Protein AF-A0A9W9YKX5-F1 (afdb_monomer_lite)

pLDDT: mean 85.82, std 9.36, range [50.09, 98.12]

InterPro domains:
  IPR000998 MAM domain [PF00629] (2-104)
  IPR000998 MAM domain [PF00629] (111-262)
  IPR000998 MAM domain [PS50060] (1-110)
  IPR000998 MAM domain [PS50060] (109-263)
  IPR000998 MAM domain [SM00137] (106-263)
  IPR000998 MAM domain [cd06263] (2-108)
  IPR000998 MAM domain [cd06263] (111-261)
  IPR003961 Fibronectin type III [PF00041] (387-460)
  IPR003961 Fibronectin type III [cd00063] (387-456)
  IPR013320 Concanavalin A-like lectin/glucanase domain superfamily [SSF49899] (2-106)
  IPR013320 Concanavalin A-like lectin/glucanase domain superfamily [SSF49899] (107-261)
  IPR013783 Immunoglobulin-like fold [G3DSA:2.60.40.10] (381-465)
  IPR036116 Fibronectin type III superfamily [SSF49265] (387-465)
  IPR051560 MAM domain-containing protein [PTHR23282] (109-265)

Structure (mmCIF, N/CA/C/O backbone):
data_AF-A0A9W9YKX5-F1
#
_entry.id   AF-A0A9W9YKX5-F1
#
loop_
_atom_site.group_PDB
_atom_site.id
_atom_site.type_symbol
_atom_site.label_atom_id
_atom_site.label_alt_id
_atom_site.label_comp_id
_atom_site.label_asym_id
_atom_site.label_entity_id
_atom_site.label_seq_id
_atom_site.pdbx_PDB_ins_code
_atom_site.Cartn_x
_atom_site.Cartn_y
_atom_site.Cartn_z
_atom_site.occupancy
_atom_site.B_iso_or_equiv
_atom_site.auth_seq_id
_atom_site.auth_comp_id
_atom_site.auth_asym_id
_atom_site.auth_atom_id
_atom_site.pdbx_PDB_model_num
ATOM 1 N N . LYS A 1 1 ? 11.394 -19.436 -3.183 1.00 72.56 1 LYS A N 1
ATOM 2 C CA . LYS A 1 1 ? 12.032 -20.769 -3.387 1.00 72.56 1 LYS A CA 1
ATOM 3 C C . LYS A 1 1 ? 11.836 -20.990 -4.866 1.00 72.56 1 LYS A C 1
ATOM 5 O O . LYS A 1 1 ? 10.696 -21.204 -5.236 1.00 72.56 1 LYS A O 1
ATOM 10 N N . TYR A 1 2 ? 12.879 -20.900 -5.675 1.00 88.50 2 TYR A N 1
ATOM 11 C CA . TYR A 1 2 ? 12.720 -20.823 -7.124 1.00 88.50 2 TYR A CA 1
ATOM 12 C C . TYR A 1 2 ? 12.815 -22.194 -7.799 1.00 88.50 2 TYR A C 1
ATOM 14 O O . TYR A 1 2 ? 13.335 -23.155 -7.227 1.00 88.50 2 TYR A O 1
ATOM 22 N N . MET A 1 3 ? 12.328 -22.259 -9.034 1.00 91.81 3 MET A N 1
ATOM 23 C CA . MET A 1 3 ? 12.590 -23.353 -9.966 1.00 91.81 3 MET A CA 1
ATOM 24 C C . MET A 1 3 ? 13.614 -22.885 -10.991 1.00 91.81 3 MET A C 1
ATOM 26 O O . MET A 1 3 ? 13.621 -21.715 -11.364 1.00 91.81 3 MET A O 1
ATOM 30 N N . TYR A 1 4 ? 14.475 -23.781 -11.455 1.00 94.00 4 TYR A N 1
ATOM 31 C CA . TYR A 1 4 ? 15.450 -23.457 -12.486 1.00 94.00 4 TYR A CA 1
ATOM 32 C C . TYR A 1 4 ? 15.703 -24.652 -13.398 1.00 94.00 4 TYR A C 1
ATOM 34 O O . TYR A 1 4 ? 15.462 -25.800 -13.016 1.00 94.00 4 TYR A O 1
ATOM 42 N N . ILE A 1 5 ? 16.167 -24.365 -14.609 1.00 91.62 5 ILE A N 1
ATOM 43 C CA . ILE A 1 5 ? 16.725 -25.363 -15.515 1.00 91.62 5 ILE A CA 1
ATOM 44 C C . ILE A 1 5 ? 18.247 -25.336 -15.384 1.00 91.62 5 ILE A C 1
ATOM 46 O O . ILE A 1 5 ? 18.871 -24.290 -15.549 1.00 91.62 5 ILE A O 1
ATOM 50 N N . GLU A 1 6 ? 18.812 -26.490 -15.044 1.00 89.00 6 GLU A N 1
ATOM 51 C CA . GLU A 1 6 ? 20.252 -26.711 -14.910 1.00 89.00 6 GLU A CA 1
ATOM 52 C C . GLU A 1 6 ? 20.858 -27.008 -16.286 1.00 89.00 6 GLU A C 1
ATOM 54 O O . GLU A 1 6 ? 20.420 -27.945 -16.963 1.00 89.00 6 GLU A O 1
ATOM 59 N N . ALA A 1 7 ? 21.861 -26.228 -16.688 1.00 89.12 7 ALA A N 1
ATOM 60 C CA . ALA A 1 7 ? 22.539 -26.375 -17.975 1.00 89.12 7 ALA A CA 1
ATOM 61 C C . ALA A 1 7 ? 23.751 -27.328 -17.933 1.00 89.12 7 ALA A C 1
ATOM 63 O O . ALA A 1 7 ? 24.319 -27.648 -18.979 1.00 89.12 7 ALA A O 1
ATOM 64 N N . SER A 1 8 ? 24.174 -27.788 -16.751 1.00 89.12 8 SER A N 1
ATOM 65 C CA . SER A 1 8 ? 25.303 -28.714 -16.613 1.00 89.12 8 SER A CA 1
ATOM 66 C C . SER A 1 8 ? 25.053 -30.098 -17.235 1.00 89.12 8 SER A C 1
ATOM 68 O O . SER A 1 8 ? 23.925 -30.532 -17.478 1.00 89.12 8 SER A O 1
ATOM 70 N N . SER A 1 9 ? 26.151 -30.828 -17.464 1.00 86.50 9 SER A N 1
ATOM 71 C CA . SER A 1 9 ? 26.150 -32.214 -17.959 1.00 86.50 9 SER A CA 1
ATOM 72 C C . SER A 1 9 ? 25.141 -33.100 -17.202 1.00 86.50 9 SER A C 1
ATOM 74 O O . SER A 1 9 ? 25.073 -33.013 -15.972 1.00 86.50 9 SER A O 1
ATOM 76 N N . PRO A 1 10 ? 24.364 -33.966 -17.889 1.00 90.06 10 PRO A N 1
ATOM 77 C CA . PRO A 1 10 ? 24.537 -34.436 -19.272 1.00 90.06 10 PRO A CA 1
ATOM 78 C C . PRO A 1 10 ? 23.769 -33.633 -20.335 1.00 90.06 10 PRO A C 1
ATOM 80 O O . PRO A 1 10 ? 23.534 -34.150 -21.426 1.00 90.06 10 PRO A O 1
ATOM 83 N N . ARG A 1 11 ? 23.323 -32.411 -20.025 1.00 91.19 11 ARG A N 1
ATOM 84 C CA . ARG A 1 11 ? 22.488 -31.622 -20.934 1.00 91.19 11 ARG A CA 1
ATOM 85 C C . ARG A 1 11 ? 23.267 -31.066 -22.130 1.00 91.19 11 ARG A C 1
ATOM 87 O O . ARG A 1 11 ? 24.457 -30.773 -22.013 1.00 91.19 11 ARG A O 1
ATOM 94 N N . VAL A 1 12 ? 22.595 -30.932 -23.275 1.00 91.00 12 VAL A N 1
ATOM 95 C CA . VAL A 1 12 ? 23.179 -30.450 -24.542 1.00 91.00 12 VAL A CA 1
ATOM 96 C C . VAL A 1 12 ? 22.418 -29.256 -25.119 1.00 91.00 12 VAL A C 1
ATOM 98 O O . VAL A 1 12 ? 21.243 -29.051 -24.827 1.00 91.00 12 VAL A O 1
ATOM 101 N N . PHE A 1 13 ? 23.084 -28.465 -25.966 1.00 91.12 13 PHE A N 1
ATOM 102 C CA . PHE A 1 13 ? 22.490 -27.280 -26.591 1.00 91.12 13 PHE A CA 1
ATOM 103 C C . PHE A 1 13 ? 21.106 -27.562 -27.192 1.00 91.12 13 PHE A C 1
ATOM 105 O O . PHE A 1 13 ? 20.955 -28.457 -28.025 1.00 91.12 13 PHE A O 1
ATOM 112 N N . GLY A 1 14 ? 20.120 -26.754 -26.800 1.00 89.44 14 GLY A N 1
ATOM 113 C CA . GLY A 1 14 ? 18.742 -26.875 -27.273 1.00 89.44 14 GLY A CA 1
ATOM 114 C C . GLY A 1 14 ? 17.856 -27.807 -26.445 1.00 89.44 14 GLY A C 1
ATOM 115 O O . GLY A 1 14 ? 16.644 -27.799 -26.668 1.00 89.44 14 GLY A O 1
ATOM 116 N N . ASP A 1 15 ? 18.404 -28.546 -25.471 1.00 94.12 15 ASP A N 1
ATOM 117 C CA . ASP A 1 15 ? 17.582 -29.225 -24.466 1.00 94.12 15 ASP A CA 1
ATOM 118 C C . ASP A 1 15 ? 16.660 -28.207 -23.788 1.00 94.12 15 ASP A C 1
ATOM 120 O O . ASP A 1 15 ? 17.034 -27.057 -23.528 1.00 94.12 15 ASP A O 1
ATOM 124 N N . ASN A 1 16 ? 15.437 -28.634 -23.488 1.00 94.88 16 ASN A N 1
ATOM 125 C CA . ASN A 1 16 ? 14.460 -27.772 -22.854 1.00 94.88 16 ASN A CA 1
ATOM 126 C C . ASN A 1 16 ? 13.707 -28.468 -21.723 1.00 94.88 16 ASN A C 1
ATOM 128 O O . ASN A 1 16 ? 13.648 -29.696 -21.636 1.00 94.88 16 ASN A O 1
ATOM 132 N N . ALA A 1 17 ? 13.148 -27.654 -20.834 1.00 94.75 17 ALA A N 1
ATOM 133 C CA . ALA A 1 17 ? 12.248 -28.096 -19.785 1.00 94.75 17 ALA A CA 1
ATOM 134 C C . ALA A 1 17 ? 10.962 -27.279 -19.846 1.00 94.75 17 ALA A C 1
ATOM 136 O O . ALA A 1 17 ? 11.000 -26.057 -20.005 1.00 94.75 17 ALA A O 1
ATOM 137 N N . LYS A 1 18 ? 9.829 -27.970 -19.692 1.00 96.12 18 LYS A N 1
ATOM 138 C CA . LYS A 1 18 ? 8.496 -27.370 -19.697 1.00 96.12 18 LYS A CA 1
ATOM 139 C C . LYS A 1 18 ? 7.839 -27.507 -18.337 1.00 96.12 18 LYS A C 1
ATOM 141 O O . LYS A 1 18 ? 7.726 -28.611 -17.811 1.00 96.12 18 LYS A O 1
ATOM 146 N N . LEU A 1 19 ? 7.368 -26.389 -17.804 1.00 95.62 19 LEU A N 1
ATOM 147 C CA . LEU A 1 19 ? 6.486 -26.341 -16.648 1.00 95.62 19 LEU A CA 1
ATOM 148 C C . LEU A 1 19 ? 5.100 -25.918 -17.125 1.00 95.62 19 LEU A C 1
ATOM 150 O O . LEU A 1 19 ? 4.920 -24.801 -17.609 1.00 95.62 19 LEU A O 1
ATOM 154 N N . GLU A 1 20 ? 4.127 -26.815 -16.995 1.00 95.38 20 GLU A N 1
ATOM 155 C CA . GLU A 1 20 ? 2.769 -26.603 -17.494 1.00 95.38 20 GLU A CA 1
ATOM 156 C C . GLU A 1 20 ? 1.774 -26.387 -16.351 1.00 95.38 20 GLU A C 1
ATOM 158 O O . GLU A 1 20 ? 1.721 -27.157 -15.392 1.00 95.38 20 GLU A O 1
ATOM 163 N N . TYR A 1 21 ? 0.936 -25.364 -16.491 1.00 94.88 21 TYR A N 1
ATOM 164 C CA . TYR A 1 21 ? -0.214 -25.101 -15.639 1.00 94.88 21 TYR A CA 1
ATOM 165 C C . TYR A 1 21 ? -1.506 -25.306 -16.432 1.00 94.88 21 TYR A C 1
ATOM 167 O O . TYR A 1 21 ? -1.731 -24.656 -17.455 1.00 94.88 21 TYR A O 1
ATOM 175 N N . SER A 1 22 ? -2.363 -26.210 -15.955 1.00 95.38 22 SER A N 1
ATOM 176 C CA . SER A 1 22 ? -3.695 -26.437 -16.526 1.00 95.38 22 SER A CA 1
ATOM 177 C C . SER A 1 22 ? -4.695 -25.452 -15.924 1.00 95.38 22 SER A C 1
ATOM 179 O O . SER A 1 22 ? -4.875 -25.415 -14.707 1.00 95.38 22 SER A O 1
ATOM 181 N N . VAL A 1 23 ? -5.343 -24.657 -16.773 1.00 93.31 23 VAL A N 1
ATOM 182 C CA . VAL A 1 23 ? -6.266 -23.594 -16.355 1.00 93.31 23 VAL A CA 1
ATOM 183 C C . VAL A 1 23 ? -7.656 -24.178 -16.097 1.00 93.31 23 VAL A C 1
ATOM 185 O O . VAL A 1 23 ? -8.131 -25.027 -16.853 1.00 93.31 23 VAL A O 1
ATOM 188 N N . SER A 1 24 ? -8.331 -23.715 -15.037 1.00 91.00 24 SER A N 1
ATOM 189 C CA . SER A 1 24 ? -9.721 -24.096 -14.761 1.00 91.00 24 SER A CA 1
ATOM 190 C C . SER A 1 24 ? -10.629 -23.716 -15.931 1.00 91.00 24 SER A C 1
ATOM 192 O O . SER A 1 24 ? -10.561 -22.599 -16.445 1.00 91.00 24 SER A O 1
ATOM 194 N N . SER A 1 25 ? -11.541 -24.610 -16.314 1.00 89.75 25 SER A N 1
ATOM 195 C CA . SER A 1 25 ? -12.514 -24.370 -17.390 1.00 89.75 25 SER A CA 1
ATOM 196 C C . SER A 1 25 ? -13.361 -23.111 -17.168 1.00 89.75 25 SER A C 1
ATOM 198 O O . SER A 1 25 ? -13.734 -22.454 -18.134 1.00 89.75 25 SER A O 1
ATOM 200 N N . SER A 1 26 ? -13.603 -22.727 -15.910 1.00 87.69 26 SER A N 1
ATOM 201 C CA . SER A 1 26 ? -14.312 -21.497 -15.534 1.00 87.69 26 SER A CA 1
ATOM 202 C C . SER A 1 26 ? -13.554 -20.202 -15.843 1.00 87.69 26 SER A C 1
ATOM 204 O O . SER A 1 26 ? -14.161 -19.131 -15.811 1.00 87.69 26 SER A O 1
ATOM 206 N N . ASP A 1 27 ? -12.242 -20.275 -16.072 1.00 85.00 27 ASP A N 1
ATOM 207 C CA . ASP A 1 27 ? -11.360 -19.120 -16.278 1.00 85.00 27 ASP A CA 1
ATOM 208 C C . ASP A 1 27 ? -10.854 -18.991 -17.718 1.00 85.00 27 ASP A C 1
ATOM 210 O O . ASP A 1 27 ? -10.382 -17.921 -18.110 1.00 85.00 27 ASP A O 1
ATOM 214 N N . VAL A 1 28 ? -11.010 -20.041 -18.531 1.00 91.88 28 VAL A N 1
ATOM 215 C CA . VAL A 1 28 ? -10.712 -20.001 -19.967 1.00 91.88 28 VAL A CA 1
ATOM 216 C C . VAL A 1 28 ? -11.567 -18.927 -20.646 1.00 91.88 28 VAL A C 1
ATOM 218 O O . VAL A 1 28 ? -12.772 -18.828 -20.425 1.00 91.88 28 VAL A O 1
ATOM 221 N N . GLY A 1 29 ? -10.932 -18.102 -21.478 1.00 82.94 29 GLY A N 1
ATOM 222 C CA . GLY A 1 29 ? -11.561 -16.978 -22.171 1.00 82.94 29 GLY A CA 1
ATOM 223 C C . GLY A 1 29 ? -11.601 -15.673 -21.370 1.00 82.94 29 GLY A C 1
ATOM 224 O O . GLY A 1 29 ? -11.972 -14.642 -21.929 1.00 82.94 29 GLY A O 1
ATOM 225 N N . LYS A 1 30 ? -11.189 -15.661 -20.093 1.00 81.25 30 LYS A N 1
ATOM 226 C CA . LYS A 1 30 ? -11.079 -14.416 -19.317 1.00 81.25 30 LYS A CA 1
ATOM 227 C C . LYS A 1 30 ? -9.785 -13.674 -19.646 1.00 81.25 30 LYS A C 1
ATOM 229 O O . LYS A 1 30 ? -8.703 -14.268 -19.666 1.00 81.25 30 LYS A O 1
ATOM 234 N N . LEU A 1 31 ? -9.880 -12.354 -19.810 1.00 81.12 31 LEU A N 1
ATOM 235 C CA . LEU A 1 31 ? -8.712 -11.473 -19.775 1.00 81.12 31 LEU A CA 1
ATOM 236 C C . LEU A 1 31 ? -8.070 -11.569 -18.389 1.00 81.12 31 LEU A C 1
ATOM 238 O O . LEU A 1 31 ? -8.759 -11.403 -17.386 1.00 81.12 31 LEU A O 1
ATOM 242 N N . SER A 1 32 ? -6.787 -11.899 -18.333 1.00 83.19 32 SER A N 1
ATOM 243 C CA . SER A 1 32 ? -6.116 -12.320 -17.104 1.00 83.19 32 SER A CA 1
ATOM 244 C C . SER A 1 32 ? -4.677 -11.827 -17.059 1.00 83.19 32 SER A C 1
ATOM 246 O O . SER A 1 32 ? -4.076 -11.539 -18.098 1.00 83.19 32 SER A O 1
ATOM 248 N N . CYS A 1 33 ? -4.122 -11.763 -15.854 1.00 83.19 33 CYS A N 1
ATOM 249 C CA . CYS A 1 33 ? -2.769 -11.296 -15.605 1.00 83.19 33 CYS A CA 1
ATOM 250 C C . CYS A 1 33 ? -1.899 -12.452 -15.126 1.00 83.19 33 CYS A C 1
ATOM 252 O O . CYS A 1 33 ? -2.157 -13.008 -14.058 1.00 83.19 33 CYS A O 1
ATOM 254 N N . LEU A 1 34 ? -0.878 -12.798 -15.907 1.00 88.38 34 LEU A N 1
ATOM 255 C CA . LEU A 1 34 ? 0.216 -13.658 -15.476 1.00 88.38 34 LEU A CA 1
ATOM 256 C C . LEU A 1 34 ? 1.342 -12.777 -14.934 1.00 88.38 34 LEU A C 1
ATOM 258 O O . LEU A 1 34 ? 1.862 -11.933 -15.660 1.00 88.38 34 LEU A O 1
ATOM 262 N N . THR A 1 35 ? 1.764 -13.016 -13.698 1.00 85.50 35 THR A N 1
ATOM 263 C CA . THR A 1 35 ? 2.975 -12.409 -13.135 1.00 85.50 35 THR A CA 1
ATOM 264 C C . THR A 1 35 ? 3.956 -13.487 -12.720 1.00 85.50 35 THR A C 1
ATOM 266 O O . THR A 1 35 ? 3.533 -14.483 -12.144 1.00 85.50 35 THR A O 1
ATOM 269 N N . PHE A 1 36 ? 5.248 -13.285 -12.934 1.00 90.56 36 PHE A N 1
ATOM 270 C CA . PHE A 1 36 ? 6.296 -14.145 -12.377 1.00 90.56 36 PHE A CA 1
ATOM 271 C C . PHE A 1 36 ? 7.615 -13.383 -12.299 1.00 90.56 36 PHE A C 1
ATOM 273 O O . PHE A 1 36 ? 7.790 -12.377 -12.983 1.00 90.56 36 PHE A O 1
ATOM 280 N N . TYR A 1 37 ? 8.548 -13.866 -11.489 1.00 88.56 37 TYR A N 1
ATOM 281 C CA . TYR A 1 37 ? 9.931 -13.411 -11.515 1.00 88.56 37 TYR A CA 1
ATOM 282 C C . TYR A 1 37 ? 10.784 -14.360 -12.349 1.00 88.56 37 TYR A C 1
ATOM 284 O O . TYR A 1 37 ? 10.567 -15.570 -12.321 1.00 88.56 37 TYR A O 1
ATOM 292 N N . TYR A 1 38 ? 11.764 -13.824 -13.070 1.00 93.62 38 TYR A N 1
ATOM 293 C CA . TYR A 1 38 ? 12.756 -14.591 -13.810 1.00 93.62 38 TYR A CA 1
ATOM 294 C C . TYR A 1 38 ? 14.172 -14.071 -13.558 1.00 93.62 38 TYR A C 1
ATOM 296 O O . TYR A 1 38 ? 14.390 -12.887 -13.302 1.00 93.62 38 TYR A O 1
ATOM 304 N N . HIS A 1 39 ? 15.146 -14.970 -13.639 1.00 92.94 39 HIS A N 1
ATOM 305 C CA . HIS A 1 39 ? 16.566 -14.655 -13.556 1.00 92.94 39 HIS A CA 1
ATOM 306 C C . HIS A 1 39 ? 17.311 -15.394 -14.665 1.00 92.94 39 HIS A C 1
ATOM 308 O O . HIS A 1 39 ? 17.202 -16.614 -14.806 1.00 92.94 39 HIS A O 1
ATOM 314 N N . MET A 1 40 ? 18.057 -14.633 -15.461 1.00 94.19 40 MET A N 1
ATOM 315 C CA . MET A 1 40 ? 18.724 -15.090 -16.678 1.00 94.19 40 MET A CA 1
ATOM 316 C C . MET A 1 40 ? 20.106 -14.434 -16.763 1.00 94.19 40 MET A C 1
ATOM 318 O O . MET A 1 40 ? 20.276 -13.414 -17.427 1.00 94.19 40 MET A O 1
ATOM 322 N N . TYR A 1 41 ? 21.098 -15.000 -16.071 1.00 92.69 41 TYR A N 1
ATOM 323 C CA . TYR A 1 41 ? 22.448 -14.436 -15.985 1.00 92.69 41 TYR A CA 1
ATOM 324 C C . TYR A 1 41 ? 23.518 -15.479 -16.287 1.00 92.69 41 TYR A C 1
ATOM 326 O O . TYR A 1 41 ? 23.620 -16.496 -15.608 1.00 92.69 41 TYR A O 1
ATOM 334 N N . GLY A 1 42 ? 24.360 -15.185 -17.273 1.00 90.88 42 GLY A N 1
ATOM 335 C CA . GLY A 1 42 ? 25.419 -16.085 -17.704 1.00 90.88 42 GLY A CA 1
ATOM 336 C C . GLY A 1 42 ? 25.816 -15.842 -19.156 1.00 90.88 42 GLY A C 1
ATOM 337 O O . GLY A 1 42 ? 25.141 -15.107 -19.877 1.00 90.88 42 GLY A O 1
ATOM 338 N N . ASN A 1 43 ? 26.936 -16.419 -19.581 1.00 92.62 43 ASN A N 1
ATOM 339 C CA . ASN A 1 43 ? 27.450 -16.231 -20.943 1.00 92.62 43 ASN A CA 1
ATOM 340 C C . ASN A 1 43 ? 26.749 -17.132 -21.962 1.00 92.62 43 ASN A C 1
ATOM 342 O O . ASN A 1 43 ? 26.742 -16.815 -23.146 1.00 92.62 43 ASN A O 1
ATOM 346 N N . ASP A 1 44 ? 26.154 -18.226 -21.493 1.00 93.31 44 ASP A N 1
ATOM 347 C CA . ASP A 1 44 ? 25.533 -19.254 -22.323 1.00 93.31 44 ASP A CA 1
ATOM 348 C C . ASP A 1 44 ? 24.017 -19.318 -22.071 1.00 93.31 44 ASP A C 1
ATOM 350 O O . ASP A 1 44 ? 23.394 -20.363 -22.238 1.00 93.31 44 ASP A O 1
ATOM 354 N N . ILE A 1 45 ? 23.409 -18.210 -21.632 1.00 93.00 45 ILE A N 1
ATOM 355 C CA . ILE A 1 45 ? 21.953 -18.113 -21.483 1.00 93.00 45 ILE A CA 1
ATOM 356 C C . ILE A 1 45 ? 21.321 -18.173 -22.869 1.00 93.00 45 ILE A C 1
ATOM 358 O O . ILE A 1 45 ? 21.660 -17.378 -23.746 1.00 93.00 45 ILE A O 1
ATOM 362 N N . ASN A 1 46 ? 20.373 -19.086 -23.047 1.00 93.94 46 ASN A N 1
ATOM 363 C CA . ASN A 1 46 ? 19.589 -19.171 -24.268 1.00 93.94 46 ASN A CA 1
ATOM 364 C C . ASN A 1 46 ? 18.222 -18.522 -24.052 1.00 93.94 46 ASN A C 1
ATOM 366 O O . ASN A 1 46 ? 18.182 -17.300 -23.946 1.00 93.94 46 ASN A O 1
ATOM 370 N N . THR A 1 47 ? 17.121 -19.269 -23.966 1.00 96.88 47 THR A N 1
ATOM 371 C CA . THR A 1 47 ? 15.785 -18.670 -24.121 1.00 96.88 47 THR A CA 1
ATOM 372 C C . THR A 1 47 ? 14.810 -19.103 -23.029 1.00 96.88 47 THR A C 1
ATOM 374 O O . THR A 1 47 ? 14.732 -20.284 -22.701 1.00 96.88 47 THR A O 1
ATOM 377 N N . LEU A 1 48 ? 14.024 -18.152 -22.516 1.00 97.56 48 LEU A N 1
ATOM 378 C CA . LEU A 1 48 ? 12.825 -18.395 -21.714 1.00 97.56 48 LEU A CA 1
ATOM 379 C C . LEU A 1 48 ? 11.587 -17.967 -22.506 1.00 97.56 48 LEU A C 1
ATOM 381 O O . LEU A 1 48 ? 11.440 -16.790 -22.841 1.00 97.56 48 LEU A O 1
ATOM 385 N N . ILE A 1 49 ? 10.682 -18.910 -22.761 1.00 97.50 49 ILE A N 1
ATOM 386 C CA . ILE A 1 49 ? 9.424 -18.679 -23.475 1.00 97.50 49 ILE A CA 1
ATOM 387 C C . ILE A 1 49 ? 8.251 -18.998 -22.551 1.00 97.50 49 ILE A C 1
ATOM 389 O O . ILE A 1 49 ? 8.278 -19.993 -21.831 1.00 97.50 49 ILE A O 1
ATOM 393 N N . VAL A 1 50 ? 7.194 -18.187 -22.591 1.00 97.75 50 VAL A N 1
ATOM 394 C CA . VAL A 1 50 ? 5.898 -18.551 -22.005 1.00 97.75 50 VAL A CA 1
ATOM 395 C C . VAL A 1 50 ? 4.848 -18.628 -23.097 1.00 97.75 50 VAL A C 1
ATOM 397 O O . VAL A 1 50 ? 4.715 -17.715 -23.916 1.00 97.75 50 VAL A O 1
ATOM 400 N N . PHE A 1 51 ? 4.083 -19.714 -23.082 1.00 97.44 51 PHE A N 1
ATOM 401 C CA . PHE A 1 51 ? 2.966 -19.966 -23.979 1.00 97.44 51 PHE A CA 1
ATOM 402 C C . PHE A 1 51 ? 1.639 -19.879 -23.233 1.00 97.44 51 PHE A C 1
ATOM 404 O O . PHE A 1 51 ? 1.517 -20.367 -22.113 1.00 97.44 51 PHE A O 1
ATOM 411 N N . ASN A 1 52 ? 0.634 -19.313 -23.892 1.00 95.50 52 ASN A N 1
ATOM 412 C CA . ASN A 1 52 ? -0.772 -19.376 -23.522 1.00 95.50 52 ASN A CA 1
ATOM 413 C C . ASN A 1 52 ? -1.497 -20.198 -24.597 1.00 95.50 52 ASN A C 1
ATOM 415 O O . ASN A 1 52 ? -1.717 -19.726 -25.715 1.00 95.50 52 ASN A O 1
ATOM 419 N N . GLY A 1 53 ? -1.761 -21.464 -24.284 1.00 94.12 53 GLY A N 1
ATOM 420 C CA . GLY A 1 53 ? -2.065 -22.523 -25.242 1.00 94.12 53 GLY A CA 1
ATOM 421 C C . GLY A 1 53 ? -0.948 -22.673 -26.270 1.00 94.12 53 GLY A C 1
ATOM 422 O O . GLY A 1 53 ? 0.136 -23.130 -25.919 1.00 94.12 53 GLY A O 1
ATOM 423 N N . ASN A 1 54 ? -1.204 -22.283 -27.522 1.00 92.56 54 ASN A N 1
ATOM 424 C CA . ASN A 1 54 ? -0.209 -22.342 -28.606 1.00 92.56 54 ASN A CA 1
ATOM 425 C C . ASN A 1 54 ? 0.426 -20.979 -28.931 1.00 92.56 54 ASN A C 1
ATOM 427 O O . ASN A 1 54 ? 1.298 -20.899 -29.793 1.00 92.56 54 ASN A O 1
ATOM 431 N N . SER A 1 55 ? -0.017 -19.900 -28.283 1.00 90.31 55 SER A N 1
ATOM 432 C CA . SER A 1 55 ? 0.472 -18.547 -28.552 1.00 90.31 55 SER A CA 1
ATOM 433 C C . SER A 1 55 ? 1.611 -18.185 -27.606 1.00 90.31 55 SER A C 1
ATOM 435 O O . SER A 1 55 ? 1.460 -18.299 -26.391 1.00 90.31 55 SER A O 1
ATOM 437 N N . THR A 1 56 ? 2.732 -17.701 -28.137 1.00 93.75 56 THR A N 1
ATOM 438 C CA . THR A 1 56 ? 3.811 -17.125 -27.323 1.00 93.75 56 THR A CA 1
ATOM 439 C C . THR A 1 56 ? 3.364 -15.790 -26.733 1.00 93.75 56 THR A C 1
ATOM 441 O O . THR A 1 56 ? 2.924 -14.905 -27.462 1.00 93.75 56 THR A O 1
ATOM 444 N N . VAL A 1 57 ? 3.482 -15.651 -25.414 1.00 89.44 57 VAL A N 1
ATOM 445 C CA . VAL A 1 57 ? 3.076 -14.453 -24.657 1.00 89.44 57 VAL A CA 1
ATOM 446 C C . VAL A 1 57 ? 4.231 -13.804 -23.891 1.00 89.44 57 VAL A C 1
ATOM 448 O O . VAL A 1 57 ? 4.104 -12.671 -23.443 1.00 89.44 57 VAL A O 1
ATOM 451 N N . PHE A 1 58 ? 5.366 -14.491 -23.771 1.00 93.06 58 PHE A N 1
ATOM 452 C CA . PHE A 1 58 ? 6.622 -13.946 -23.260 1.00 93.06 58 PHE A CA 1
ATOM 453 C C . PHE A 1 58 ? 7.787 -14.650 -23.953 1.00 93.06 58 PHE A C 1
ATOM 455 O O . PHE A 1 58 ? 7.724 -15.860 -24.175 1.00 93.06 58 PHE A O 1
ATOM 462 N N . ASN A 1 59 ? 8.837 -13.905 -24.290 1.00 93.88 59 ASN A N 1
ATOM 463 C CA . ASN A 1 59 ? 10.059 -14.445 -24.873 1.00 93.88 59 ASN A CA 1
ATOM 464 C C . ASN A 1 59 ? 11.244 -13.540 -24.514 1.00 93.88 59 ASN A C 1
ATOM 466 O O . ASN A 1 59 ? 11.269 -12.376 -24.918 1.00 93.88 59 ASN A O 1
ATOM 470 N N . LYS A 1 60 ? 12.218 -14.066 -23.770 1.00 93.19 60 LYS A N 1
ATOM 471 C CA . LYS A 1 60 ? 13.495 -13.391 -23.511 1.00 93.19 60 LYS A CA 1
ATOM 472 C C . LYS A 1 60 ? 14.644 -14.331 -23.852 1.00 93.19 60 LYS A C 1
ATOM 474 O O . LYS A 1 60 ? 14.588 -15.525 -23.565 1.00 93.19 60 LYS A O 1
ATOM 479 N N . THR A 1 61 ? 15.686 -13.769 -24.456 1.00 93.88 61 THR A N 1
ATOM 480 C CA . THR A 1 61 ? 16.858 -14.498 -24.955 1.00 93.88 61 THR A CA 1
ATOM 481 C C . THR A 1 61 ? 18.143 -13.866 -24.442 1.00 93.88 61 THR A C 1
ATOM 483 O O . THR A 1 61 ? 18.260 -12.640 -24.440 1.00 93.88 61 THR A O 1
ATOM 486 N N . GLY A 1 62 ? 19.143 -14.676 -24.110 1.00 92.88 62 GLY A N 1
ATOM 487 C CA . GLY A 1 62 ? 20.456 -14.199 -23.692 1.00 92.88 62 GLY A CA 1
ATOM 488 C C . GLY A 1 62 ? 20.479 -13.632 -22.274 1.00 92.88 62 GLY A C 1
ATOM 489 O O . GLY A 1 62 ? 19.489 -13.652 -21.542 1.00 92.88 62 GLY A O 1
ATOM 490 N N . ASN A 1 63 ? 21.642 -13.121 -21.881 1.00 90.81 63 ASN A N 1
ATOM 491 C CA . ASN A 1 63 ? 21.871 -12.559 -20.554 1.00 90.81 63 ASN A CA 1
ATOM 492 C C . ASN A 1 63 ? 21.017 -11.299 -20.321 1.00 90.81 63 ASN A C 1
ATOM 494 O O . ASN A 1 63 ? 21.127 -10.331 -21.068 1.00 90.81 63 ASN A O 1
ATOM 498 N N . GLN A 1 64 ? 20.200 -11.315 -19.270 1.00 89.38 64 GLN A N 1
ATOM 499 C CA . GLN A 1 64 ? 19.323 -10.214 -18.860 1.00 89.38 64 GLN A CA 1
ATOM 500 C C . GLN A 1 64 ? 19.925 -9.381 -17.718 1.00 89.38 64 GLN A C 1
ATOM 502 O O . GLN A 1 64 ? 19.431 -8.306 -17.407 1.00 89.38 64 GLN A O 1
ATOM 507 N N . GLY A 1 65 ? 21.017 -9.844 -17.106 1.00 83.50 65 GLY A N 1
ATOM 508 C CA . GLY A 1 65 ? 21.647 -9.229 -15.941 1.00 83.50 65 GLY A CA 1
ATOM 509 C C . GLY A 1 65 ? 21.474 -10.061 -14.671 1.00 83.50 65 GLY A C 1
ATOM 510 O O . GLY A 1 65 ? 20.710 -11.017 -14.623 1.00 83.50 65 GLY A O 1
ATOM 511 N N . LYS A 1 66 ? 22.227 -9.696 -13.627 1.00 83.50 66 LYS A N 1
ATOM 512 C CA . LYS A 1 66 ? 22.320 -10.453 -12.363 1.00 83.50 66 LYS A CA 1
ATOM 513 C C . LYS A 1 66 ? 21.093 -10.289 -11.445 1.00 83.50 66 LYS A C 1
ATOM 515 O O . LYS A 1 66 ? 21.006 -10.937 -10.406 1.00 83.50 66 LYS A O 1
ATOM 520 N N . ALA A 1 67 ? 20.192 -9.366 -11.766 1.00 77.06 67 ALA A N 1
ATOM 521 C CA . ALA A 1 67 ? 19.002 -9.111 -10.965 1.00 77.06 67 ALA A CA 1
ATOM 522 C C . ALA A 1 67 ? 17.890 -10.127 -11.273 1.00 77.06 67 ALA A C 1
ATOM 524 O O . ALA A 1 67 ? 17.897 -10.795 -12.305 1.00 77.06 67 ALA A O 1
ATOM 525 N N . TRP A 1 68 ? 16.925 -10.229 -10.360 1.00 84.31 68 TRP A N 1
ATOM 526 C CA . TRP A 1 68 ? 15.638 -10.849 -10.657 1.00 84.31 68 TRP A CA 1
ATOM 527 C C . TRP A 1 68 ? 14.732 -9.812 -11.307 1.00 84.31 68 TRP A C 1
ATOM 529 O O . TRP A 1 68 ? 14.586 -8.705 -10.790 1.00 84.31 68 TRP A O 1
ATOM 539 N N . PHE A 1 69 ? 14.102 -10.196 -12.405 1.00 78.31 69 PHE A N 1
ATOM 540 C CA . PHE A 1 69 ? 13.205 -9.353 -13.182 1.00 78.31 69 PHE A CA 1
ATOM 541 C C . PHE A 1 69 ? 11.779 -9.848 -13.022 1.00 78.31 69 PHE A C 1
ATOM 543 O O . PHE A 1 69 ? 11.552 -11.053 -12.934 1.00 78.31 69 PHE A O 1
ATOM 550 N N . LYS A 1 70 ? 10.812 -8.936 -12.978 1.00 80.88 70 LYS A N 1
ATOM 551 C CA . LYS A 1 70 ? 9.396 -9.290 -12.896 1.00 80.88 70 LYS A CA 1
ATOM 552 C C . LYS A 1 70 ? 8.772 -9.172 -14.278 1.00 80.88 70 LYS A C 1
ATOM 554 O O . LYS A 1 70 ? 8.887 -8.134 -14.904 1.00 80.88 70 LYS A O 1
ATOM 559 N N . ALA A 1 71 ? 8.077 -10.208 -14.723 1.00 78.81 71 ALA A N 1
ATOM 560 C CA . ALA A 1 71 ? 7.262 -10.172 -15.926 1.00 78.81 71 ALA A CA 1
ATOM 561 C C . ALA A 1 71 ? 5.783 -10.015 -15.551 1.00 78.81 71 ALA A C 1
ATOM 563 O O . ALA A 1 71 ? 5.295 -10.721 -14.665 1.00 78.81 71 ALA A O 1
ATOM 564 N N . ASN A 1 72 ? 5.070 -9.122 -16.244 1.00 79.50 72 ASN A N 1
ATOM 565 C CA . ASN A 1 72 ? 3.625 -8.930 -16.115 1.00 79.50 72 ASN A CA 1
ATOM 566 C C . ASN A 1 72 ? 2.975 -9.045 -17.501 1.00 79.50 72 ASN A C 1
ATOM 568 O O . ASN A 1 72 ? 3.133 -8.168 -18.345 1.00 79.50 72 ASN A O 1
ATOM 572 N N . ILE A 1 73 ? 2.237 -10.124 -17.754 1.00 80.81 73 ILE A N 1
ATOM 573 C CA . ILE A 1 73 ? 1.652 -10.409 -19.065 1.00 80.81 73 ILE A CA 1
ATOM 574 C C . ILE A 1 73 ? 0.130 -10.461 -18.985 1.00 80.81 73 ILE A C 1
ATOM 576 O O . ILE A 1 73 ? -0.454 -11.354 -18.366 1.00 80.81 73 ILE A O 1
ATOM 580 N N . THR A 1 74 ? -0.520 -9.524 -19.677 1.00 81.00 74 THR A N 1
ATOM 581 C CA . THR A 1 74 ? -1.967 -9.567 -19.910 1.00 81.00 74 THR A CA 1
ATOM 582 C C . THR A 1 74 ? -2.271 -10.502 -21.072 1.00 81.00 74 THR A C 1
ATOM 584 O O . THR A 1 74 ? -1.790 -10.289 -22.183 1.00 81.00 74 THR A O 1
ATOM 587 N N . MET A 1 75 ? -3.110 -11.509 -20.846 1.00 83.25 75 MET A N 1
ATOM 588 C CA . MET A 1 75 ? -3.518 -12.464 -21.877 1.00 83.25 75 MET A CA 1
ATOM 589 C C . MET A 1 75 ? -4.970 -12.903 -21.690 1.00 83.25 75 MET A C 1
ATOM 591 O O . MET A 1 75 ? -5.481 -12.943 -20.575 1.00 83.25 75 MET A O 1
ATOM 595 N N . THR A 1 76 ? -5.642 -13.278 -22.776 1.00 87.06 76 THR A N 1
ATOM 596 C CA . THR A 1 76 ? -6.917 -14.006 -22.673 1.00 87.06 76 THR A CA 1
ATOM 597 C C . THR A 1 76 ? -6.599 -15.471 -22.402 1.00 87.06 76 THR A C 1
ATOM 599 O O . THR A 1 76 ? -6.038 -16.123 -23.281 1.00 87.06 76 THR A O 1
ATOM 602 N N . LEU A 1 77 ? -6.891 -15.977 -21.199 1.00 90.25 77 LEU A N 1
ATOM 603 C CA . LEU A 1 77 ? -6.463 -17.316 -20.775 1.00 90.25 77 LEU A CA 1
ATOM 604 C C . LEU A 1 77 ? -6.981 -18.402 -21.716 1.00 90.25 77 LEU A C 1
ATOM 606 O O . LEU A 1 77 ? -8.182 -18.505 -21.967 1.00 90.25 77 LEU A O 1
ATOM 610 N N . GLN A 1 78 ? -6.070 -19.240 -22.194 1.00 94.81 78 GLN A N 1
ATOM 611 C CA . GLN A 1 78 ? -6.392 -20.502 -22.847 1.00 94.81 78 GLN A CA 1
ATOM 612 C C . GLN A 1 78 ? -6.362 -21.636 -21.814 1.00 94.81 78 GLN A C 1
ATOM 614 O O . GLN A 1 78 ? -6.161 -21.412 -20.623 1.00 94.81 78 GLN A O 1
ATOM 619 N N . SER A 1 79 ? -6.580 -22.873 -22.252 1.00 94.88 79 SER A N 1
ATOM 620 C CA . SER A 1 79 ? -6.656 -24.041 -21.363 1.00 94.88 79 SER A CA 1
ATOM 621 C C . SER A 1 79 ? -5.344 -24.379 -20.645 1.00 94.88 79 SER A C 1
ATOM 623 O O . SER A 1 79 ? -5.353 -25.161 -19.694 1.00 94.88 79 SER A O 1
ATOM 625 N N . ARG A 1 80 ? -4.211 -23.826 -21.093 1.00 96.50 80 ARG A N 1
ATOM 626 C CA . ARG A 1 80 ? -2.887 -24.135 -20.552 1.00 96.50 80 ARG A CA 1
ATOM 627 C C . ARG A 1 80 ? -1.948 -22.940 -20.635 1.00 96.50 80 ARG A C 1
ATOM 629 O O . ARG A 1 80 ? -1.946 -22.241 -21.643 1.00 96.50 80 ARG A O 1
ATOM 636 N N . VAL A 1 81 ? -1.110 -22.767 -19.618 1.00 97.25 81 VAL A N 1
ATOM 637 C CA . VAL A 1 81 ? 0.050 -21.868 -19.652 1.00 97.25 81 VAL A CA 1
ATOM 638 C C . VAL A 1 81 ? 1.317 -22.697 -19.463 1.00 97.25 81 VAL A C 1
ATOM 640 O O . VAL A 1 81 ? 1.384 -23.490 -18.527 1.00 97.25 81 VAL A O 1
ATOM 643 N N . THR A 1 82 ? 2.306 -22.538 -20.341 1.00 98.06 82 THR A N 1
ATOM 644 C CA . THR A 1 82 ? 3.544 -23.334 -20.320 1.00 98.06 82 THR A CA 1
ATOM 645 C C . THR A 1 82 ? 4.760 -22.422 -20.279 1.00 98.06 82 THR A C 1
ATOM 647 O O . THR A 1 82 ? 4.931 -21.601 -21.174 1.00 98.06 82 THR A O 1
ATOM 650 N N . PHE A 1 83 ? 5.621 -22.593 -19.280 1.00 98.12 83 PHE A N 1
ATOM 651 C CA . PHE A 1 83 ? 6.967 -22.021 -19.255 1.00 98.12 83 PHE A CA 1
ATOM 652 C C . PHE A 1 83 ? 7.930 -23.011 -19.899 1.00 98.12 83 PHE A C 1
ATOM 654 O O . PHE A 1 83 ? 7.961 -24.170 -19.499 1.00 98.12 83 PHE A O 1
ATOM 661 N N . GLU A 1 84 ? 8.716 -22.565 -20.869 1.00 97.81 84 GLU A N 1
ATOM 662 C CA . GLU A 1 84 ? 9.740 -23.352 -21.548 1.00 97.81 84 GLU A CA 1
ATOM 663 C C . GLU A 1 84 ? 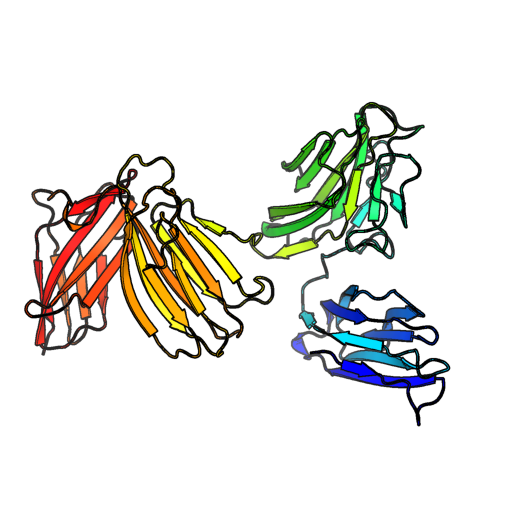11.094 -22.659 -21.396 1.00 97.81 84 GLU A C 1
ATOM 665 O O . GLU A 1 84 ? 11.314 -21.577 -21.940 1.00 97.81 84 GLU A O 1
ATOM 670 N N . GLY A 1 85 ? 11.994 -23.280 -20.636 1.00 96.75 85 GLY A N 1
ATOM 671 C CA . GLY A 1 85 ? 13.398 -22.883 -20.573 1.00 96.75 85 GLY A CA 1
ATOM 672 C C . GLY A 1 85 ? 14.206 -23.728 -21.548 1.00 96.75 85 GLY A C 1
ATOM 673 O O . GLY A 1 85 ? 14.118 -24.952 -21.499 1.00 96.75 85 GLY A O 1
ATOM 674 N N . ILE A 1 86 ? 14.978 -23.087 -22.419 1.00 96.12 86 ILE A N 1
ATOM 675 C CA . ILE A 1 86 ? 15.876 -23.730 -23.382 1.00 96.12 86 ILE A CA 1
ATOM 676 C C . ILE A 1 86 ? 17.301 -23.443 -22.933 1.00 96.12 86 ILE A C 1
ATOM 678 O O . ILE A 1 86 ? 17.645 -22.279 -22.715 1.00 96.12 86 ILE A O 1
ATOM 682 N N . ILE A 1 87 ? 18.133 -24.475 -22.806 1.00 93.06 87 ILE A N 1
ATOM 683 C CA . ILE A 1 87 ? 19.527 -24.292 -22.403 1.00 93.06 87 ILE A CA 1
ATOM 684 C C . ILE A 1 87 ? 20.397 -23.851 -23.580 1.00 93.06 87 ILE A C 1
ATOM 686 O O . ILE A 1 87 ? 20.123 -24.149 -24.750 1.00 93.06 87 ILE A O 1
ATOM 690 N N . GLY A 1 88 ? 21.451 -23.099 -23.274 1.00 91.56 88 GLY A N 1
ATOM 691 C CA . GLY A 1 88 ? 22.424 -22.672 -24.270 1.00 91.56 88 GLY A CA 1
ATOM 692 C C . GLY A 1 88 ? 23.553 -23.662 -24.471 1.00 91.56 88 GLY A C 1
ATOM 693 O O . GLY A 1 88 ? 23.404 -24.868 -24.307 1.00 91.56 88 GLY A O 1
ATOM 694 N N . THR A 1 89 ? 24.680 -23.141 -24.935 1.00 89.25 89 THR A N 1
ATOM 695 C CA . THR A 1 89 ? 25.804 -23.941 -25.429 1.00 89.25 89 THR A CA 1
ATOM 696 C C . THR A 1 89 ? 26.646 -24.576 -24.328 1.00 89.25 89 THR A C 1
ATOM 698 O O . THR A 1 89 ? 27.441 -25.466 -24.624 1.00 89.25 89 THR A O 1
ATOM 701 N N . ASN A 1 90 ? 26.513 -24.122 -23.078 1.00 87.06 90 ASN A N 1
ATOM 702 C CA . ASN A 1 90 ? 27.354 -24.558 -21.967 1.00 87.06 90 ASN A CA 1
ATOM 703 C C . ASN A 1 90 ? 26.664 -24.391 -20.600 1.00 87.06 90 ASN A C 1
ATOM 705 O O . ASN A 1 90 ? 25.602 -23.782 -20.500 1.00 87.06 90 ASN A O 1
ATOM 709 N N . TYR A 1 91 ? 27.324 -24.854 -19.533 1.00 86.69 91 TYR A N 1
ATOM 710 C CA . TYR A 1 91 ? 26.812 -24.849 -18.152 1.00 86.69 91 TYR A CA 1
ATOM 711 C C . TYR A 1 91 ? 26.668 -23.453 -17.512 1.00 86.69 91 TYR A C 1
ATOM 713 O O . TYR A 1 91 ? 26.218 -23.331 -16.381 1.00 86.69 91 TYR A O 1
ATOM 721 N N . ARG A 1 92 ? 27.078 -22.372 -18.188 1.00 89.00 92 ARG A N 1
ATOM 722 C CA . ARG A 1 92 ? 27.031 -20.997 -17.649 1.00 89.00 92 ARG A CA 1
ATOM 723 C C . ARG A 1 92 ? 25.752 -20.277 -18.079 1.00 89.00 92 ARG A C 1
ATOM 725 O O . ARG A 1 92 ? 25.822 -19.126 -18.516 1.00 89.00 92 ARG A O 1
ATOM 732 N N . GLY A 1 93 ? 24.620 -20.977 -18.038 1.00 86.06 93 GLY A N 1
ATOM 733 C CA . GLY A 1 93 ? 23.401 -20.596 -18.751 1.00 86.06 93 GLY A CA 1
ATOM 734 C C . GLY A 1 93 ? 22.092 -20.959 -18.051 1.00 86.06 93 GLY A C 1
ATOM 735 O O . GLY A 1 93 ? 21.089 -21.140 -18.739 1.00 86.06 93 GLY A O 1
ATOM 736 N N . ASP A 1 94 ? 22.082 -21.071 -16.722 1.00 91.31 94 ASP A N 1
ATOM 737 C CA . ASP A 1 94 ? 20.873 -21.447 -15.984 1.00 91.31 94 ASP A CA 1
ATOM 738 C C . ASP A 1 94 ? 19.793 -20.359 -16.053 1.00 91.31 94 ASP A C 1
ATOM 740 O O . ASP A 1 94 ? 20.059 -19.159 -15.913 1.00 91.31 94 ASP A O 1
ATOM 744 N N . ILE A 1 95 ? 18.547 -20.796 -16.221 1.00 95.69 95 ILE A N 1
ATOM 745 C CA . ILE A 1 95 ? 17.365 -19.929 -16.237 1.00 95.69 95 ILE A CA 1
ATOM 746 C C . ILE A 1 95 ? 16.498 -20.306 -15.046 1.00 95.69 95 ILE A C 1
ATOM 748 O O . ILE A 1 95 ? 16.147 -21.475 -14.880 1.00 95.69 95 ILE A O 1
ATOM 752 N N . ALA A 1 96 ? 16.125 -19.320 -14.235 1.00 96.12 96 ALA A N 1
ATOM 753 C CA . ALA A 1 96 ? 15.281 -19.529 -13.067 1.00 96.12 96 ALA A CA 1
ATOM 754 C C . ALA A 1 96 ? 13.997 -18.701 -13.133 1.00 96.12 96 ALA A C 1
ATOM 756 O O . ALA A 1 96 ? 13.987 -17.600 -13.684 1.00 96.12 96 ALA A O 1
ATOM 757 N N . ILE A 1 97 ? 12.930 -19.234 -12.538 1.00 96.69 97 ILE A N 1
ATOM 758 C CA . ILE A 1 97 ? 11.644 -18.565 -12.335 1.00 96.69 97 ILE A CA 1
ATOM 759 C C . ILE A 1 97 ? 11.192 -18.704 -10.874 1.00 96.69 97 ILE A C 1
ATOM 761 O O . ILE A 1 97 ? 11.454 -19.724 -10.230 1.00 96.69 97 ILE A O 1
ATOM 765 N N . ASP A 1 98 ? 10.500 -17.698 -10.346 1.00 95.00 98 ASP A N 1
ATOM 766 C CA . ASP A 1 98 ? 9.885 -17.731 -9.010 1.00 95.00 98 ASP A CA 1
ATOM 767 C C . ASP A 1 98 ? 8.541 -16.976 -9.007 1.00 95.00 98 ASP A C 1
ATOM 769 O O . ASP A 1 98 ? 8.244 -16.209 -9.925 1.00 95.00 98 ASP A O 1
ATOM 773 N N . ASP A 1 99 ? 7.719 -17.216 -7.984 1.00 89.06 99 ASP A N 1
ATOM 774 C CA . ASP A 1 99 ? 6.473 -16.485 -7.693 1.00 89.06 99 ASP A CA 1
ATOM 775 C C . ASP A 1 99 ? 5.514 -16.313 -8.893 1.00 89.06 99 ASP A C 1
ATOM 777 O O . ASP A 1 99 ? 4.895 -15.262 -9.093 1.00 89.06 99 ASP A O 1
ATOM 781 N N . ALA A 1 100 ? 5.371 -17.367 -9.705 1.00 88.62 100 ALA A N 1
ATOM 782 C CA . ALA A 1 100 ? 4.434 -17.382 -10.823 1.00 88.62 100 ALA A CA 1
ATOM 783 C C . ALA A 1 100 ? 2.976 -17.440 -10.333 1.00 88.62 100 ALA A C 1
ATOM 785 O O . ALA A 1 100 ? 2.587 -18.347 -9.595 1.00 88.62 100 ALA A O 1
ATOM 786 N N . SER A 1 101 ? 2.151 -16.488 -10.769 1.00 87.19 101 SER A N 1
ATOM 787 C CA . SER A 1 101 ? 0.739 -16.392 -10.401 1.00 87.19 101 SER A CA 1
ATOM 788 C C . SER A 1 101 ? -0.117 -15.927 -11.575 1.00 87.19 101 SER A C 1
ATOM 790 O O . SER A 1 101 ? 0.309 -15.092 -12.370 1.00 87.19 101 SER A O 1
ATOM 792 N N . ILE A 1 102 ? -1.334 -16.463 -11.676 1.00 86.62 102 ILE A N 1
ATOM 793 C CA . ILE A 1 102 ? -2.330 -16.046 -12.665 1.00 86.62 102 ILE A CA 1
ATOM 794 C C . ILE A 1 102 ? -3.553 -15.534 -11.917 1.00 86.62 102 ILE A C 1
ATOM 796 O O . ILE A 1 102 ? -4.144 -16.257 -11.117 1.00 86.62 102 ILE A O 1
ATOM 800 N N . THR A 1 103 ? -3.956 -14.301 -12.212 1.00 79.38 103 THR A N 1
ATOM 801 C CA . THR A 1 103 ? -5.210 -13.730 -11.716 1.00 79.38 103 THR A CA 1
ATOM 802 C C . THR A 1 103 ? -6.208 -13.639 -12.863 1.00 79.38 103 THR A C 1
ATOM 804 O O . THR A 1 103 ? -6.046 -12.827 -13.777 1.00 79.38 103 THR A O 1
ATOM 807 N N . ALA A 1 104 ? -7.229 -14.497 -12.829 1.00 74.69 104 ALA A N 1
ATOM 808 C CA . ALA A 1 104 ? -8.248 -14.549 -13.868 1.00 74.69 104 ALA A CA 1
ATOM 809 C C . ALA A 1 104 ? -9.236 -13.376 -13.768 1.00 74.69 104 ALA A C 1
ATOM 811 O O . ALA A 1 104 ? -9.696 -13.030 -12.680 1.00 74.69 104 ALA A O 1
ATOM 812 N N . GLY A 1 105 ? -9.605 -12.793 -14.911 1.00 62.03 105 GLY A N 1
ATOM 813 C CA . GLY A 1 105 ? -10.596 -11.710 -14.989 1.00 62.03 105 GLY A CA 1
ATOM 814 C C . GLY A 1 105 ? -10.052 -10.299 -14.731 1.00 62.03 105 GLY A C 1
ATOM 815 O O . GLY A 1 105 ? -10.850 -9.373 -14.598 1.00 62.03 105 GLY A O 1
ATOM 816 N N . ILE A 1 106 ? -8.728 -10.127 -14.647 1.00 61.62 106 ILE A N 1
ATOM 817 C CA . ILE A 1 106 ? -8.041 -8.845 -14.428 1.00 61.62 106 ILE A CA 1
ATOM 818 C C . ILE A 1 106 ? -6.866 -8.733 -15.413 1.00 61.62 106 ILE A C 1
ATOM 820 O O . ILE A 1 106 ? -6.124 -9.694 -15.580 1.00 61.62 106 ILE A O 1
ATOM 824 N N . SER A 1 107 ? -6.651 -7.580 -16.054 1.00 68.88 107 SER A N 1
ATOM 825 C CA . SER A 1 107 ? -5.436 -7.331 -16.850 1.00 68.88 107 SER A CA 1
ATOM 826 C C . SER A 1 107 ? -4.226 -7.031 -15.959 1.00 68.88 107 SER A C 1
ATOM 828 O O . SER A 1 107 ? -4.374 -6.510 -14.855 1.00 68.88 107 SER A O 1
ATOM 830 N N . CYS A 1 108 ? -3.006 -7.313 -16.425 1.00 64.56 108 CYS A N 1
ATOM 831 C CA . CYS A 1 108 ? -1.813 -6.763 -15.789 1.00 64.56 108 CYS A CA 1
ATOM 832 C C . CYS A 1 108 ? -1.812 -5.255 -16.015 1.00 64.56 108 CYS A C 1
ATOM 834 O O . CYS A 1 108 ? -1.470 -4.775 -17.090 1.00 64.56 108 CYS A O 1
ATOM 836 N N . GLN A 1 109 ? -2.246 -4.514 -15.001 1.00 64.06 109 GLN A N 1
ATOM 837 C CA . GLN A 1 109 ? -2.260 -3.053 -15.022 1.00 64.06 109 GLN A CA 1
ATOM 838 C C . GLN A 1 109 ? -0.886 -2.461 -14.665 1.00 64.06 109 GLN A C 1
ATOM 840 O O . GLN A 1 109 ? -0.765 -1.243 -14.611 1.00 64.06 109 GLN A O 1
ATOM 845 N N . ALA A 1 110 ? 0.123 -3.304 -14.404 1.00 73.19 110 ALA A N 1
ATOM 846 C CA . ALA A 1 110 ? 1.512 -2.917 -14.171 1.00 73.19 110 ALA A CA 1
ATOM 847 C C . ALA A 1 110 ? 2.282 -2.815 -15.496 1.00 73.19 110 ALA A C 1
ATOM 849 O O . ALA A 1 110 ? 2.269 -3.763 -16.281 1.00 73.19 110 ALA A O 1
ATOM 850 N N . CYS A 1 111 ? 2.949 -1.685 -15.715 1.00 83.44 111 CYS A N 1
ATOM 851 C CA . CYS A 1 111 ? 3.758 -1.382 -16.884 1.00 83.44 111 CYS A CA 1
ATOM 852 C C . CYS A 1 111 ? 5.146 -0.889 -16.460 1.00 83.44 111 CYS A C 1
ATOM 854 O O . CYS A 1 111 ? 5.256 0.162 -15.833 1.00 83.44 111 CYS A O 1
ATOM 856 N N . ASP A 1 112 ? 6.168 -1.664 -16.811 1.00 82.62 112 ASP A N 1
ATOM 857 C CA . ASP A 1 112 ? 7.602 -1.401 -16.585 1.00 82.62 112 ASP A CA 1
ATOM 858 C C . ASP A 1 112 ? 8.267 -0.681 -17.775 1.00 82.62 112 ASP A C 1
ATOM 860 O O . ASP A 1 112 ? 9.432 -0.320 -17.739 1.00 82.62 112 ASP A O 1
ATOM 864 N N . PHE A 1 113 ? 7.531 -0.481 -18.871 1.00 88.12 113 PHE A N 1
ATOM 865 C CA . PHE A 1 113 ? 7.975 0.202 -20.086 1.00 88.12 113 PHE A CA 1
ATOM 866 C C . PHE A 1 113 ? 9.207 -0.393 -20.802 1.00 88.12 113 PHE A C 1
ATOM 868 O O . PHE A 1 113 ? 9.673 0.190 -21.787 1.00 88.12 113 PHE A O 1
ATOM 875 N N . ASP A 1 114 ? 9.710 -1.562 -20.408 1.00 80.44 114 ASP A N 1
ATOM 876 C CA . ASP A 1 114 ? 10.924 -2.168 -20.979 1.00 80.44 114 ASP A CA 1
ATOM 877 C C . ASP A 1 114 ? 10.787 -2.473 -22.479 1.00 80.44 114 ASP A C 1
ATOM 879 O O . ASP A 1 114 ? 11.692 -2.231 -23.294 1.00 80.44 114 ASP A O 1
ATOM 883 N N . ASP A 1 115 ? 9.604 -2.945 -22.861 1.00 77.44 115 ASP A N 1
ATOM 884 C CA . ASP A 1 115 ? 9.236 -3.282 -24.235 1.00 77.44 115 ASP A CA 1
ATOM 885 C C . ASP A 1 115 ? 8.353 -2.190 -24.889 1.00 77.44 115 ASP A C 1
ATOM 887 O O . ASP A 1 115 ? 7.761 -2.402 -25.947 1.00 77.44 115 ASP A O 1
ATOM 891 N N . GLY A 1 116 ? 8.307 -0.987 -24.297 1.00 83.25 116 GLY A N 1
ATOM 892 C CA . GLY A 1 116 ? 7.529 0.161 -24.774 1.00 83.25 116 GLY A CA 1
ATOM 893 C C . GLY A 1 116 ? 6.210 0.359 -24.022 1.00 83.25 116 GLY A C 1
ATOM 894 O O . GLY A 1 116 ? 6.092 0.027 -22.848 1.00 83.25 116 GLY A O 1
ATOM 895 N N . LEU A 1 117 ? 5.204 0.952 -24.672 1.00 84.38 117 LEU A N 1
ATOM 896 C CA . LEU A 1 117 ? 3.912 1.202 -24.022 1.00 84.38 117 LEU A CA 1
ATOM 897 C C . LEU A 1 117 ? 3.118 -0.098 -23.858 1.00 84.38 117 LEU A C 1
ATOM 899 O O . LEU A 1 117 ? 2.807 -0.774 -24.839 1.00 84.38 117 LEU A O 1
ATOM 903 N N . CYS A 1 118 ? 2.743 -0.414 -22.620 1.00 83.69 118 CYS A N 1
ATOM 904 C CA . CYS A 1 118 ? 1.910 -1.574 -22.326 1.00 83.69 118 CYS A CA 1
ATOM 905 C C . CYS A 1 118 ? 0.457 -1.366 -22.791 1.00 83.69 118 CYS A C 1
ATOM 907 O O . CYS A 1 118 ? 0.011 -0.226 -22.963 1.00 83.69 118 CYS A O 1
ATOM 909 N N . PRO A 1 119 ? -0.335 -2.445 -22.944 1.00 77.25 119 PRO A N 1
ATOM 910 C CA . PRO A 1 119 ? -1.746 -2.335 -23.298 1.00 77.25 119 PRO A CA 1
ATOM 911 C C . PRO A 1 119 ? -2.512 -1.366 -22.387 1.00 77.25 119 PRO A C 1
ATOM 913 O O . PRO A 1 119 ? -2.396 -1.414 -21.165 1.00 77.25 119 PRO A O 1
ATOM 916 N N . GLY A 1 120 ? -3.307 -0.486 -22.997 1.00 81.25 120 GLY A N 1
ATOM 917 C CA . GLY A 1 120 ? -4.072 0.550 -22.297 1.00 81.25 120 GLY A CA 1
ATOM 918 C C . GLY A 1 120 ? -3.346 1.890 -22.165 1.00 81.25 120 GLY A C 1
ATOM 919 O O . GLY A 1 120 ? -4.026 2.909 -22.028 1.00 81.25 120 GLY A O 1
ATOM 920 N N . TRP A 1 121 ? -2.015 1.919 -22.283 1.00 89.19 121 TRP A N 1
ATOM 921 C CA . TRP A 1 121 ? -1.233 3.154 -22.323 1.00 89.19 121 TRP A CA 1
ATOM 922 C C . TRP A 1 121 ? -1.174 3.748 -23.734 1.00 89.19 121 TRP A C 1
ATOM 924 O O . TRP A 1 121 ? -1.029 3.027 -24.721 1.00 89.19 121 TRP A O 1
ATOM 934 N N . ARG A 1 122 ? -1.262 5.075 -23.839 1.00 91.12 122 ARG A N 1
ATOM 935 C CA . ARG A 1 122 ? -1.114 5.822 -25.096 1.00 91.12 122 ARG A CA 1
ATOM 936 C C . ARG A 1 122 ? -0.558 7.221 -24.854 1.00 91.12 122 ARG A C 1
ATOM 938 O O . ARG A 1 122 ? -0.807 7.815 -23.809 1.00 91.12 122 ARG A O 1
ATOM 945 N N . GLN A 1 123 ? 0.132 7.765 -25.850 1.00 92.31 123 GLN A N 1
ATOM 946 C CA . GLN A 1 123 ? 0.447 9.195 -25.903 1.00 92.31 123 GLN A CA 1
ATOM 947 C C . GLN A 1 123 ? -0.802 10.002 -26.272 1.00 92.31 123 GLN A C 1
ATOM 949 O O . GLN A 1 123 ? -1.669 9.497 -26.997 1.00 92.31 123 GLN A O 1
ATOM 954 N N . ASN A 1 124 ? -0.888 11.253 -25.823 1.00 87.12 124 ASN A N 1
ATOM 955 C CA . ASN A 1 124 ? -1.978 12.153 -26.191 1.00 87.12 124 ASN A CA 1
ATOM 956 C C . ASN A 1 124 ? -1.548 13.185 -27.245 1.00 87.12 124 ASN A C 1
ATOM 958 O O . ASN A 1 124 ? -1.530 14.380 -26.985 1.00 87.12 124 ASN A O 1
ATOM 962 N N . TYR A 1 125 ? -1.355 12.716 -28.479 1.00 82.12 125 TYR A N 1
ATOM 963 C CA . TYR A 1 125 ? -0.898 13.514 -29.627 1.00 82.12 125 TYR A CA 1
ATOM 964 C C . TYR A 1 125 ? -1.728 14.766 -29.985 1.00 82.12 125 TYR A C 1
ATOM 966 O O . TYR A 1 125 ? -1.327 15.517 -30.868 1.00 82.12 125 TYR A O 1
ATOM 974 N N . ASN A 1 126 ? -2.910 14.961 -29.389 1.00 81.50 126 ASN A N 1
ATOM 975 C CA . ASN A 1 126 ? -3.850 16.022 -29.768 1.00 81.50 126 ASN A CA 1
ATOM 976 C C . ASN A 1 126 ? -4.079 17.073 -28.669 1.00 81.50 126 ASN A C 1
ATOM 978 O O . ASN A 1 126 ? -4.801 18.041 -28.908 1.00 81.50 126 ASN A O 1
ATOM 982 N N . GLN A 1 127 ? -3.567 16.867 -27.450 1.00 80.69 127 GLN A N 1
ATOM 983 C CA . GLN A 1 127 ? -3.849 17.740 -26.296 1.00 80.69 127 GLN A CA 1
ATOM 984 C C . GLN A 1 127 ? -2.612 18.048 -25.439 1.00 80.69 127 GLN A C 1
ATOM 986 O O . GLN A 1 127 ? -2.750 18.539 -24.307 1.00 80.69 127 GLN A O 1
ATOM 991 N N . ASP A 1 128 ? -1.432 17.736 -25.961 1.00 86.69 128 ASP A N 1
ATOM 992 C CA . ASP A 1 128 ? -0.127 18.105 -25.430 1.00 86.69 128 ASP A CA 1
ATOM 993 C C . ASP A 1 128 ? 0.749 18.726 -26.535 1.00 86.69 128 ASP A C 1
ATOM 995 O O . ASP A 1 128 ? 0.316 18.861 -27.684 1.00 86.69 128 ASP A O 1
ATOM 999 N N . VAL A 1 129 ? 1.936 19.209 -26.162 1.00 88.00 129 VAL A N 1
ATOM 1000 C CA . VAL A 1 129 ? 2.869 19.884 -27.082 1.00 88.00 129 VAL A CA 1
ATOM 1001 C C . VAL A 1 129 ? 3.898 18.901 -27.650 1.00 88.00 129 VAL A C 1
ATOM 1003 O O . VAL A 1 129 ? 4.340 19.047 -28.790 1.00 88.00 129 VAL A O 1
ATOM 1006 N N . PHE A 1 130 ? 4.279 17.888 -26.871 1.00 89.19 130 PHE A N 1
ATOM 1007 C CA . PHE A 1 130 ? 5.226 16.846 -27.263 1.00 89.19 130 PHE A CA 1
ATOM 1008 C C . PHE A 1 130 ? 4.947 15.537 -26.506 1.00 89.19 130 PHE A C 1
ATOM 1010 O O . PHE A 1 130 ? 4.088 15.487 -25.635 1.00 89.19 130 PHE A O 1
ATOM 1017 N N . ASN A 1 131 ? 5.680 14.465 -26.823 1.00 90.88 131 ASN A N 1
ATOM 1018 C CA . ASN A 1 131 ? 5.408 13.125 -26.291 1.00 90.88 131 ASN A CA 1
ATOM 1019 C C . ASN A 1 131 ? 6.438 12.662 -25.256 1.00 90.88 131 ASN A C 1
ATOM 1021 O O . ASN A 1 131 ? 7.623 12.993 -25.336 1.00 90.88 131 ASN A O 1
ATOM 1025 N N . TRP A 1 132 ? 6.003 11.778 -24.355 1.00 94.25 132 TRP A N 1
ATOM 1026 C CA . TRP A 1 132 ? 6.920 11.003 -23.519 1.00 94.25 132 TRP A CA 1
ATOM 1027 C C . TRP A 1 132 ? 7.794 10.093 -24.391 1.00 94.25 132 TRP A C 1
ATOM 1029 O O . TRP A 1 132 ? 7.318 9.490 -25.351 1.00 94.25 132 TRP A O 1
ATOM 1039 N N . THR A 1 133 ? 9.062 9.931 -24.044 1.00 92.38 133 THR A N 1
ATOM 1040 C CA . THR A 1 133 ? 10.012 9.100 -24.789 1.00 92.38 133 THR A CA 1
ATOM 1041 C C . THR A 1 133 ? 10.393 7.874 -23.972 1.00 92.38 133 THR A C 1
ATOM 1043 O O . THR A 1 133 ? 10.651 7.977 -22.778 1.00 92.38 133 THR A O 1
ATOM 1046 N N . ASN A 1 134 ? 10.433 6.705 -24.611 1.00 92.75 134 ASN A N 1
ATOM 1047 C CA . ASN A 1 134 ? 10.915 5.470 -23.998 1.00 92.75 134 ASN A CA 1
ATOM 1048 C C . ASN A 1 134 ? 12.443 5.391 -24.131 1.00 92.75 134 ASN A C 1
ATOM 1050 O O . ASN A 1 134 ? 12.967 5.482 -25.245 1.00 92.75 134 ASN A O 1
ATOM 1054 N N . ARG A 1 135 ? 13.165 5.256 -23.017 1.00 89.44 135 ARG A N 1
ATOM 1055 C CA . ARG A 1 135 ? 14.625 5.402 -22.987 1.00 89.44 135 ARG A CA 1
ATOM 1056 C C . ARG A 1 135 ? 15.301 4.266 -22.252 1.00 89.44 135 ARG A C 1
ATOM 1058 O O . ARG A 1 135 ? 14.900 3.923 -21.152 1.00 89.44 135 ARG A O 1
ATOM 1065 N N . TYR A 1 136 ? 16.378 3.755 -22.843 1.00 88.25 136 TYR A N 1
ATOM 1066 C CA . TYR A 1 136 ? 17.356 2.906 -22.167 1.00 88.25 136 TYR A CA 1
ATOM 1067 C C . TYR A 1 136 ? 18.588 3.732 -21.764 1.00 88.25 136 TYR A C 1
ATOM 1069 O O . TYR A 1 136 ? 19.066 4.546 -22.559 1.00 88.25 136 TYR A O 1
ATOM 1077 N N . GLY A 1 137 ? 19.133 3.489 -20.569 1.00 85.81 137 GLY A N 1
ATOM 1078 C CA . GLY A 1 137 ? 20.325 4.184 -20.061 1.00 85.81 137 GLY A CA 1
ATOM 1079 C C . GLY A 1 137 ? 20.071 5.652 -19.696 1.00 85.81 137 GLY A C 1
ATOM 1080 O O . GLY A 1 137 ? 18.933 6.041 -19.457 1.00 85.81 137 GLY A O 1
ATOM 1081 N N . SER A 1 138 ? 21.120 6.474 -19.636 1.00 87.31 138 SER A N 1
ATOM 1082 C CA . SER A 1 138 ? 21.005 7.894 -19.266 1.00 87.31 138 SER A CA 1
ATOM 1083 C C . SER A 1 138 ? 20.234 8.726 -20.296 1.00 87.31 138 SER A C 1
ATOM 1085 O O . SER A 1 138 ? 20.263 8.425 -21.499 1.00 87.31 138 SER A O 1
ATOM 1087 N N . THR A 1 139 ? 19.606 9.811 -19.837 1.00 84.31 139 THR A N 1
ATOM 1088 C CA . THR A 1 139 ? 19.039 10.851 -20.712 1.00 84.31 139 THR A CA 1
ATOM 1089 C C . THR A 1 139 ? 20.139 11.576 -21.504 1.00 84.31 139 THR A C 1
ATOM 1091 O O . THR A 1 139 ? 21.334 11.324 -21.317 1.00 84.31 139 THR A O 1
ATOM 1094 N N . ILE A 1 140 ? 19.756 12.383 -22.502 1.00 81.19 140 ILE A N 1
ATOM 1095 C CA . ILE A 1 140 ? 20.724 13.052 -23.396 1.00 81.19 140 ILE A CA 1
ATOM 1096 C C . ILE A 1 140 ? 21.430 14.195 -22.662 1.00 81.19 140 ILE A C 1
ATOM 1098 O O . ILE A 1 140 ? 22.626 14.428 -22.853 1.00 81.19 140 ILE A O 1
ATOM 1102 N N . SER A 1 141 ? 20.680 14.909 -21.834 1.00 79.00 141 SER A N 1
ATOM 1103 C CA . SER A 1 141 ? 21.139 16.028 -21.026 1.00 79.00 141 SER A CA 1
ATOM 1104 C C . SER A 1 141 ? 21.989 15.545 -19.840 1.00 79.00 141 SER A C 1
ATOM 1106 O O . SER A 1 141 ? 21.707 14.554 -19.168 1.00 79.00 141 SER A O 1
ATOM 1108 N N . SER A 1 142 ? 23.097 16.240 -19.579 1.00 80.88 142 SER A N 1
ATOM 1109 C CA . SER A 1 142 ? 23.986 15.903 -18.467 1.00 80.88 142 SER A CA 1
ATOM 1110 C C . SER A 1 142 ? 23.531 16.575 -17.169 1.00 80.88 142 SER A C 1
ATOM 1112 O O . SER A 1 142 ? 23.020 17.694 -17.165 1.00 80.88 142 SER A O 1
ATOM 1114 N N . GLY A 1 143 ? 23.733 15.893 -16.036 1.00 78.81 143 GLY A N 1
ATOM 1115 C CA . GLY A 1 143 ? 23.400 16.442 -14.714 1.00 78.81 143 GLY A CA 1
ATOM 1116 C C . GLY A 1 143 ? 21.903 16.459 -14.375 1.00 78.81 143 GLY A C 1
ATOM 1117 O O . GLY A 1 143 ? 21.514 17.104 -13.404 1.00 78.81 143 GLY A O 1
ATOM 1118 N N . THR A 1 144 ? 21.077 15.745 -15.140 1.00 84.50 144 THR A N 1
ATOM 1119 C CA . THR A 1 144 ? 19.641 15.539 -14.907 1.00 84.50 144 THR A CA 1
ATOM 1120 C C . THR A 1 144 ? 19.253 14.113 -15.314 1.00 84.50 144 THR A C 1
ATOM 1122 O O . THR A 1 144 ? 20.121 13.351 -15.740 1.00 84.50 144 THR A O 1
ATOM 1125 N N . GLY A 1 145 ? 17.979 13.754 -15.139 1.00 85.06 145 GLY A N 1
ATOM 1126 C CA . GLY A 1 145 ? 17.438 12.462 -15.555 1.00 85.06 145 GLY A CA 1
ATOM 1127 C C . GLY A 1 145 ? 18.022 11.252 -14.805 1.00 85.06 145 GLY A C 1
ATOM 1128 O O . GLY A 1 145 ? 19.024 11.354 -14.087 1.00 85.06 145 GLY A O 1
ATOM 1129 N N . PRO A 1 146 ? 17.367 10.086 -14.887 1.00 89.12 146 PRO A N 1
ATOM 1130 C CA . PRO A 1 146 ? 17.911 8.854 -14.329 1.00 89.12 146 PRO A CA 1
ATOM 1131 C C . PRO A 1 146 ? 19.003 8.267 -15.245 1.00 89.12 146 PRO A C 1
ATOM 1133 O O . PRO A 1 146 ? 19.043 8.523 -16.447 1.00 89.12 146 PRO A O 1
ATOM 1136 N N . THR A 1 147 ? 19.900 7.446 -14.686 1.00 86.81 147 THR A N 1
ATOM 1137 C CA . THR A 1 147 ? 20.954 6.743 -15.455 1.00 86.81 147 THR A CA 1
ATOM 1138 C C . THR A 1 147 ? 20.495 5.405 -16.046 1.00 86.81 147 THR A C 1
ATOM 1140 O O . THR A 1 147 ? 21.183 4.823 -16.883 1.00 86.81 147 THR A O 1
ATOM 1143 N N . SER A 1 148 ? 19.362 4.890 -15.576 1.00 83.69 148 SER A N 1
ATOM 1144 C CA . SER A 1 148 ? 18.735 3.623 -15.965 1.00 83.69 148 SER A CA 1
ATOM 1145 C C . SER A 1 148 ? 17.275 3.621 -15.508 1.00 83.69 148 SER A C 1
ATOM 1147 O O . SER A 1 148 ? 16.907 4.452 -14.671 1.00 83.69 148 SER A O 1
ATOM 1149 N N . GLY A 1 149 ? 16.492 2.640 -15.964 1.00 76.31 149 GLY A N 1
ATOM 1150 C CA . GLY A 1 149 ? 15.198 2.324 -15.359 1.00 76.31 149 GLY A CA 1
ATOM 1151 C C . GLY A 1 149 ? 15.293 2.042 -13.857 1.00 76.31 149 GLY A C 1
ATOM 1152 O O . GLY A 1 149 ? 16.386 1.888 -13.273 1.00 76.31 149 GLY A O 1
ATOM 1153 N N . HIS A 1 150 ? 14.131 2.029 -13.217 1.00 78.50 150 HIS A N 1
ATOM 1154 C CA . HIS A 1 150 ? 13.975 1.665 -11.823 1.00 78.50 150 HIS A CA 1
ATOM 1155 C C . HIS A 1 150 ? 14.497 0.231 -11.590 1.00 78.50 150 HIS A C 1
ATOM 1157 O O . HIS A 1 150 ? 14.398 -0.650 -12.434 1.00 78.50 150 HIS A O 1
ATOM 1163 N N . GLY A 1 151 ? 15.169 0.002 -10.456 1.00 64.38 151 GLY A N 1
ATOM 1164 C CA . GLY A 1 151 ? 15.886 -1.256 -10.193 1.00 64.38 151 GLY A CA 1
ATOM 1165 C C . GLY A 1 151 ? 17.316 -1.328 -10.753 1.00 64.38 151 GLY A C 1
ATOM 1166 O O . GLY A 1 151 ? 18.035 -2.275 -10.440 1.00 64.38 151 GLY A O 1
ATOM 1167 N N . GLY A 1 152 ? 17.779 -0.308 -11.490 1.00 70.00 152 GLY A N 1
ATOM 1168 C CA . GLY A 1 152 ? 19.180 -0.183 -11.930 1.00 70.00 152 GLY A CA 1
ATOM 1169 C C . GLY A 1 152 ? 19.468 -0.700 -13.345 1.00 70.00 152 GLY A C 1
ATOM 1170 O O . GLY A 1 152 ? 20.622 -0.736 -13.768 1.00 70.00 152 GLY A O 1
ATOM 1171 N N . SER A 1 153 ? 18.433 -1.095 -14.079 1.00 71.38 153 SER A N 1
ATOM 1172 C CA . SER A 1 153 ? 18.484 -1.585 -15.460 1.00 71.38 153 SER A CA 1
ATOM 1173 C C . SER A 1 153 ? 17.135 -1.328 -16.134 1.00 71.38 153 SER A C 1
ATOM 1175 O O . SER A 1 153 ? 16.239 -0.794 -15.492 1.00 71.38 153 SER A O 1
ATOM 1177 N N . GLY A 1 154 ? 16.988 -1.697 -17.405 1.00 77.38 154 GLY A N 1
ATOM 1178 C CA . GLY A 1 154 ? 15.719 -1.533 -18.116 1.00 77.38 154 GLY A CA 1
ATOM 1179 C C . GLY A 1 154 ? 15.501 -0.128 -18.676 1.00 77.38 154 GLY A C 1
ATOM 1180 O O . GLY A 1 154 ? 16.381 0.747 -18.610 1.00 77.38 154 GLY A O 1
ATOM 1181 N N . LYS A 1 155 ? 14.346 0.051 -19.308 1.00 86.81 155 LYS A N 1
ATOM 1182 C CA . LYS A 1 155 ? 13.882 1.304 -19.891 1.00 86.81 155 LYS A CA 1
ATOM 1183 C C . LYS A 1 155 ? 12.880 1.986 -18.975 1.00 86.81 155 LYS A C 1
ATOM 1185 O O . LYS A 1 155 ? 12.384 1.402 -18.034 1.00 86.81 155 LYS A O 1
ATOM 1190 N N . TYR A 1 156 ? 12.606 3.244 -19.273 1.00 92.56 156 TYR A N 1
ATOM 1191 C CA . TYR A 1 156 ? 11.639 4.069 -18.560 1.00 92.56 156 TYR A CA 1
ATOM 1192 C C . TYR A 1 156 ? 11.0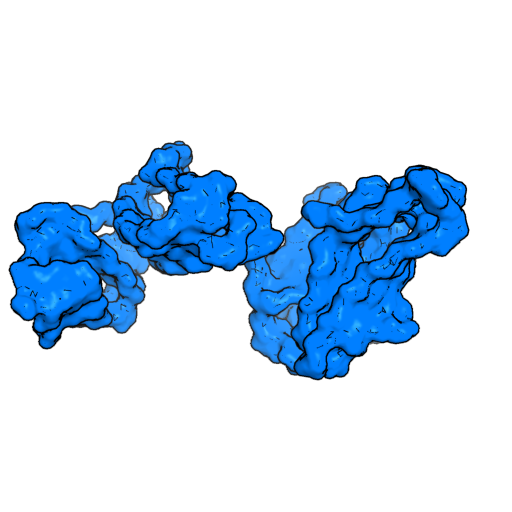26 5.081 -19.528 1.00 92.56 156 TYR A C 1
ATOM 1194 O O . TYR A 1 156 ? 11.548 5.308 -20.628 1.00 92.56 156 TYR A O 1
ATOM 1202 N N . MET A 1 157 ? 9.927 5.716 -19.126 1.00 95.50 157 MET A N 1
ATOM 1203 C CA . MET A 1 157 ? 9.354 6.837 -19.870 1.00 95.50 157 MET A CA 1
ATOM 1204 C C . MET A 1 157 ? 9.879 8.148 -19.297 1.00 95.50 157 MET A C 1
ATOM 1206 O O . MET A 1 157 ? 9.875 8.337 -18.084 1.00 95.50 157 MET A O 1
ATOM 1210 N N . TYR A 1 158 ? 10.299 9.080 -20.148 1.00 94.12 158 TYR A N 1
ATOM 1211 C CA . TYR A 1 158 ? 10.730 10.403 -19.700 1.00 94.12 158 TYR A CA 1
ATOM 1212 C C . TYR A 1 158 ? 10.321 11.521 -20.650 1.00 94.12 158 TYR A C 1
ATOM 1214 O O . TYR A 1 158 ? 10.035 11.283 -21.824 1.00 94.12 158 TYR A O 1
ATOM 1222 N N . ILE A 1 159 ? 10.307 12.743 -20.132 1.00 91.88 159 ILE A N 1
ATOM 1223 C CA . ILE A 1 159 ? 10.267 13.959 -20.937 1.00 91.88 159 ILE A CA 1
ATOM 1224 C C . ILE A 1 159 ? 11.660 14.576 -20.997 1.00 91.88 159 ILE A C 1
ATOM 1226 O O . ILE A 1 159 ? 12.354 14.663 -19.986 1.00 91.88 159 ILE A O 1
ATOM 1230 N N . GLU A 1 160 ? 12.052 14.991 -22.194 1.00 84.62 160 GLU A N 1
ATOM 1231 C CA . GLU A 1 160 ? 13.325 15.654 -22.453 1.00 84.62 160 GLU A CA 1
ATOM 1232 C C . GLU A 1 160 ? 13.108 17.168 -22.390 1.00 84.62 160 GLU A C 1
ATOM 1234 O O . GLU A 1 160 ? 12.314 17.713 -23.157 1.00 84.62 160 GLU A O 1
ATOM 1239 N N . ALA A 1 161 ? 13.795 17.845 -21.469 1.00 80.69 161 ALA A N 1
ATOM 1240 C CA . ALA A 1 161 ? 13.653 19.291 -21.289 1.00 80.69 161 ALA A CA 1
ATOM 1241 C C . ALA A 1 161 ? 14.562 20.122 -22.216 1.00 80.69 161 ALA A C 1
ATOM 1243 O O . ALA A 1 161 ? 14.521 21.354 -22.179 1.00 80.69 161 ALA A O 1
ATOM 1244 N N . SER A 1 162 ? 15.433 19.484 -23.005 1.00 77.94 162 SER A N 1
ATOM 1245 C CA . SER A 1 162 ? 16.305 20.176 -23.959 1.00 77.94 162 SER A CA 1
ATOM 1246 C C . SER A 1 162 ? 15.571 20.638 -25.228 1.00 77.94 162 SER A C 1
ATOM 1248 O O . SER A 1 162 ? 14.411 20.306 -25.478 1.00 77.94 162 SER A O 1
ATOM 1250 N N . LEU A 1 163 ? 16.249 21.467 -26.033 1.00 67.00 163 LEU A N 1
ATOM 1251 C CA . LEU A 1 163 ? 15.687 22.015 -27.270 1.00 67.00 163 LEU A CA 1
ATOM 1252 C C . LEU A 1 163 ? 15.188 20.889 -28.200 1.00 67.00 163 LEU A C 1
ATOM 1254 O O . LEU A 1 163 ? 15.905 19.905 -28.390 1.00 67.00 163 LEU A O 1
ATOM 1258 N N . PRO A 1 164 ? 14.006 21.044 -28.829 1.00 72.12 164 PRO A N 1
ATOM 1259 C CA . PRO A 1 164 ? 13.252 22.291 -29.004 1.00 72.12 164 PRO A CA 1
ATOM 1260 C C . PRO A 1 164 ? 12.252 22.638 -27.883 1.00 72.12 164 PRO A C 1
ATOM 1262 O O . PRO A 1 164 ? 11.499 23.590 -28.060 1.00 72.12 164 PRO A O 1
ATOM 1265 N N . GLY A 1 165 ? 12.224 21.904 -26.766 1.00 75.19 165 GLY A N 1
ATOM 1266 C CA . GLY A 1 165 ? 11.262 22.133 -25.685 1.00 75.19 165 GLY A CA 1
ATOM 1267 C C . GLY A 1 165 ? 11.357 23.529 -25.059 1.00 75.19 165 GLY A C 1
ATOM 1268 O O . GLY A 1 165 ? 12.453 24.040 -24.810 1.00 75.19 165 GLY A O 1
ATOM 1269 N N . VAL A 1 166 ? 10.202 24.149 -24.805 1.00 83.50 166 VAL A N 1
ATOM 1270 C CA . VAL A 1 166 ? 10.070 25.485 -24.210 1.00 83.50 166 VAL A CA 1
ATOM 1271 C C . VAL A 1 166 ? 9.456 25.380 -22.813 1.00 83.50 166 VAL A C 1
ATOM 1273 O O . VAL A 1 166 ? 8.685 24.471 -22.509 1.00 83.50 166 VAL A O 1
ATOM 1276 N N . PHE A 1 167 ? 9.802 26.321 -21.930 1.00 87.75 167 PHE A N 1
ATOM 1277 C CA . PHE A 1 167 ? 9.202 26.419 -20.599 1.00 87.75 167 PHE A CA 1
ATOM 1278 C C . PHE A 1 167 ? 7.669 26.375 -20.676 1.00 87.75 167 PHE A C 1
ATOM 1280 O O . PHE A 1 167 ? 7.054 27.206 -21.344 1.00 87.75 167 PHE A O 1
ATOM 1287 N N . GLY A 1 168 ? 7.067 25.448 -19.931 1.00 87.56 168 GLY A N 1
ATOM 1288 C CA . GLY A 1 168 ? 5.616 25.277 -19.873 1.00 87.56 168 GLY A CA 1
ATOM 1289 C C . GLY A 1 168 ? 5.040 24.301 -20.900 1.00 87.56 168 GLY A C 1
ATOM 1290 O O . GLY A 1 168 ? 3.883 23.914 -20.738 1.00 87.56 168 GLY A O 1
ATOM 1291 N N . ASP A 1 169 ? 5.821 23.852 -21.886 1.00 92.06 169 ASP A N 1
ATOM 1292 C CA . ASP A 1 169 ? 5.401 22.766 -22.770 1.00 92.06 169 ASP A CA 1
ATOM 1293 C C . ASP A 1 169 ? 5.129 21.510 -21.943 1.00 92.06 169 ASP A C 1
ATOM 1295 O O . ASP A 1 169 ? 5.867 21.188 -21.005 1.00 92.06 169 ASP A O 1
ATOM 1299 N N . ASN A 1 170 ? 4.076 20.782 -22.297 1.00 94.00 170 ASN A N 1
ATOM 1300 C CA . ASN A 1 170 ? 3.681 19.568 -21.602 1.00 94.00 170 ASN A CA 1
ATOM 1301 C C . ASN A 1 170 ? 3.648 18.352 -22.531 1.00 94.00 170 ASN A C 1
ATOM 1303 O O . ASN A 1 170 ? 3.453 18.473 -23.741 1.00 94.00 170 ASN A O 1
ATOM 1307 N N . ALA A 1 171 ? 3.791 17.180 -21.917 1.00 94.94 171 ALA A N 1
ATOM 1308 C CA . ALA A 1 171 ? 3.560 15.879 -22.531 1.00 94.94 171 ALA A CA 1
ATOM 1309 C C . ALA A 1 171 ? 2.636 15.044 -21.652 1.00 94.94 171 ALA A C 1
ATOM 1311 O O . ALA A 1 171 ? 2.818 14.988 -20.430 1.00 94.94 171 ALA A O 1
ATOM 1312 N N . LYS A 1 172 ? 1.667 14.359 -22.258 1.00 96.31 172 LYS A N 1
ATOM 1313 C CA . LYS A 1 172 ? 0.648 13.573 -21.560 1.00 96.31 172 LYS A CA 1
ATOM 1314 C C . LYS A 1 172 ? 0.694 12.112 -21.983 1.00 96.31 172 LYS A C 1
ATOM 1316 O O . LYS A 1 172 ? 0.439 11.763 -23.134 1.00 96.31 172 LYS A O 1
ATOM 1321 N N . LEU A 1 173 ? 0.924 11.244 -21.004 1.00 96.19 173 LEU A N 1
ATOM 1322 C CA . LEU A 1 173 ? 0.802 9.802 -21.151 1.00 96.19 173 LEU A CA 1
ATOM 1323 C C . LEU A 1 173 ? -0.468 9.324 -20.445 1.00 96.19 173 LEU A C 1
ATOM 1325 O O . LEU A 1 173 ? -0.670 9.573 -19.258 1.00 96.19 173 LEU A O 1
ATOM 1329 N N . GLU A 1 174 ? -1.349 8.650 -21.175 1.00 94.88 174 GLU A N 1
ATOM 1330 C CA . GLU A 1 174 ? -2.674 8.269 -20.697 1.00 94.88 174 GLU A CA 1
ATOM 1331 C C . GLU A 1 174 ? -2.827 6.761 -20.582 1.00 94.88 174 GLU A C 1
ATOM 1333 O O . GLU A 1 174 ? -2.546 6.033 -21.529 1.00 94.88 174 GLU A O 1
ATOM 1338 N N . TYR A 1 175 ? -3.387 6.310 -19.467 1.00 92.19 175 TYR A N 1
ATOM 1339 C CA . TYR A 1 175 ? -3.893 4.960 -19.298 1.00 92.19 175 TYR A CA 1
ATOM 1340 C C . TYR A 1 175 ? -5.422 4.950 -19.407 1.00 92.19 175 TYR A C 1
ATOM 1342 O O . TYR A 1 175 ? -6.124 5.642 -18.660 1.00 92.19 175 TYR A O 1
ATOM 1350 N N . SER A 1 176 ? -5.945 4.163 -20.348 1.00 88.69 176 SER A N 1
ATOM 1351 C CA . SER A 1 176 ? -7.383 3.952 -20.534 1.00 88.69 176 SER A CA 1
ATOM 1352 C C . SER A 1 176 ? -7.886 2.883 -19.571 1.00 88.69 176 SER A C 1
ATOM 1354 O O . SER A 1 176 ? -7.469 1.728 -19.645 1.00 88.69 176 SER A O 1
ATOM 1356 N N . VAL A 1 177 ? -8.805 3.257 -18.682 1.00 84.81 177 VAL A N 1
ATOM 1357 C CA . VAL A 1 177 ? -9.375 2.335 -17.696 1.00 84.81 177 VAL A CA 1
ATOM 1358 C C . VAL A 1 177 ? -10.511 1.540 -18.341 1.00 84.81 177 VAL A C 1
ATOM 1360 O O . VAL A 1 177 ? -11.359 2.103 -19.034 1.00 84.81 177 VAL A O 1
ATOM 1363 N N . SER A 1 178 ? -10.540 0.224 -18.106 1.00 79.00 178 SER A N 1
ATOM 1364 C CA . SER A 1 178 ? -11.646 -0.631 -18.549 1.00 79.00 178 SER A CA 1
ATOM 1365 C C . SER A 1 178 ? -12.968 -0.136 -17.965 1.00 79.00 178 SER A C 1
ATOM 1367 O O . SER A 1 178 ? -13.047 0.185 -16.778 1.00 79.00 178 SER A O 1
ATOM 1369 N N . SER A 1 179 ? -14.041 -0.149 -18.759 1.00 78.75 179 SER A N 1
ATOM 1370 C CA . SER A 1 179 ? -15.379 0.235 -18.292 1.00 78.75 179 SER A CA 1
ATOM 1371 C C . SER A 1 179 ? -15.847 -0.583 -17.084 1.00 78.75 179 SER A C 1
ATOM 1373 O O . SER A 1 179 ? -16.628 -0.085 -16.281 1.00 78.75 179 SER A O 1
ATOM 1375 N N . SER A 1 180 ? -15.347 -1.814 -16.923 1.00 76.50 180 SER A N 1
ATOM 1376 C CA . SER A 1 180 ? -15.628 -2.673 -15.767 1.00 76.50 180 SER A CA 1
ATOM 1377 C C . SER A 1 180 ? -14.984 -2.204 -14.460 1.00 76.50 180 SER A C 1
ATOM 1379 O O . SER A 1 180 ? -15.395 -2.675 -13.402 1.00 76.50 180 SER A O 1
ATOM 1381 N N . ASP A 1 181 ? -13.965 -1.342 -14.516 1.00 75.12 181 ASP A N 1
ATOM 1382 C CA . ASP A 1 181 ? -13.178 -0.899 -13.355 1.00 75.12 181 ASP A CA 1
ATOM 1383 C C . ASP A 1 181 ? -13.441 0.556 -12.959 1.00 75.12 181 ASP A C 1
ATOM 1385 O O . ASP A 1 181 ? -13.096 0.968 -11.849 1.00 75.12 181 ASP A O 1
ATOM 1389 N N . VAL A 1 182 ? -14.110 1.323 -13.823 1.00 82.75 182 VAL A N 1
ATOM 1390 C CA . VAL A 1 182 ? -14.571 2.679 -13.507 1.00 82.75 182 VAL A CA 1
ATOM 1391 C C . VAL A 1 182 ? -15.500 2.645 -12.288 1.00 82.75 182 VAL A C 1
ATOM 1393 O O . VAL A 1 182 ? -16.416 1.831 -12.201 1.00 82.75 182 VAL A O 1
ATOM 1396 N N . GLY A 1 183 ? -15.257 3.541 -11.332 1.00 76.31 183 GLY A N 1
ATOM 1397 C CA . GLY A 1 183 ? -16.000 3.639 -10.075 1.00 76.31 183 GLY A CA 1
ATOM 1398 C C . GLY A 1 183 ? -15.489 2.727 -8.955 1.00 76.31 183 GLY A C 1
ATOM 1399 O O . GLY A 1 183 ? -15.982 2.829 -7.833 1.00 76.31 183 GLY A O 1
ATOM 1400 N N . LYS A 1 184 ? -14.492 1.865 -9.204 1.00 74.44 184 LYS A N 1
ATOM 1401 C CA . LYS A 1 184 ? -13.882 1.037 -8.152 1.00 74.44 184 LYS A CA 1
ATOM 1402 C C . LYS A 1 184 ? -12.789 1.795 -7.402 1.00 74.44 184 LYS A C 1
ATOM 1404 O O . LYS A 1 184 ? -11.963 2.487 -8.002 1.00 74.44 184 LYS A O 1
ATOM 1409 N N . LEU A 1 185 ? -12.742 1.601 -6.085 1.00 74.69 185 LEU A N 1
ATOM 1410 C CA . LEU A 1 185 ? -11.624 2.047 -5.255 1.00 74.69 185 LEU A CA 1
ATOM 1411 C C . LEU A 1 185 ? -10.362 1.260 -5.632 1.00 74.69 185 LEU A C 1
ATOM 1413 O O . LEU A 1 185 ? -10.390 0.029 -5.628 1.00 74.69 185 LEU A O 1
ATOM 1417 N N . SER A 1 186 ? -9.290 1.969 -5.978 1.00 79.94 186 SER A N 1
ATOM 1418 C CA . SER A 1 186 ? -8.043 1.395 -6.489 1.00 79.94 186 SER A CA 1
ATOM 1419 C C . SER A 1 186 ? -6.809 2.152 -5.996 1.00 79.94 186 SER A C 1
ATOM 1421 O O . SER A 1 186 ? -6.870 3.329 -5.639 1.00 79.94 186 SER A O 1
ATOM 1423 N N . CYS A 1 187 ? -5.676 1.462 -6.002 1.00 81.06 187 CYS A N 1
ATOM 1424 C CA . CYS A 1 187 ? -4.362 1.978 -5.688 1.00 81.06 187 CYS A CA 1
ATOM 1425 C C . CYS A 1 187 ? -3.543 2.119 -6.966 1.00 81.06 187 CYS A C 1
ATOM 1427 O O . CYS A 1 187 ? -3.240 1.121 -7.621 1.00 81.06 187 CYS A O 1
ATOM 1429 N N . LEU A 1 188 ? -3.152 3.348 -7.286 1.00 88.50 188 LEU A N 1
ATOM 1430 C CA . LEU A 1 188 ? -2.119 3.631 -8.270 1.00 88.50 188 LEU A CA 1
ATOM 1431 C C . LEU A 1 188 ? -0.761 3.695 -7.578 1.00 88.50 188 LEU A C 1
ATOM 1433 O O . LEU A 1 188 ? -0.568 4.474 -6.643 1.00 88.50 188 LEU A O 1
ATOM 1437 N N . THR A 1 189 ? 0.194 2.931 -8.088 1.00 86.62 189 THR A N 1
ATOM 1438 C CA . THR A 1 189 ? 1.602 3.039 -7.719 1.00 86.62 189 THR A CA 1
ATOM 1439 C C . THR A 1 189 ? 2.443 3.303 -8.947 1.00 86.62 189 THR A C 1
ATOM 1441 O O . THR A 1 189 ? 2.175 2.737 -9.997 1.00 86.62 189 THR A O 1
ATOM 1444 N N . PHE A 1 190 ? 3.491 4.097 -8.821 1.00 92.69 190 PHE A N 1
ATOM 1445 C CA . PHE A 1 190 ? 4.505 4.240 -9.865 1.00 92.69 190 PHE A CA 1
ATOM 1446 C C . PHE A 1 190 ? 5.792 4.762 -9.243 1.00 92.69 190 PHE A C 1
ATOM 1448 O O . PHE A 1 190 ? 5.779 5.289 -8.125 1.00 92.69 190 PHE A O 1
ATOM 1455 N N . TYR A 1 191 ? 6.895 4.631 -9.962 1.00 89.50 191 TYR A N 1
ATOM 1456 C CA . TYR A 1 191 ? 8.150 5.277 -9.622 1.00 89.50 191 TYR A CA 1
ATOM 1457 C C . TYR A 1 191 ? 8.337 6.528 -10.467 1.00 89.50 191 TYR A C 1
ATOM 1459 O O . TYR A 1 191 ? 7.946 6.569 -11.629 1.00 89.50 191 TYR A O 1
ATOM 1467 N N . TYR A 1 192 ? 8.915 7.567 -9.874 1.00 95.25 192 TYR A N 1
ATOM 1468 C CA . TYR A 1 192 ? 9.252 8.803 -10.565 1.00 95.25 192 TYR A CA 1
ATOM 1469 C C . TYR A 1 192 ? 10.665 9.262 -10.220 1.00 95.25 192 TYR A C 1
ATOM 1471 O O . TYR A 1 192 ? 11.167 9.017 -9.120 1.00 95.25 192 TYR A O 1
ATOM 1479 N N . HIS A 1 193 ? 11.299 9.954 -11.159 1.00 92.12 193 HIS A N 1
ATOM 1480 C CA . HIS A 1 193 ? 12.614 10.554 -10.991 1.00 92.12 193 HIS A CA 1
ATOM 1481 C C . HIS A 1 193 ? 12.586 11.999 -11.492 1.00 92.12 193 HIS A C 1
ATOM 1483 O O . HIS A 1 193 ? 12.181 12.273 -12.621 1.00 92.12 193 HIS A O 1
ATOM 1489 N N . MET A 1 194 ? 13.006 12.927 -10.633 1.00 93.62 194 MET A N 1
ATOM 1490 C CA . MET A 1 194 ? 12.931 14.372 -10.859 1.00 93.62 194 MET A CA 1
ATOM 1491 C C . MET A 1 194 ? 14.185 15.034 -10.277 1.00 93.62 194 MET A C 1
ATOM 1493 O O . MET A 1 194 ? 14.181 15.476 -9.128 1.00 93.62 194 MET A O 1
ATOM 1497 N N . TYR A 1 195 ? 15.271 15.081 -11.050 1.00 90.88 195 TYR A N 1
ATOM 1498 C CA . TYR A 1 195 ? 16.571 15.587 -10.597 1.00 90.88 195 TYR A CA 1
ATOM 1499 C C . TYR A 1 195 ? 17.138 16.609 -11.571 1.00 90.88 195 TYR A C 1
ATOM 1501 O O . TYR A 1 195 ? 17.315 16.307 -12.745 1.00 90.88 195 TYR A O 1
ATOM 1509 N N . GLY A 1 196 ? 17.475 17.793 -11.071 1.00 88.00 196 GLY A N 1
ATOM 1510 C CA . GLY A 1 196 ? 18.077 18.865 -11.861 1.00 88.00 196 GLY A CA 1
ATOM 1511 C C . GLY A 1 196 ? 17.515 20.236 -11.495 1.00 88.00 196 GLY A C 1
ATOM 1512 O O . GLY A 1 196 ? 16.462 20.352 -10.867 1.00 88.00 196 GLY A O 1
ATOM 1513 N N . ASN A 1 197 ? 18.244 21.296 -11.841 1.00 86.62 197 ASN A N 1
ATOM 1514 C CA . ASN A 1 197 ? 17.863 22.670 -11.490 1.00 86.62 197 ASN A CA 1
ATOM 1515 C C . ASN A 1 197 ? 16.793 23.263 -12.430 1.00 86.62 197 ASN A C 1
ATOM 1517 O O . ASN A 1 197 ? 16.264 24.337 -12.169 1.00 86.62 197 ASN A O 1
ATOM 1521 N N . GLY A 1 198 ? 16.491 22.587 -13.540 1.00 86.62 198 GLY A N 1
ATOM 1522 C CA . GLY A 1 198 ? 15.443 22.963 -14.489 1.00 86.62 198 GLY A CA 1
ATOM 1523 C C . GLY A 1 198 ? 14.140 22.197 -14.296 1.00 86.62 198 GLY A C 1
ATOM 1524 O O . GLY A 1 198 ? 13.257 22.327 -15.134 1.00 86.62 198 GLY A O 1
ATOM 1525 N N . ILE A 1 199 ? 14.011 21.379 -13.246 1.00 90.75 199 ILE A N 1
ATOM 1526 C CA . ILE A 1 199 ? 12.826 20.542 -13.034 1.00 90.75 199 ILE A CA 1
ATOM 1527 C C . ILE A 1 199 ? 11.611 21.418 -12.738 1.00 90.75 199 ILE A C 1
ATOM 1529 O O . ILE A 1 199 ? 11.631 22.235 -11.818 1.00 90.75 199 ILE A O 1
ATOM 1533 N N . ASN A 1 200 ? 10.538 21.199 -13.493 1.00 93.12 200 ASN A N 1
ATOM 1534 C CA . ASN A 1 200 ? 9.247 21.823 -13.245 1.00 93.12 200 ASN A CA 1
ATOM 1535 C C . ASN A 1 200 ? 8.293 20.809 -12.616 1.00 93.12 200 ASN A C 1
ATOM 1537 O O . ASN A 1 200 ? 8.550 20.408 -11.484 1.00 93.12 200 ASN A O 1
ATOM 1541 N N . THR A 1 201 ? 7.220 20.397 -13.291 1.00 96.19 201 THR A N 1
ATOM 1542 C CA . THR A 1 201 ? 6.080 19.750 -12.627 1.00 96.19 201 THR A CA 1
ATOM 1543 C C . THR A 1 201 ? 5.753 18.384 -13.222 1.00 96.19 201 THR A C 1
ATOM 1545 O O . THR A 1 201 ? 5.680 18.243 -14.441 1.00 96.19 201 THR A O 1
ATOM 1548 N N . LEU A 1 202 ? 5.496 17.405 -12.349 1.00 97.75 202 LEU A N 1
ATOM 1549 C CA . LEU A 1 202 ? 4.831 16.142 -12.673 1.00 97.75 202 LEU A CA 1
ATOM 1550 C C . LEU A 1 202 ? 3.435 16.131 -12.041 1.00 97.75 202 LEU A C 1
ATOM 1552 O O . LEU A 1 202 ? 3.311 16.125 -10.813 1.00 97.75 202 LEU A O 1
ATOM 1556 N N . ASN A 1 203 ? 2.399 16.091 -12.876 1.00 97.31 203 ASN A N 1
ATOM 1557 C CA . ASN A 1 203 ? 1.009 15.912 -12.469 1.00 97.31 203 ASN A CA 1
ATOM 1558 C C . ASN A 1 203 ? 0.532 14.493 -12.791 1.00 97.31 203 ASN A C 1
ATOM 1560 O O . ASN A 1 203 ? 0.875 13.935 -13.832 1.00 97.31 203 ASN A O 1
ATOM 1564 N N . VAL A 1 204 ? -0.335 13.944 -11.939 1.00 97.81 204 VAL A N 1
ATOM 1565 C CA . VAL A 1 204 ? -1.179 12.800 -12.302 1.00 97.81 204 VAL A CA 1
ATOM 1566 C C . VAL A 1 204 ? -2.638 13.155 -12.081 1.00 97.81 204 VAL A C 1
ATOM 1568 O O . VAL A 1 204 ? -3.020 13.612 -11.000 1.00 97.81 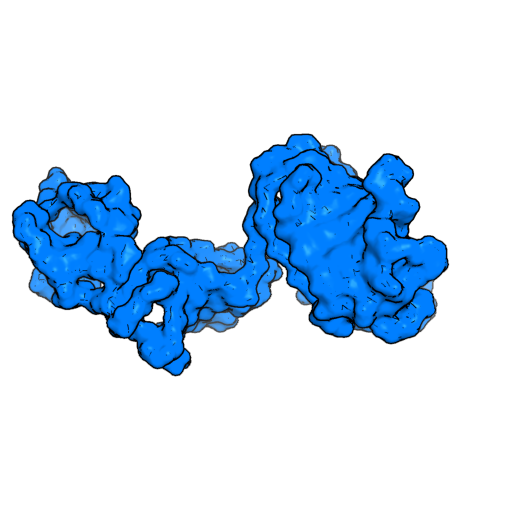204 VAL A O 1
ATOM 1571 N N . PHE A 1 205 ? -3.451 12.912 -13.101 1.00 96.44 205 PHE A N 1
ATOM 1572 C CA . PHE A 1 205 ? -4.887 13.138 -13.098 1.00 96.44 205 PHE A CA 1
ATOM 1573 C C . PHE A 1 205 ? -5.649 11.818 -13.117 1.00 96.44 205 PHE A C 1
ATOM 1575 O O . PHE A 1 205 ? -5.264 10.876 -13.806 1.00 96.44 205 PHE A O 1
ATOM 1582 N N . ASN A 1 206 ? -6.764 11.778 -12.398 1.00 94.19 206 ASN A N 1
ATOM 1583 C CA . ASN A 1 206 ? -7.788 10.748 -12.483 1.00 94.19 206 ASN A CA 1
ATOM 1584 C C . ASN A 1 206 ? -9.046 11.393 -13.074 1.00 94.19 206 ASN A C 1
ATOM 1586 O O . ASN A 1 206 ? -9.725 12.179 -12.409 1.00 94.19 206 ASN A O 1
ATOM 1590 N N . GLY A 1 207 ? -9.290 11.141 -14.359 1.00 92.06 207 GLY A N 1
ATOM 1591 C CA . GLY A 1 207 ? -10.150 11.967 -15.202 1.00 92.06 207 GLY A CA 1
ATOM 1592 C C . GLY A 1 207 ? -9.680 13.420 -15.205 1.00 92.06 207 GLY A C 1
ATOM 1593 O O . GLY A 1 207 ? -8.608 13.709 -15.727 1.00 92.06 207 GLY A O 1
ATOM 1594 N N . ASN A 1 208 ? -10.464 14.321 -14.609 1.00 89.44 208 ASN A N 1
ATOM 1595 C CA . ASN A 1 208 ? -10.133 15.752 -14.525 1.00 89.44 208 ASN A CA 1
ATOM 1596 C C . ASN A 1 208 ? -9.578 16.175 -13.153 1.00 89.44 208 ASN A C 1
ATOM 1598 O O . ASN A 1 208 ? -9.255 17.344 -12.956 1.00 89.44 208 ASN A O 1
ATOM 1602 N N . SER A 1 209 ? -9.502 15.260 -12.183 1.00 89.25 209 SER A N 1
ATOM 1603 C CA . SER A 1 209 ? -9.052 15.568 -10.823 1.00 89.25 209 SER A CA 1
ATOM 1604 C C . SER A 1 209 ? -7.563 15.284 -10.666 1.00 89.25 209 SER A C 1
ATOM 1606 O O . SER A 1 209 ? -7.124 14.167 -10.933 1.00 89.25 209 SER A O 1
ATOM 1608 N N . THR A 1 210 ? -6.789 16.254 -10.181 1.00 92.25 210 THR A N 1
ATOM 1609 C CA . THR A 1 210 ? -5.380 16.039 -9.821 1.00 92.25 210 THR A CA 1
ATOM 1610 C C . THR A 1 210 ? -5.286 15.158 -8.578 1.00 92.25 210 THR A C 1
ATOM 1612 O O . THR A 1 210 ? -5.845 15.494 -7.536 1.00 92.25 210 THR A O 1
ATOM 1615 N N . VAL A 1 211 ? -4.571 14.039 -8.680 1.00 88.44 211 VAL A N 1
ATOM 1616 C CA . VAL A 1 211 ? -4.370 13.074 -7.583 1.00 88.44 211 VAL A CA 1
ATOM 1617 C C . VAL A 1 211 ? -2.912 12.973 -7.129 1.00 88.44 211 VAL A C 1
ATOM 1619 O O . VAL A 1 211 ? -2.634 12.444 -6.056 1.00 88.44 211 VAL A O 1
ATOM 1622 N N . PHE A 1 212 ? -1.978 13.509 -7.915 1.00 93.25 212 PHE A N 1
ATOM 1623 C CA . PHE A 1 212 ? -0.571 13.652 -7.551 1.00 93.25 212 PHE A CA 1
ATOM 1624 C C . PHE A 1 212 ? 0.012 14.901 -8.213 1.00 93.25 212 PHE A C 1
ATOM 1626 O O . PHE A 1 212 ? -0.294 15.190 -9.368 1.00 93.25 212 PHE A O 1
ATOM 1633 N N . ASN A 1 213 ? 0.862 15.621 -7.484 1.00 95.94 213 ASN A N 1
ATOM 1634 C CA . ASN A 1 213 ? 1.619 16.759 -7.989 1.00 95.94 213 ASN A CA 1
ATOM 1635 C C . ASN A 1 213 ? 2.968 16.831 -7.261 1.00 95.94 213 ASN A C 1
ATOM 1637 O O . ASN A 1 213 ? 3.018 16.778 -6.027 1.00 95.94 213 ASN A O 1
ATOM 1641 N N . LYS A 1 214 ? 4.053 16.954 -8.024 1.00 94.56 214 LYS A N 1
ATOM 1642 C CA . LYS A 1 214 ? 5.389 17.276 -7.513 1.00 94.56 214 LYS A CA 1
ATOM 1643 C C . LYS A 1 214 ? 6.040 18.319 -8.398 1.00 94.56 214 LYS A C 1
ATOM 1645 O O . LYS A 1 214 ? 5.896 18.261 -9.616 1.00 94.56 214 LYS A O 1
ATOM 1650 N N . THR A 1 215 ? 6.762 19.246 -7.777 1.00 92.44 215 THR A N 1
ATOM 1651 C CA . THR A 1 215 ? 7.435 20.350 -8.462 1.00 92.44 215 THR A CA 1
ATOM 1652 C C . THR A 1 215 ? 8.879 20.496 -8.001 1.00 92.44 215 THR A C 1
ATOM 1654 O O . THR A 1 215 ? 9.194 20.269 -6.831 1.00 92.44 215 THR A O 1
ATOM 1657 N N . GLY A 1 216 ? 9.764 20.888 -8.916 1.00 92.19 216 GLY A N 1
ATOM 1658 C CA . GLY A 1 216 ? 11.177 21.107 -8.623 1.00 92.19 216 GLY A CA 1
ATOM 1659 C C . GLY A 1 216 ? 11.962 19.823 -8.347 1.00 92.19 216 GLY A C 1
ATOM 1660 O O . GLY A 1 216 ? 11.449 18.705 -8.418 1.00 92.19 216 GLY A O 1
ATOM 1661 N N . ASN A 1 217 ? 13.240 19.992 -8.019 1.00 89.69 217 ASN A N 1
ATOM 1662 C CA . ASN A 1 217 ? 14.164 18.894 -7.752 1.00 89.69 217 ASN A CA 1
ATOM 1663 C C . ASN A 1 217 ? 13.732 18.057 -6.530 1.00 89.69 217 ASN A C 1
ATOM 1665 O O . ASN A 1 217 ? 13.619 18.583 -5.425 1.00 89.69 217 ASN A O 1
ATOM 1669 N N . GLN A 1 218 ? 13.547 16.752 -6.726 1.00 90.19 218 GLN A N 1
ATOM 1670 C CA . GLN A 1 218 ? 13.193 15.777 -5.687 1.00 90.19 218 GLN A CA 1
ATOM 1671 C C . GLN A 1 218 ? 14.402 14.953 -5.216 1.00 90.19 218 GLN A C 1
ATOM 1673 O O . GLN A 1 218 ? 14.318 14.254 -4.210 1.00 90.19 218 GLN A O 1
ATOM 1678 N N . GLY A 1 219 ? 15.539 15.049 -5.910 1.00 86.25 219 GLY A N 1
ATOM 1679 C CA . GLY A 1 219 ? 16.750 14.273 -5.650 1.00 86.25 219 GLY A CA 1
ATOM 1680 C C . GLY A 1 219 ? 17.030 13.223 -6.727 1.00 86.25 219 GLY A C 1
ATOM 1681 O O . GLY A 1 219 ? 16.205 12.958 -7.593 1.00 86.25 219 GLY A O 1
ATOM 1682 N N . LYS A 1 220 ? 18.225 12.624 -6.664 1.00 83.31 220 LYS A N 1
ATOM 1683 C CA . LYS A 1 220 ? 18.776 11.708 -7.687 1.00 83.31 220 LYS A CA 1
ATOM 1684 C C . LYS A 1 220 ? 18.239 10.263 -7.609 1.00 83.31 220 LYS A C 1
ATOM 1686 O O . LYS A 1 220 ? 18.673 9.396 -8.356 1.00 83.31 220 LYS A O 1
ATOM 1691 N N . ALA A 1 221 ? 17.381 9.955 -6.642 1.00 81.12 221 ALA A N 1
ATOM 1692 C CA . ALA A 1 221 ? 16.830 8.612 -6.486 1.00 81.12 221 ALA A CA 1
ATOM 1693 C C . ALA A 1 221 ? 15.527 8.457 -7.281 1.00 81.12 221 ALA A C 1
ATOM 1695 O O . ALA A 1 221 ? 14.842 9.435 -7.574 1.00 81.12 221 ALA A O 1
ATOM 1696 N N . TRP A 1 222 ? 15.161 7.211 -7.577 1.00 81.69 222 TRP A N 1
ATOM 1697 C CA . TRP A 1 222 ? 13.788 6.873 -7.940 1.00 81.69 222 TRP A CA 1
ATOM 1698 C C . TRP A 1 222 ? 12.916 6.892 -6.682 1.00 81.69 222 TRP A C 1
ATOM 1700 O O . TRP A 1 222 ? 13.247 6.259 -5.678 1.00 81.69 222 TRP A O 1
ATOM 1710 N N . PHE A 1 223 ? 11.794 7.602 -6.734 1.00 80.56 223 PHE A N 1
ATOM 1711 C CA . PHE A 1 223 ? 10.844 7.723 -5.631 1.00 80.56 223 PHE A CA 1
ATOM 1712 C C . PHE A 1 223 ? 9.541 7.014 -5.970 1.00 80.56 223 PHE A C 1
ATOM 1714 O O . PHE A 1 223 ? 9.039 7.135 -7.082 1.00 80.56 223 PHE A O 1
ATOM 1721 N N . LYS A 1 224 ? 8.967 6.300 -5.000 1.00 83.56 224 LYS A N 1
ATOM 1722 C CA . LYS A 1 224 ? 7.687 5.609 -5.174 1.00 83.56 224 LYS A CA 1
ATOM 1723 C C . LYS A 1 224 ? 6.522 6.516 -4.789 1.00 83.56 224 LYS A C 1
ATOM 1725 O O . LYS A 1 224 ? 6.481 7.036 -3.675 1.00 83.56 224 LYS A O 1
ATOM 1730 N N . ALA A 1 225 ? 5.549 6.643 -5.678 1.00 83.94 225 ALA A N 1
ATOM 1731 C CA . ALA A 1 225 ? 4.258 7.252 -5.405 1.00 83.94 225 ALA A CA 1
ATOM 1732 C C . ALA A 1 225 ? 3.203 6.166 -5.143 1.00 83.94 225 ALA A C 1
ATOM 1734 O O . ALA A 1 225 ? 3.189 5.137 -5.816 1.00 83.94 225 ALA A O 1
ATOM 1735 N N . ASN A 1 226 ? 2.322 6.408 -4.168 1.00 84.44 226 ASN A N 1
ATOM 1736 C CA . ASN A 1 226 ? 1.199 5.538 -3.815 1.00 84.44 226 ASN A CA 1
ATOM 1737 C C . ASN A 1 226 ? -0.061 6.406 -3.649 1.00 84.44 226 ASN A C 1
ATOM 1739 O O . ASN A 1 226 ? -0.106 7.248 -2.753 1.00 84.44 226 ASN A O 1
ATOM 1743 N N . ILE A 1 227 ? -1.067 6.223 -4.503 1.00 84.69 227 ILE A N 1
ATOM 1744 C CA . ILE A 1 227 ? -2.285 7.036 -4.549 1.00 84.69 227 ILE A CA 1
ATOM 1745 C C . ILE A 1 227 ? -3.527 6.143 -4.510 1.00 84.69 227 ILE A C 1
ATOM 1747 O O . ILE A 1 227 ? -3.824 5.427 -5.465 1.00 84.69 227 ILE A O 1
ATOM 1751 N N . THR A 1 228 ? -4.291 6.229 -3.423 1.00 83.12 228 THR A N 1
ATOM 1752 C CA . THR A 1 228 ? -5.630 5.630 -3.337 1.00 83.12 228 THR A CA 1
ATOM 1753 C C . THR A 1 228 ? -6.645 6.551 -4.006 1.00 83.12 228 THR A C 1
ATOM 1755 O O . THR A 1 228 ? -6.768 7.713 -3.622 1.00 83.12 228 THR A O 1
ATOM 1758 N N . MET A 1 229 ? -7.411 6.041 -4.968 1.00 82.25 229 MET A N 1
ATOM 1759 C CA . MET A 1 229 ? -8.427 6.812 -5.684 1.00 82.25 229 MET A CA 1
ATOM 1760 C C . MET A 1 229 ? -9.590 5.943 -6.165 1.00 82.25 229 MET A C 1
ATOM 1762 O O . MET A 1 229 ? -9.447 4.746 -6.389 1.00 82.25 229 MET A O 1
ATOM 1766 N N . THR A 1 230 ? -10.759 6.551 -6.362 1.00 84.38 230 THR A N 1
ATOM 1767 C CA . THR A 1 230 ? -11.861 5.901 -7.091 1.00 84.38 230 THR A CA 1
ATOM 1768 C C . THR A 1 230 ? -11.629 6.103 -8.582 1.00 84.38 230 THR A C 1
ATOM 1770 O O . THR A 1 230 ? -11.643 7.248 -9.034 1.00 84.38 230 THR A O 1
ATOM 1773 N N . LEU A 1 231 ? -11.372 5.034 -9.339 1.00 84.12 231 LEU A N 1
ATOM 1774 C CA . LEU A 1 231 ? -10.957 5.148 -10.741 1.00 84.12 231 LEU A CA 1
ATOM 1775 C C . LEU A 1 231 ? -12.023 5.818 -11.603 1.00 84.12 231 LEU A C 1
ATOM 1777 O O . LEU A 1 231 ? -13.196 5.445 -11.575 1.00 84.12 231 LEU A O 1
ATOM 1781 N N . GLN A 1 232 ? -11.592 6.773 -12.417 1.00 91.38 232 GLN A N 1
ATOM 1782 C CA . GLN A 1 232 ? -12.376 7.311 -13.520 1.00 91.38 232 GLN A CA 1
ATOM 1783 C C . GLN A 1 232 ? -11.994 6.599 -14.824 1.00 91.38 232 GLN A C 1
ATOM 1785 O O . GLN A 1 232 ? -11.231 5.638 -14.831 1.00 91.38 232 GLN A O 1
ATOM 1790 N N . SER A 1 233 ? -12.542 7.055 -15.948 1.00 89.19 233 SER A N 1
ATOM 1791 C CA . SER A 1 233 ? -12.305 6.460 -17.274 1.00 89.19 233 SER A CA 1
ATOM 1792 C C . SER A 1 233 ? -10.846 6.522 -17.742 1.00 89.19 233 SER A C 1
ATOM 1794 O O . SER A 1 233 ? -10.465 5.807 -18.671 1.00 89.19 233 SER A O 1
ATOM 1796 N N . ARG A 1 234 ? -10.027 7.384 -17.131 1.00 92.56 234 ARG A N 1
ATOM 1797 C CA . ARG A 1 234 ? -8.660 7.642 -17.570 1.00 92.56 234 ARG A CA 1
ATOM 1798 C C . ARG A 1 234 ? -7.768 8.090 -16.424 1.00 92.56 234 ARG A C 1
ATOM 1800 O O . ARG A 1 234 ? -8.202 8.872 -15.582 1.00 92.56 234 ARG A O 1
ATOM 1807 N N . VAL A 1 235 ? -6.515 7.652 -16.455 1.00 95.31 235 VAL A N 1
ATOM 1808 C CA . VAL A 1 235 ? -5.431 8.197 -15.630 1.00 95.31 235 VAL A CA 1
ATOM 1809 C C . VAL A 1 235 ? -4.414 8.853 -16.560 1.00 95.31 235 VAL A C 1
ATOM 1811 O O . VAL A 1 235 ? -4.024 8.242 -17.550 1.00 95.31 235 VAL A O 1
ATOM 1814 N N . THR A 1 236 ? -4.000 10.087 -16.280 1.00 97.06 236 THR A N 1
ATOM 1815 C CA . THR A 1 236 ? -3.096 10.855 -17.154 1.00 97.06 236 THR A CA 1
ATOM 1816 C C . THR A 1 236 ? -1.885 11.338 -16.373 1.00 97.06 236 THR A C 1
ATOM 1818 O O . THR A 1 236 ? -2.043 12.026 -15.371 1.00 97.06 236 THR A O 1
ATOM 1821 N N . PHE A 1 237 ? -0.690 11.015 -16.857 1.00 98.00 237 PHE A N 1
ATOM 1822 C CA . PHE A 1 237 ? 0.592 11.515 -16.374 1.00 98.00 237 PHE A CA 1
ATOM 1823 C C . PHE A 1 237 ? 1.020 12.679 -17.255 1.00 98.00 237 PHE A C 1
ATOM 1825 O O . PHE A 1 237 ? 1.198 12.509 -18.458 1.00 98.00 237 PHE A O 1
ATOM 1832 N N . GLU A 1 238 ? 1.174 13.858 -16.668 1.00 97.69 238 GLU A N 1
ATOM 1833 C CA . GLU A 1 238 ? 1.594 15.062 -17.374 1.00 97.69 238 GLU A CA 1
ATOM 1834 C C . GLU A 1 238 ? 2.928 15.549 -16.817 1.00 97.69 238 GLU A C 1
ATOM 1836 O O . GLU A 1 238 ? 3.031 15.900 -15.641 1.00 97.69 238 GLU A O 1
ATOM 1841 N N . GLY A 1 239 ? 3.944 15.569 -17.674 1.00 96.31 239 GLY A N 1
ATOM 1842 C CA . GLY A 1 239 ? 5.221 16.209 -17.390 1.00 96.31 239 GLY A CA 1
ATOM 1843 C C . GLY A 1 239 ? 5.255 17.582 -18.046 1.00 96.31 239 GLY A C 1
ATOM 1844 O O . GLY A 1 239 ? 4.843 17.713 -19.198 1.00 96.31 239 GLY A O 1
ATOM 1845 N N . ILE A 1 240 ? 5.741 18.591 -17.325 1.00 94.62 240 ILE A N 1
ATOM 1846 C CA . ILE A 1 240 ? 5.871 19.967 -17.816 1.00 94.62 240 ILE A CA 1
ATOM 1847 C C . ILE A 1 240 ? 7.351 20.344 -17.848 1.00 94.62 240 ILE A C 1
ATOM 1849 O O . ILE A 1 240 ? 8.051 20.172 -16.848 1.00 94.62 240 ILE A O 1
ATOM 1853 N N . ILE A 1 24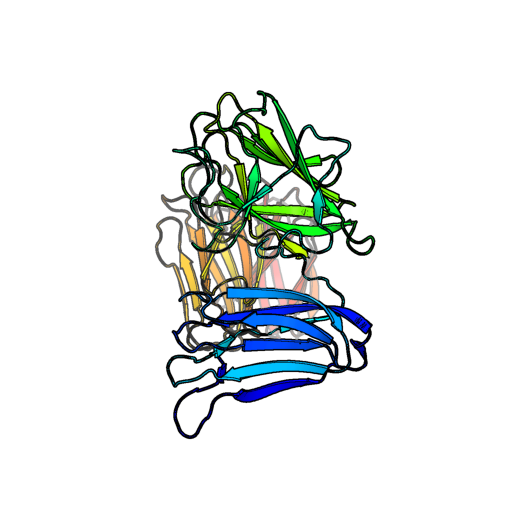1 ? 7.814 20.891 -18.972 1.00 91.19 241 ILE A N 1
ATOM 1854 C CA . ILE A 1 241 ? 9.182 21.387 -19.139 1.00 91.19 241 ILE A CA 1
ATOM 1855 C C . ILE A 1 241 ? 9.399 22.622 -18.260 1.00 91.19 241 ILE A C 1
ATOM 1857 O O . ILE A 1 241 ? 8.547 23.512 -18.141 1.00 91.19 241 ILE A O 1
ATOM 1861 N N . GLY A 1 242 ? 10.553 22.668 -17.598 1.00 87.31 242 GLY A N 1
ATOM 1862 C CA . GLY A 1 242 ? 10.969 23.817 -16.806 1.00 87.31 242 GLY A CA 1
ATOM 1863 C C . GLY A 1 242 ? 11.863 24.785 -17.554 1.00 87.31 242 GLY A C 1
ATOM 1864 O O . GLY A 1 242 ? 11.715 25.017 -18.746 1.00 87.31 242 GLY A O 1
ATOM 1865 N N . THR A 1 243 ? 12.728 25.469 -16.815 1.00 82.38 243 THR A N 1
ATOM 1866 C CA . THR A 1 243 ? 13.407 26.675 -17.314 1.00 82.38 243 THR A CA 1
ATOM 1867 C C . THR A 1 243 ? 14.664 26.383 -18.128 1.00 82.38 243 THR A C 1
ATOM 1869 O O . THR A 1 243 ? 15.214 27.299 -18.735 1.00 82.38 243 THR A O 1
ATOM 1872 N N . ASN A 1 244 ? 15.160 25.143 -18.114 1.00 80.06 244 ASN A N 1
ATOM 1873 C CA . ASN A 1 244 ? 16.371 24.733 -18.820 1.00 80.06 244 ASN A CA 1
ATOM 1874 C C . ASN A 1 244 ? 16.410 23.210 -19.042 1.00 80.06 244 ASN A C 1
ATOM 1876 O O . ASN A 1 244 ? 15.585 22.473 -18.507 1.00 80.06 244 ASN A O 1
ATOM 1880 N N . PHE A 1 245 ? 17.425 22.756 -19.783 1.00 77.38 245 PHE A N 1
ATOM 1881 C CA . PHE A 1 245 ? 17.630 21.356 -20.165 1.00 77.38 245 PHE A CA 1
ATOM 1882 C C . PHE A 1 245 ? 17.865 20.390 -18.993 1.00 77.38 245 PHE A C 1
ATOM 1884 O O . PHE A 1 245 ? 17.808 19.186 -19.195 1.00 77.38 245 PHE A O 1
ATOM 1891 N N . MET A 1 246 ? 18.136 20.874 -17.775 1.00 81.69 246 MET A N 1
ATOM 1892 C CA . MET A 1 246 ? 18.283 20.030 -16.580 1.00 81.69 246 MET A CA 1
ATOM 1893 C C . MET A 1 246 ? 16.924 19.747 -15.921 1.00 81.69 246 MET A C 1
ATOM 1895 O O . MET A 1 246 ? 16.785 19.858 -14.698 1.00 81.69 246 MET A O 1
ATOM 1899 N N . GLY A 1 247 ? 15.905 19.495 -16.741 1.00 81.06 247 GLY A N 1
ATOM 1900 C CA . GLY A 1 247 ? 14.499 19.437 -16.351 1.00 81.06 247 GLY A CA 1
ATOM 1901 C C . GLY A 1 247 ? 13.825 18.098 -16.627 1.00 81.06 247 GLY A C 1
ATOM 1902 O O . GLY A 1 247 ? 12.598 18.053 -16.655 1.00 81.06 247 GLY A O 1
ATOM 1903 N N . ASP A 1 248 ? 14.596 17.029 -16.819 1.00 88.06 248 ASP A N 1
ATOM 1904 C CA . ASP A 1 248 ? 14.053 15.734 -17.215 1.00 88.06 248 ASP A CA 1
ATOM 1905 C C . ASP A 1 248 ? 13.242 15.094 -16.086 1.00 88.06 248 ASP A C 1
ATOM 1907 O O . ASP A 1 248 ? 13.731 14.863 -14.973 1.00 88.06 248 ASP A O 1
ATOM 1911 N N . ILE A 1 249 ? 11.994 14.758 -16.402 1.00 94.88 249 ILE A N 1
ATOM 1912 C CA . ILE A 1 249 ? 11.082 14.039 -15.515 1.00 94.88 249 ILE A CA 1
ATOM 1913 C C . ILE A 1 249 ? 10.874 12.651 -16.102 1.00 94.88 249 ILE A C 1
ATOM 1915 O O . ILE A 1 249 ? 10.504 12.521 -17.268 1.00 94.88 249 ILE A O 1
ATOM 1919 N N . ALA A 1 250 ? 11.088 11.622 -15.290 1.00 95.94 250 ALA A N 1
ATOM 1920 C CA . ALA A 1 250 ? 10.894 10.236 -15.690 1.00 95.94 250 ALA A CA 1
ATOM 1921 C C . ALA A 1 250 ? 9.897 9.515 -14.782 1.00 95.94 250 ALA A C 1
ATOM 1923 O O . ALA A 1 250 ? 9.779 9.835 -13.596 1.00 95.94 250 ALA A O 1
ATOM 1924 N N . ILE A 1 251 ? 9.205 8.533 -15.353 1.00 97.06 251 ILE A N 1
ATOM 1925 C CA . ILE A 1 251 ? 8.312 7.606 -14.663 1.00 97.06 251 ILE A CA 1
ATOM 1926 C C . ILE A 1 251 ? 8.635 6.169 -15.061 1.00 97.06 251 ILE A C 1
ATOM 1928 O O . ILE A 1 251 ? 9.100 5.910 -16.173 1.00 97.06 251 ILE A O 1
ATOM 1932 N N . ASP A 1 252 ? 8.358 5.251 -14.146 1.00 91.56 252 ASP A N 1
ATOM 1933 C CA . ASP A 1 252 ? 8.593 3.828 -14.335 1.00 91.56 252 ASP A CA 1
ATOM 1934 C C . ASP A 1 252 ? 7.646 2.979 -13.471 1.00 91.56 252 ASP A C 1
ATOM 1936 O O . ASP A 1 252 ? 7.023 3.502 -12.539 1.00 91.56 252 ASP A O 1
ATOM 1940 N N . ASP A 1 253 ? 7.537 1.681 -13.760 1.00 83.94 253 ASP A N 1
ATOM 1941 C CA . ASP A 1 253 ? 6.824 0.686 -12.942 1.00 83.94 253 ASP A CA 1
ATOM 1942 C C . ASP A 1 253 ? 5.404 1.121 -12.511 1.00 83.94 253 ASP A C 1
ATOM 1944 O O . ASP A 1 253 ? 4.994 1.014 -11.345 1.00 83.94 253 ASP A O 1
ATOM 1948 N N . ALA A 1 254 ? 4.631 1.658 -13.457 1.00 89.75 254 ALA A N 1
ATOM 1949 C CA . ALA A 1 254 ? 3.306 2.201 -13.194 1.00 89.75 254 ALA A CA 1
ATOM 1950 C C . ALA A 1 254 ? 2.257 1.086 -13.123 1.00 89.75 254 ALA A C 1
ATOM 1952 O O . ALA A 1 254 ? 2.070 0.342 -14.080 1.00 89.75 254 ALA A O 1
ATOM 1953 N N . SER A 1 255 ? 1.543 0.975 -12.004 1.00 83.75 255 SER A N 1
ATOM 1954 C CA . SER A 1 255 ? 0.550 -0.068 -11.760 1.00 83.75 255 SER A CA 1
ATOM 1955 C C . SER A 1 255 ? -0.718 0.453 -11.105 1.00 83.75 255 SER A C 1
ATOM 1957 O O . SER A 1 255 ? -0.665 1.310 -10.226 1.00 83.75 255 SER A O 1
ATOM 1959 N N . ILE A 1 256 ? -1.863 -0.097 -11.504 1.00 82.25 256 ILE A N 1
ATOM 1960 C CA . ILE A 1 256 ? -3.142 0.119 -10.829 1.00 82.25 256 ILE A CA 1
ATOM 1961 C C . ILE A 1 256 ? -3.610 -1.224 -10.261 1.00 82.25 256 ILE A C 1
ATOM 1963 O O . ILE A 1 256 ? -3.521 -2.262 -10.905 1.00 82.25 256 ILE A O 1
ATOM 1967 N N . THR A 1 257 ? -4.053 -1.238 -9.010 1.00 73.69 257 THR A N 1
ATOM 1968 C CA . THR A 1 257 ? -4.557 -2.444 -8.340 1.00 73.69 257 THR A CA 1
ATOM 1969 C C . THR A 1 257 ? -5.844 -2.119 -7.602 1.00 73.69 257 THR A C 1
ATOM 1971 O O . THR A 1 257 ? -6.040 -0.990 -7.166 1.00 73.69 257 THR A O 1
ATOM 1974 N N . ALA A 1 258 ? -6.754 -3.080 -7.459 1.00 65.62 258 ALA A N 1
ATOM 1975 C CA . ALA A 1 258 ? -7.986 -2.852 -6.708 1.00 65.62 258 ALA A CA 1
ATOM 1976 C C . ALA A 1 258 ? -7.695 -2.644 -5.207 1.00 65.62 258 ALA A C 1
ATOM 1978 O O . ALA A 1 258 ? -6.860 -3.340 -4.632 1.00 65.62 258 ALA A O 1
ATOM 1979 N N . GLY A 1 259 ? -8.427 -1.735 -4.557 1.00 65.88 259 GLY A N 1
ATOM 1980 C CA . GLY A 1 259 ? -8.314 -1.449 -3.123 1.00 65.88 259 GLY A CA 1
ATOM 1981 C C . GLY A 1 259 ? -7.549 -0.166 -2.788 1.00 65.88 259 GLY A C 1
ATOM 1982 O O . GLY A 1 259 ? -7.415 0.731 -3.609 1.00 65.88 259 GLY A O 1
ATOM 1983 N N . ILE A 1 260 ? -7.094 -0.041 -1.541 1.00 68.62 260 ILE A N 1
ATOM 1984 C CA . ILE A 1 260 ? -6.329 1.121 -1.061 1.00 68.62 260 ILE A CA 1
ATOM 1985 C C . ILE A 1 260 ? -4.826 0.874 -1.186 1.00 68.62 260 ILE A C 1
ATOM 1987 O O . ILE A 1 260 ? -4.378 -0.263 -1.057 1.00 68.62 260 ILE A O 1
ATOM 1991 N N . CYS A 1 261 ? -4.035 1.928 -1.385 1.00 67.19 261 CYS A N 1
ATOM 1992 C CA . CYS A 1 261 ? -2.587 1.804 -1.343 1.00 67.19 261 CYS A CA 1
ATOM 1993 C C . CYS A 1 261 ? -2.098 1.482 0.061 1.00 67.19 261 CYS A C 1
ATOM 1995 O O . CYS A 1 261 ? -2.372 2.205 1.017 1.00 67.19 261 CYS A O 1
ATOM 1997 N N . GLN A 1 262 ? -1.348 0.393 0.165 1.00 66.75 262 GLN A N 1
ATOM 1998 C CA . GLN A 1 262 ? -0.846 -0.129 1.425 1.00 66.75 262 GLN A CA 1
ATOM 1999 C C . GLN A 1 262 ? 0.590 0.367 1.643 1.00 66.75 262 GLN A C 1
ATOM 2001 O O . GLN A 1 262 ? 1.508 -0.041 0.936 1.00 66.75 262 GLN A O 1
ATOM 2006 N N . VAL A 1 263 ? 0.777 1.289 2.595 1.00 63.59 263 VAL A N 1
ATOM 2007 C CA . VAL A 1 263 ? 2.078 1.882 2.956 1.00 63.59 263 VAL A CA 1
ATOM 2008 C C . VAL A 1 263 ? 2.373 1.548 4.420 1.00 63.59 263 VAL A C 1
ATOM 2010 O O . VAL A 1 263 ? 1.531 1.811 5.271 1.00 63.59 263 VAL A O 1
ATOM 2013 N N . CYS A 1 264 ? 3.543 0.973 4.718 1.00 61.91 264 CYS A N 1
ATOM 2014 C CA . CYS A 1 264 ? 4.022 0.761 6.091 1.00 61.91 264 CYS A CA 1
ATOM 2015 C C . CYS A 1 264 ? 5.154 1.763 6.405 1.00 61.91 264 CYS A C 1
ATOM 2017 O O . CYS A 1 264 ? 6.053 1.900 5.572 1.00 61.91 264 CYS A O 1
ATOM 2019 N N . PRO A 1 265 ? 5.155 2.458 7.564 1.00 67.31 265 PRO A N 1
ATOM 2020 C CA . PRO A 1 265 ? 4.187 2.378 8.662 1.00 67.31 265 PRO A CA 1
ATOM 2021 C C . PRO A 1 265 ? 2.792 2.903 8.285 1.00 67.31 265 PRO A C 1
ATOM 2023 O O . PRO A 1 265 ? 2.658 3.887 7.560 1.00 67.31 265 PRO A O 1
ATOM 2026 N N . VAL A 1 266 ? 1.757 2.244 8.803 1.00 73.62 266 VAL A N 1
ATOM 2027 C CA . VAL A 1 266 ? 0.360 2.662 8.677 1.00 73.62 266 VAL A CA 1
ATOM 2028 C C . VAL A 1 266 ? 0.048 3.596 9.843 1.00 73.62 266 VAL A C 1
ATOM 2030 O O . VAL A 1 266 ? -0.054 3.155 10.988 1.00 73.62 266 VAL A O 1
ATOM 2033 N N . ASN A 1 267 ? -0.111 4.888 9.568 1.00 78.31 267 ASN A N 1
ATOM 2034 C CA . ASN A 1 267 ? -0.560 5.840 10.582 1.00 78.31 267 ASN A CA 1
ATOM 2035 C C . ASN A 1 267 ? -2.071 5.716 10.775 1.00 78.31 267 ASN A C 1
ATOM 2037 O O . ASN A 1 267 ? -2.840 5.825 9.818 1.00 78.31 267 ASN A O 1
ATOM 2041 N N . VAL A 1 268 ? -2.493 5.520 12.018 1.00 76.12 268 VAL A N 1
ATOM 2042 C CA . VAL A 1 268 ? -3.900 5.443 12.393 1.00 76.12 268 VAL A CA 1
ATOM 2043 C C . VAL A 1 268 ? -4.289 6.768 13.037 1.00 76.12 268 VAL A C 1
ATOM 2045 O O . VAL A 1 268 ? -3.843 7.087 14.135 1.00 76.12 268 VAL A O 1
ATOM 2048 N N . THR A 1 269 ? -5.079 7.563 12.316 1.00 69.69 269 THR A N 1
ATOM 2049 C CA . THR A 1 269 ? -5.459 8.932 12.714 1.00 69.69 269 THR A CA 1
ATOM 2050 C C . THR A 1 269 ? -6.774 9.001 13.487 1.00 69.69 269 THR A C 1
ATOM 2052 O O . THR A 1 269 ? -7.165 10.061 13.954 1.00 69.69 269 THR A O 1
ATOM 2055 N N . GLN A 1 270 ? -7.488 7.883 13.608 1.00 73.81 270 GLN A N 1
ATOM 2056 C CA . GLN A 1 270 ? -8.759 7.828 14.324 1.00 73.81 270 GLN A CA 1
ATOM 2057 C C . GLN A 1 270 ? -8.499 7.631 15.821 1.00 73.81 270 GLN A C 1
ATOM 2059 O O . GLN A 1 270 ? -7.640 6.836 16.195 1.00 73.81 270 GLN A O 1
ATOM 2064 N N . SER A 1 271 ? -9.282 8.291 16.677 1.00 75.62 271 SER A N 1
ATOM 2065 C CA . SER A 1 271 ? -9.211 8.133 18.139 1.00 75.62 271 SER A CA 1
ATOM 2066 C C . SER A 1 271 ? -9.763 6.797 18.641 1.00 75.62 271 SER A C 1
ATOM 2068 O O . SER A 1 271 ? -9.588 6.448 19.802 1.00 75.62 271 SER A O 1
ATOM 2070 N N . PHE A 1 272 ? -10.436 6.039 17.779 1.00 82.31 272 PHE A N 1
ATOM 2071 C CA . PHE A 1 272 ? -10.892 4.679 18.027 1.00 82.31 272 PHE A CA 1
ATOM 2072 C C . PHE A 1 272 ? -10.947 3.916 16.711 1.00 82.31 272 PHE A C 1
ATOM 2074 O O . PHE A 1 272 ? -11.266 4.490 15.670 1.00 82.31 272 PHE A O 1
ATOM 2081 N N . GLY A 1 273 ? -10.690 2.614 16.755 1.00 82.88 273 GLY A N 1
ATOM 2082 C CA . GLY A 1 273 ? -10.848 1.778 15.581 1.00 82.88 273 GLY A CA 1
ATOM 2083 C C . GLY A 1 273 ? -10.578 0.308 15.835 1.00 82.88 273 GLY A C 1
ATOM 2084 O O . GLY A 1 273 ? -10.286 -0.131 16.947 1.00 82.88 273 GLY A O 1
ATOM 2085 N N . LYS A 1 274 ? -10.687 -0.454 14.748 1.00 86.31 274 LYS A N 1
ATOM 2086 C CA . LYS A 1 274 ? -10.386 -1.881 14.704 1.00 86.31 274 LYS A CA 1
ATOM 2087 C C . LYS A 1 274 ? -9.341 -2.137 13.632 1.00 86.31 274 LYS A C 1
ATOM 2089 O O . LYS A 1 274 ? -9.462 -1.628 12.519 1.00 86.31 274 LYS A O 1
ATOM 2094 N N . LEU A 1 275 ? -8.339 -2.936 13.958 1.00 86.25 275 LEU A N 1
ATOM 2095 C CA . LEU A 1 275 ? -7.319 -3.429 13.045 1.00 86.25 275 LEU A CA 1
ATOM 2096 C C . LEU A 1 275 ? -7.577 -4.925 12.830 1.00 86.25 275 LEU A C 1
ATOM 2098 O O . LEU A 1 275 ? -7.494 -5.696 13.780 1.00 86.25 275 LEU A O 1
ATOM 2102 N N . ASP A 1 276 ? -7.907 -5.332 11.602 1.00 87.75 276 ASP A N 1
ATOM 2103 C CA . ASP A 1 276 ? -7.921 -6.739 11.163 1.00 87.75 276 ASP A CA 1
ATOM 2104 C C . ASP A 1 276 ? -6.705 -6.936 10.253 1.00 87.75 276 ASP A C 1
ATOM 2106 O O . ASP A 1 276 ? -6.710 -6.562 9.079 1.00 87.75 276 ASP A O 1
ATOM 2110 N N . ILE A 1 277 ? -5.620 -7.423 10.848 1.00 86.44 277 ILE A N 1
ATOM 2111 C CA . ILE A 1 277 ? -4.317 -7.589 10.213 1.00 86.44 277 ILE A CA 1
ATOM 2112 C C . ILE A 1 277 ? -4.213 -9.038 9.755 1.00 86.44 277 ILE A C 1
ATOM 2114 O O . ILE A 1 277 ? -4.271 -9.958 10.566 1.00 86.44 277 ILE A O 1
ATOM 2118 N N . ARG A 1 278 ? -4.031 -9.256 8.454 1.00 86.06 278 ARG A N 1
ATOM 2119 C CA . ARG A 1 278 ? -3.878 -10.591 7.862 1.00 86.06 278 ARG A CA 1
ATOM 2120 C C . ARG A 1 278 ? -2.613 -10.648 7.036 1.00 86.06 278 ARG A C 1
ATOM 2122 O O . ARG A 1 278 ? -2.169 -9.625 6.519 1.00 86.06 278 ARG A O 1
ATOM 2129 N N . TYR A 1 279 ? -2.048 -11.843 6.899 1.00 78.25 279 TYR A N 1
ATOM 2130 C CA . TYR A 1 279 ? -0.914 -12.035 6.007 1.00 78.25 279 TYR A CA 1
ATOM 2131 C C . TYR A 1 279 ? -1.271 -11.621 4.579 1.00 78.25 279 TYR A C 1
ATOM 2133 O O . TYR A 1 279 ? -2.274 -12.072 4.021 1.00 78.25 279 TYR A O 1
ATOM 2141 N N . THR A 1 280 ? -0.400 -10.826 3.966 1.00 61.75 280 THR A N 1
ATOM 2142 C CA . THR A 1 280 ? -0.392 -10.609 2.522 1.00 61.75 280 THR A CA 1
ATOM 2143 C C . THR A 1 280 ? 1.055 -10.647 2.045 1.00 61.75 280 THR A C 1
ATOM 2145 O O . THR A 1 280 ? 1.958 -10.189 2.740 1.00 61.75 280 THR A O 1
ATOM 2148 N N . SER A 1 281 ? 1.291 -11.159 0.838 1.00 55.62 281 SER A N 1
ATOM 2149 C CA . SER A 1 281 ? 2.618 -11.117 0.207 1.00 55.62 281 SER A CA 1
ATOM 2150 C C . SER A 1 281 ? 3.079 -9.689 -0.131 1.00 55.62 281 SER A C 1
ATOM 2152 O O . SER A 1 281 ? 4.243 -9.479 -0.454 1.00 55.62 281 SER A O 1
ATOM 2154 N N . GLN A 1 282 ? 2.174 -8.707 -0.047 1.00 50.78 282 GLN A N 1
ATOM 2155 C CA . GLN A 1 282 ? 2.432 -7.282 -0.269 1.00 50.78 282 GLN A CA 1
ATOM 2156 C C . GLN A 1 282 ? 2.966 -6.588 0.999 1.00 50.78 282 GLN A C 1
ATOM 2158 O O . GLN A 1 282 ? 3.749 -5.645 0.900 1.00 50.78 282 GLN A O 1
ATOM 2163 N N . PHE A 1 283 ? 2.593 -7.083 2.184 1.00 54.94 283 PHE A N 1
ATOM 2164 C CA . PHE A 1 283 ? 3.133 -6.694 3.486 1.00 54.94 283 PHE A CA 1
ATOM 2165 C C . PHE A 1 283 ? 4.287 -7.641 3.863 1.00 54.94 283 PHE A C 1
ATOM 2167 O O . PHE A 1 283 ? 4.116 -8.579 4.637 1.00 54.94 283 PHE A O 1
ATOM 2174 N N . ASN A 1 284 ? 5.470 -7.433 3.276 1.00 50.09 284 ASN A N 1
ATOM 2175 C CA . ASN A 1 284 ? 6.699 -8.161 3.635 1.00 50.09 284 ASN A CA 1
ATOM 2176 C C . ASN A 1 284 ? 6.967 -8.000 5.142 1.00 50.09 284 ASN A C 1
ATOM 2178 O O . ASN A 1 284 ? 7.006 -6.862 5.607 1.00 50.09 284 ASN A O 1
ATOM 2182 N N . PRO A 1 285 ? 7.125 -9.097 5.905 1.00 56.16 285 PRO A N 1
ATOM 2183 C CA . PRO A 1 285 ? 6.229 -9.482 6.991 1.00 56.16 285 PRO A CA 1
ATOM 2184 C C . PRO A 1 285 ? 6.067 -8.419 8.082 1.00 56.16 285 PRO A C 1
ATOM 2186 O O . PRO A 1 285 ? 5.064 -8.439 8.773 1.00 56.16 285 PRO A O 1
ATOM 2189 N N . HIS A 1 286 ? 7.000 -7.484 8.229 1.00 66.50 286 HIS A N 1
ATOM 2190 C CA . HIS A 1 286 ? 7.046 -6.474 9.276 1.00 66.50 286 HIS A CA 1
ATOM 2191 C C . HIS A 1 286 ? 6.305 -5.197 8.873 1.00 66.50 286 HIS A C 1
ATOM 2193 O O . HIS A 1 286 ? 6.817 -4.379 8.107 1.00 66.50 286 HIS A O 1
ATOM 2199 N N . CYS A 1 287 ? 5.133 -4.977 9.462 1.00 75.19 287 CYS A N 1
ATOM 2200 C CA . CYS A 1 287 ? 4.448 -3.693 9.377 1.00 75.19 287 CYS A CA 1
ATOM 2201 C C . CYS A 1 287 ? 4.217 -3.089 10.754 1.00 75.19 287 CYS A C 1
ATOM 2203 O O . CYS A 1 287 ? 3.925 -3.786 11.726 1.00 75.19 287 CYS A O 1
ATOM 2205 N N . ASN A 1 288 ? 4.358 -1.767 10.803 1.00 84.31 288 ASN A N 1
ATOM 2206 C CA . ASN A 1 288 ? 4.113 -0.967 11.989 1.00 84.31 288 ASN A CA 1
ATOM 2207 C C . ASN A 1 288 ? 2.793 -0.220 11.799 1.00 84.31 288 ASN A C 1
ATOM 2209 O O . ASN A 1 288 ? 2.642 0.516 10.824 1.00 84.31 288 ASN A O 1
ATOM 2213 N N . TRP A 1 289 ? 1.873 -0.370 12.741 1.00 86.06 289 TRP A N 1
ATOM 2214 C CA . TRP A 1 289 ? 0.727 0.510 12.916 1.00 86.06 289 TRP A CA 1
ATOM 2215 C C . TRP A 1 289 ? 1.075 1.517 13.997 1.00 86.06 289 TRP A C 1
ATOM 2217 O O . TRP A 1 289 ? 1.471 1.143 15.100 1.00 86.06 289 TRP A O 1
ATOM 2227 N N . VAL A 1 290 ? 0.952 2.792 13.664 1.00 86.44 290 VAL A N 1
ATOM 2228 C CA . VAL A 1 290 ? 1.320 3.895 14.543 1.00 86.44 290 VAL A CA 1
ATOM 2229 C C . VAL A 1 290 ? 0.035 4.592 14.962 1.00 86.44 290 VAL A C 1
ATOM 2231 O O . VAL A 1 290 ? -0.624 5.225 14.139 1.00 86.44 290 VAL A O 1
ATOM 2234 N N . ILE A 1 291 ? -0.340 4.449 16.231 1.00 84.56 291 ILE A N 1
ATOM 2235 C CA . ILE A 1 291 ? -1.466 5.173 16.823 1.00 84.56 291 ILE A CA 1
ATOM 2236 C C . ILE A 1 291 ? -0.903 6.495 17.343 1.00 84.56 291 ILE A C 1
ATOM 2238 O O . ILE A 1 291 ? -0.076 6.499 18.256 1.00 84.56 291 ILE A O 1
ATOM 2242 N N . ALA A 1 292 ? -1.321 7.602 16.735 1.00 74.88 292 ALA A N 1
ATOM 2243 C CA . ALA A 1 292 ? -0.911 8.951 17.116 1.00 74.88 292 ALA A CA 1
ATOM 2244 C C . ALA A 1 292 ? -2.007 9.647 17.937 1.00 74.88 292 ALA A C 1
ATOM 2246 O O . ALA A 1 292 ? -3.183 9.310 17.824 1.00 74.88 292 ALA A O 1
ATOM 2247 N N . HIS A 1 293 ? -1.637 10.645 18.741 1.00 65.38 293 HIS A N 1
ATOM 2248 C CA . HIS A 1 293 ? -2.567 11.322 19.656 1.00 65.38 293 HIS A CA 1
ATOM 2249 C C . HIS A 1 293 ? -3.318 12.543 19.057 1.00 65.38 293 HIS A C 1
ATOM 2251 O O . HIS A 1 293 ? -3.787 13.380 19.823 1.00 65.38 293 HIS A O 1
ATOM 2257 N N . ASP A 1 294 ? -3.384 12.677 17.722 1.00 55.28 294 ASP A N 1
ATOM 2258 C CA . ASP A 1 294 ? -4.048 13.740 16.917 1.00 55.28 294 ASP A CA 1
ATOM 2259 C C . ASP A 1 294 ? -4.458 15.031 17.673 1.00 55.28 294 ASP A C 1
ATOM 2261 O O . ASP A 1 294 ? -5.631 15.346 17.852 1.00 55.28 294 ASP A O 1
ATOM 2265 N N . GLY A 1 295 ? -3.475 15.785 18.182 1.00 54.34 295 GLY A N 1
ATOM 2266 C CA . GLY A 1 295 ? -3.715 17.094 18.809 1.00 54.34 295 GLY A CA 1
ATOM 2267 C C . GLY A 1 295 ? -4.156 17.104 20.285 1.00 54.34 295 GLY A C 1
ATOM 2268 O O . GLY A 1 295 ? -4.282 18.188 20.853 1.00 54.34 295 GLY A O 1
ATOM 2269 N N . ILE A 1 296 ? -4.320 15.957 20.951 1.00 56.00 296 ILE A N 1
ATOM 2270 C CA . ILE A 1 296 ? -4.649 15.890 22.389 1.00 56.00 296 ILE A CA 1
ATOM 2271 C C . ILE A 1 296 ? -3.391 16.199 23.232 1.00 56.00 296 ILE A C 1
ATOM 2273 O O . ILE A 1 296 ? -2.335 15.600 23.028 1.00 56.00 296 ILE A O 1
ATOM 2277 N N . ALA A 1 297 ? -3.459 17.160 24.163 1.00 53.00 297 ALA A N 1
ATOM 2278 C CA . ALA A 1 297 ? -2.317 17.597 24.977 1.00 53.00 297 ALA A CA 1
ATOM 2279 C C . ALA A 1 297 ? -2.259 16.920 26.364 1.00 53.00 297 ALA A C 1
ATOM 2281 O O . ALA A 1 297 ? -3.257 16.898 27.070 1.00 53.00 297 ALA A O 1
ATOM 2282 N N . ARG A 1 298 ? -1.041 16.472 26.731 1.00 54.06 298 ARG A N 1
ATOM 2283 C CA . ARG A 1 298 ? -0.509 15.958 28.023 1.00 54.06 298 ARG A CA 1
ATOM 2284 C C . ARG A 1 298 ? -1.342 14.872 28.744 1.00 54.06 298 ARG A C 1
ATOM 2286 O O . ARG A 1 298 ? -2.404 15.155 29.268 1.00 54.06 298 ARG A O 1
ATOM 2293 N N . GLN A 1 299 ? -0.727 13.687 28.901 1.00 61.75 299 GLN A N 1
ATOM 2294 C CA . GLN A 1 299 ? -1.197 12.488 29.640 1.00 61.75 299 GLN A CA 1
ATOM 2295 C C . GLN A 1 299 ? -2.169 11.548 28.905 1.00 61.75 299 GLN A C 1
ATOM 2297 O O . GLN A 1 299 ? -2.942 10.828 29.529 1.00 61.75 299 GLN A O 1
ATOM 2302 N N . THR A 1 300 ? -2.079 11.481 27.577 1.00 74.69 300 THR A N 1
ATOM 2303 C CA . THR A 1 300 ? -2.874 10.534 26.791 1.00 74.69 300 THR A CA 1
ATOM 2304 C C . THR A 1 300 ? -2.494 9.083 27.077 1.00 74.69 300 THR A C 1
ATOM 2306 O O . THR A 1 300 ? -1.313 8.743 27.197 1.00 74.69 300 THR A O 1
ATOM 2309 N N . VAL A 1 301 ? -3.497 8.210 27.104 1.00 86.38 301 VAL A N 1
ATOM 2310 C CA . VAL A 1 301 ? -3.326 6.754 27.155 1.00 86.38 301 VAL A CA 1
ATOM 2311 C C . VAL A 1 301 ? -4.013 6.114 25.956 1.00 86.38 301 VAL A C 1
ATOM 2313 O O . VAL A 1 301 ? -5.056 6.580 25.496 1.00 86.38 301 VAL A O 1
ATOM 2316 N N . ALA A 1 302 ? -3.431 5.044 25.427 1.00 88.62 302 ALA A N 1
ATOM 2317 C CA . ALA A 1 302 ? -4.096 4.180 24.468 1.00 88.62 302 ALA A CA 1
ATOM 2318 C C . ALA A 1 302 ? -4.665 2.971 25.202 1.00 88.62 302 ALA A C 1
ATOM 2320 O O . ALA A 1 302 ? -3.939 2.264 25.898 1.00 88.62 302 ALA A O 1
ATOM 2321 N N . ILE A 1 303 ? -5.945 2.693 25.001 1.00 88.69 303 ILE A N 1
ATOM 2322 C CA . ILE A 1 303 ? -6.494 1.374 25.279 1.00 88.69 303 ILE A CA 1
ATOM 2323 C C . ILE A 1 303 ? -6.254 0.504 24.048 1.00 88.69 303 ILE A C 1
ATOM 2325 O O . ILE A 1 303 ? -6.644 0.865 22.940 1.00 88.69 303 ILE A O 1
ATOM 2329 N N . VAL A 1 304 ? -5.581 -0.629 24.225 1.00 90.12 304 VAL A N 1
ATOM 2330 C CA . VAL A 1 304 ? -5.312 -1.597 23.160 1.00 90.12 304 VAL A CA 1
ATOM 2331 C C . VAL A 1 304 ? -5.827 -2.959 23.590 1.00 90.12 304 VAL A C 1
ATOM 2333 O O . VAL A 1 304 ? -5.466 -3.486 24.642 1.00 90.12 304 VAL A O 1
ATOM 2336 N N . TRP A 1 305 ? -6.677 -3.535 22.752 1.00 87.56 305 TRP A N 1
ATOM 2337 C CA . TRP A 1 305 ? -7.315 -4.818 22.974 1.00 87.56 305 TRP A CA 1
ATOM 2338 C C . TRP A 1 305 ? -7.014 -5.775 21.846 1.00 87.56 305 TRP A C 1
ATOM 2340 O O . TRP A 1 305 ? -7.568 -5.683 20.758 1.00 87.56 305 TRP A O 1
ATOM 2350 N N . ILE A 1 306 ? -6.212 -6.779 22.146 1.00 90.00 306 ILE A N 1
ATOM 2351 C CA . ILE A 1 306 ? -5.962 -7.899 21.251 1.00 90.00 306 ILE A CA 1
ATOM 2352 C C . ILE A 1 306 ? -7.140 -8.878 21.338 1.00 90.00 306 ILE A C 1
ATOM 2354 O O . ILE A 1 306 ? -7.274 -9.596 22.330 1.00 90.00 306 ILE A O 1
ATOM 2358 N N . ARG A 1 307 ? -8.016 -8.881 20.330 1.00 86.12 307 ARG A N 1
ATOM 2359 C CA . ARG A 1 307 ? -9.214 -9.738 20.267 1.00 86.12 307 ARG A CA 1
ATOM 2360 C C . ARG A 1 307 ? -8.878 -11.163 19.848 1.00 86.12 307 ARG A C 1
ATOM 2362 O O . ARG A 1 307 ? -9.465 -12.121 20.345 1.00 86.12 307 ARG A O 1
ATOM 2369 N N . GLN A 1 308 ? -7.957 -11.293 18.901 1.00 89.69 308 GLN A N 1
ATOM 2370 C CA . GLN A 1 308 ? -7.606 -12.573 18.301 1.00 89.69 308 GLN A CA 1
ATOM 2371 C C . GLN A 1 308 ? -6.171 -12.518 17.787 1.00 89.69 308 GLN A C 1
ATOM 2373 O O . GLN A 1 308 ? -5.797 -11.540 17.140 1.00 89.69 308 GLN A O 1
ATOM 2378 N N . ILE A 1 309 ? -5.393 -13.565 18.054 1.00 92.31 309 ILE A N 1
ATOM 2379 C CA . ILE A 1 309 ? -4.132 -13.839 17.361 1.00 92.31 309 ILE A CA 1
ATOM 2380 C C . ILE A 1 309 ? -4.134 -15.307 16.946 1.00 92.31 309 ILE A C 1
ATOM 2382 O O . ILE A 1 309 ? -4.245 -16.191 17.798 1.00 92.31 309 ILE A O 1
ATOM 2386 N N . ASP A 1 310 ? -3.950 -15.540 15.650 1.00 92.31 310 ASP A N 1
ATOM 2387 C CA . ASP A 1 310 ? -3.635 -16.852 15.100 1.00 92.31 310 ASP A CA 1
ATOM 2388 C C . ASP A 1 310 ? -2.322 -16.764 14.321 1.00 92.31 310 ASP A C 1
ATOM 2390 O O . ASP A 1 310 ? -2.239 -16.059 13.311 1.00 92.31 310 ASP A O 1
ATOM 2394 N N . PHE A 1 311 ? -1.311 -17.491 14.784 1.00 92.38 311 PHE A N 1
ATOM 2395 C CA . PHE A 1 311 ? -0.016 -17.659 14.138 1.00 92.38 311 PHE A CA 1
ATOM 2396 C C . PHE A 1 311 ? 0.178 -19.119 13.726 1.00 92.38 311 PHE A C 1
ATOM 2398 O O . PHE A 1 311 ? 0.200 -20.028 14.557 1.00 92.38 311 PHE A O 1
ATOM 2405 N N . TYR A 1 312 ? 0.359 -19.339 12.430 1.00 89.25 312 TYR A N 1
ATOM 2406 C CA . TYR A 1 312 ? 0.583 -20.640 11.802 1.00 89.25 312 TYR A CA 1
ATOM 2407 C C . TYR A 1 312 ? 2.047 -20.851 11.378 1.00 89.25 312 TYR A C 1
ATOM 2409 O O . TYR A 1 312 ? 2.342 -21.744 10.578 1.00 89.25 312 TYR A O 1
ATOM 2417 N N . SER A 1 313 ? 2.978 -20.028 11.868 1.00 84.81 313 SER A N 1
ATOM 2418 C CA . SER A 1 313 ? 4.414 -20.146 11.603 1.00 84.81 313 SER A CA 1
ATOM 2419 C C . SER A 1 313 ? 5.259 -19.700 12.801 1.00 84.81 313 SER A C 1
ATOM 2421 O O . SER A 1 313 ? 4.907 -18.784 13.537 1.00 84.81 313 SER A O 1
ATOM 2423 N N . ASN A 1 314 ? 6.424 -20.330 12.980 1.00 85.19 314 ASN A N 1
ATOM 2424 C CA . ASN A 1 314 ? 7.343 -20.040 14.089 1.00 85.19 314 ASN A CA 1
ATOM 2425 C C . ASN A 1 314 ? 8.055 -18.680 13.973 1.00 85.19 314 ASN A C 1
ATOM 2427 O O . ASN A 1 314 ? 8.674 -18.233 14.934 1.00 85.19 314 ASN A O 1
ATOM 2431 N N . CYS A 1 315 ? 7.992 -18.033 12.810 1.00 83.12 315 CYS A N 1
ATOM 2432 C CA . CYS A 1 315 ? 8.625 -16.734 12.559 1.00 83.12 315 CYS A CA 1
ATOM 2433 C C . CYS A 1 315 ? 7.651 -15.554 12.715 1.00 83.12 315 CYS A C 1
ATOM 2435 O O . CYS A 1 315 ? 7.995 -14.418 12.384 1.00 83.12 315 CYS A O 1
ATOM 2437 N N . GLU A 1 316 ? 6.428 -15.817 13.171 1.00 89.94 316 GLU A N 1
ATOM 2438 C CA . GLU A 1 316 ? 5.394 -14.801 13.337 1.00 89.94 316 GLU A CA 1
ATOM 2439 C C . GLU A 1 316 ? 5.457 -14.172 14.716 1.00 89.94 316 GLU A C 1
ATOM 2441 O O . GLU A 1 316 ? 5.882 -14.802 15.688 1.00 89.94 316 GLU A O 1
ATOM 2446 N N . TYR A 1 317 ? 5.080 -12.901 14.789 1.00 91.31 317 TYR A N 1
ATOM 2447 C CA . TYR A 1 317 ? 5.028 -12.200 16.057 1.00 91.31 317 TYR A CA 1
ATOM 2448 C C . TYR A 1 317 ? 4.130 -10.971 16.015 1.00 91.31 317 TYR A C 1
ATOM 2450 O O . TYR A 1 317 ? 3.838 -10.407 14.962 1.00 91.31 317 TYR A O 1
ATOM 2458 N N . ILE A 1 318 ? 3.757 -10.519 17.204 1.00 93.00 318 ILE A N 1
ATOM 2459 C CA . ILE A 1 318 ? 3.248 -9.179 17.463 1.00 93.00 318 ILE A CA 1
ATOM 2460 C C . ILE A 1 318 ? 4.055 -8.574 18.605 1.00 93.00 318 ILE A C 1
ATOM 2462 O O . ILE A 1 318 ? 4.359 -9.252 19.585 1.00 93.00 318 ILE A O 1
ATOM 2466 N N . LYS A 1 319 ? 4.378 -7.292 18.482 1.00 93.69 319 LYS A N 1
ATOM 2467 C CA . LYS A 1 319 ? 4.963 -6.469 19.535 1.00 93.69 319 LYS A CA 1
ATOM 2468 C C . LYS A 1 319 ? 4.185 -5.172 19.651 1.00 93.69 319 LYS A C 1
ATOM 2470 O O . LYS A 1 319 ? 3.748 -4.620 18.645 1.00 93.69 319 LYS A O 1
ATOM 2475 N N . ILE A 1 320 ? 4.016 -4.681 20.868 1.00 93.81 320 ILE A N 1
ATOM 2476 C CA . ILE A 1 320 ? 3.419 -3.375 21.133 1.00 93.81 320 ILE A CA 1
ATOM 2477 C C . ILE A 1 320 ? 4.415 -2.583 21.962 1.00 93.81 320 ILE A C 1
ATOM 2479 O O . ILE A 1 320 ? 4.880 -3.058 22.998 1.00 93.81 320 ILE A O 1
ATOM 2483 N N . PHE A 1 321 ? 4.719 -1.382 21.493 1.00 90.31 321 PHE A N 1
ATOM 2484 C CA . PHE A 1 321 ? 5.622 -0.445 22.135 1.00 90.31 321 PHE A CA 1
ATOM 2485 C C . PHE A 1 321 ? 4.835 0.757 22.634 1.00 90.31 321 PHE A C 1
ATOM 2487 O O . PHE A 1 321 ? 3.987 1.291 21.910 1.00 90.31 321 PHE A O 1
ATOM 2494 N N . ASP A 1 322 ? 5.119 1.167 23.865 1.00 89.31 322 ASP A N 1
ATOM 2495 C CA . ASP A 1 322 ? 4.597 2.409 24.410 1.00 89.31 322 ASP A CA 1
ATOM 2496 C C . ASP A 1 322 ? 5.220 3.631 23.723 1.00 89.31 322 ASP A C 1
ATOM 2498 O O . ASP A 1 322 ? 6.121 3.527 22.883 1.00 89.31 322 ASP A O 1
ATOM 2502 N N . GLY A 1 323 ? 4.751 4.814 24.107 1.00 83.50 323 GLY A N 1
ATOM 2503 C CA . GLY A 1 323 ? 5.307 6.058 23.602 1.00 83.50 323 GLY A CA 1
ATOM 2504 C C . GLY A 1 323 ? 6.694 6.397 24.152 1.00 83.50 323 GLY A C 1
ATOM 2505 O O . GLY A 1 323 ? 7.184 7.482 23.929 1.00 83.50 323 GLY A O 1
ATOM 2506 N N . ASN A 1 324 ? 7.374 5.519 24.882 1.00 83.75 324 ASN A N 1
ATOM 2507 C CA . ASN A 1 324 ? 8.805 5.648 25.173 1.00 83.75 324 ASN A CA 1
ATOM 2508 C C . ASN A 1 324 ? 9.653 4.671 24.348 1.00 83.75 324 ASN A C 1
ATOM 2510 O O . ASN A 1 324 ? 10.871 4.624 24.507 1.00 83.75 324 ASN A O 1
ATOM 2514 N N . GLY A 1 325 ? 9.021 3.891 23.464 1.00 84.44 325 GLY A N 1
ATOM 2515 C CA . GLY A 1 325 ? 9.666 2.800 22.741 1.00 84.44 325 GLY A CA 1
ATOM 2516 C C . GLY A 1 325 ? 9.891 1.552 23.601 1.00 84.44 325 GLY A C 1
ATOM 2517 O O . GLY A 1 325 ? 10.600 0.643 23.172 1.00 84.44 325 GLY A O 1
ATOM 2518 N N . THR A 1 326 ? 9.299 1.480 24.795 1.00 89.12 326 THR A N 1
ATOM 2519 C CA . THR A 1 326 ? 9.372 0.307 25.672 1.00 89.12 326 THR A CA 1
ATOM 2520 C C . THR A 1 326 ? 8.396 -0.753 25.183 1.00 89.12 326 THR A C 1
ATOM 2522 O O . THR A 1 326 ? 7.216 -0.477 24.976 1.00 89.12 326 THR A O 1
ATOM 2525 N N . GLU A 1 327 ? 8.868 -1.988 25.017 1.00 92.38 327 GLU A N 1
ATOM 2526 C CA . GLU A 1 327 ? 8.012 -3.125 24.673 1.00 92.38 327 GLU A CA 1
ATOM 2527 C C . GLU A 1 327 ? 7.086 -3.455 25.857 1.00 92.38 327 GLU A C 1
ATOM 2529 O O . GLU A 1 327 ? 7.538 -3.887 26.916 1.00 92.38 327 GLU A O 1
ATOM 2534 N N . VAL A 1 328 ? 5.780 -3.240 25.684 1.00 92.75 328 VAL A N 1
ATOM 2535 C CA . VAL A 1 328 ? 4.746 -3.505 26.706 1.00 92.75 328 VAL A CA 1
ATOM 2536 C C . VAL A 1 328 ? 3.973 -4.798 26.448 1.00 92.75 328 VAL A C 1
ATOM 2538 O O . VAL A 1 328 ? 3.240 -5.283 27.314 1.00 92.75 328 VAL A O 1
ATOM 2541 N N . PHE A 1 329 ? 4.121 -5.369 25.253 1.00 93.19 329 PHE A N 1
ATOM 2542 C CA . PHE A 1 329 ? 3.578 -6.671 24.895 1.00 93.19 329 PHE A CA 1
ATOM 2543 C C . PHE A 1 329 ? 4.402 -7.294 23.774 1.00 93.19 329 PHE A C 1
ATOM 2545 O O . PHE A 1 329 ? 4.726 -6.616 22.801 1.00 93.19 329 PHE A O 1
ATOM 2552 N N . ALA A 1 330 ? 4.654 -8.595 23.873 1.00 92.38 330 ALA A N 1
ATOM 2553 C CA . ALA A 1 330 ? 5.197 -9.386 22.784 1.00 92.38 330 ALA A CA 1
ATOM 2554 C C . ALA A 1 330 ? 4.624 -10.800 22.813 1.00 92.38 330 ALA A C 1
ATOM 2556 O O . ALA A 1 330 ? 4.472 -11.407 23.875 1.00 92.38 330 ALA A O 1
ATOM 2557 N N . LEU A 1 331 ? 4.324 -11.327 21.632 1.00 92.69 331 LEU A N 1
ATOM 2558 C CA . LEU A 1 331 ? 3.958 -12.721 21.430 1.00 92.69 331 LEU A CA 1
ATOM 2559 C C . LEU A 1 331 ? 4.619 -13.210 20.147 1.00 92.69 331 LEU A C 1
ATOM 2561 O O . LEU A 1 331 ? 4.593 -12.511 19.138 1.00 92.69 331 LEU A O 1
ATOM 2565 N N . HIS A 1 332 ? 5.208 -14.401 20.196 1.00 92.12 332 HIS A N 1
ATOM 2566 C CA . HIS A 1 332 ? 6.028 -14.960 19.127 1.00 92.12 332 HIS A CA 1
ATOM 2567 C C . HIS A 1 332 ? 5.667 -16.418 18.860 1.00 92.12 332 HIS A C 1
ATOM 2569 O O . HIS A 1 332 ? 5.258 -17.139 19.770 1.00 92.12 332 HIS A O 1
ATOM 2575 N N . GLY A 1 333 ? 5.941 -16.864 17.639 1.00 87.81 333 GLY A N 1
ATOM 2576 C CA . GLY A 1 333 ? 5.894 -18.268 17.260 1.00 87.81 333 GLY A CA 1
ATOM 2577 C C . GLY A 1 333 ? 4.489 -18.764 16.945 1.00 87.81 333 GLY A C 1
ATOM 2578 O O . GLY A 1 333 ? 3.577 -17.986 16.702 1.00 87.81 333 GLY A O 1
ATOM 2579 N N . LEU A 1 334 ? 4.326 -20.084 16.919 1.00 88.75 334 LEU A N 1
ATOM 2580 C CA . LEU A 1 334 ? 3.063 -20.727 16.567 1.00 88.75 334 LEU A CA 1
ATOM 2581 C C . LEU A 1 334 ? 2.044 -20.565 17.705 1.00 88.75 334 LEU A C 1
ATOM 2583 O O . LEU A 1 334 ? 2.281 -21.002 18.830 1.00 88.75 334 LEU A O 1
ATOM 2587 N N . VAL A 1 335 ? 0.908 -19.937 17.407 1.00 88.00 335 VAL A N 1
ATOM 2588 C CA . VAL A 1 335 ? -0.145 -19.597 18.370 1.00 88.00 335 VAL A CA 1
ATOM 2589 C C . VAL A 1 335 ? -1.486 -19.935 17.741 1.00 88.00 335 VAL A C 1
ATOM 2591 O O . VAL A 1 335 ? -1.933 -19.265 16.819 1.00 88.00 335 VAL A O 1
ATOM 2594 N N . SER A 1 336 ? -2.159 -20.961 18.249 1.00 79.38 336 SER A N 1
ATOM 2595 C CA . SER A 1 336 ? -3.545 -21.242 17.878 1.00 79.38 336 SER A CA 1
ATOM 2596 C C . SER A 1 336 ? -4.487 -20.611 18.900 1.00 79.38 336 SER A C 1
ATOM 2598 O O . SER A 1 336 ? -4.381 -20.930 20.088 1.00 79.38 336 SER A O 1
ATOM 2600 N N . SER A 1 337 ? -5.442 -19.789 18.451 1.00 71.00 337 SER A N 1
ATOM 2601 C CA . SER A 1 337 ? -6.578 -19.319 19.260 1.00 71.00 337 SER A CA 1
ATOM 2602 C C . SER A 1 337 ? -6.201 -18.551 20.536 1.00 71.00 337 SER A C 1
ATOM 2604 O O . SER A 1 337 ? -6.713 -18.835 21.620 1.00 71.00 337 SER A O 1
ATOM 2606 N N . PHE A 1 338 ? -5.302 -17.566 20.434 1.00 80.62 338 PHE A N 1
ATOM 2607 C CA . PHE A 1 338 ? -5.129 -16.604 21.525 1.00 80.62 338 PHE A CA 1
ATOM 2608 C C . PHE A 1 338 ? -6.292 -15.613 21.516 1.00 80.62 338 PHE A C 1
ATOM 2610 O O . PHE A 1 338 ? -6.565 -14.968 20.497 1.00 80.62 338 PHE A O 1
ATOM 2617 N N . HIS A 1 339 ? -6.944 -15.465 22.666 1.00 73.00 339 HIS A N 1
ATOM 2618 C CA . HIS A 1 339 ? -8.106 -14.605 22.831 1.00 73.00 339 HIS A CA 1
ATOM 2619 C C . HIS A 1 339 ? -7.921 -13.649 24.005 1.00 73.00 339 HIS A C 1
ATOM 2621 O O . HIS A 1 339 ? -7.474 -14.047 25.077 1.00 73.00 339 HIS A O 1
ATOM 2627 N N . ASP A 1 340 ? -8.316 -12.401 23.762 1.00 70.69 340 ASP A N 1
ATOM 2628 C CA . ASP A 1 340 ? -8.575 -11.359 24.753 1.00 70.69 340 ASP A CA 1
ATOM 2629 C C . ASP A 1 340 ? -7.414 -10.992 25.691 1.00 70.69 340 ASP A C 1
ATOM 2631 O O . ASP A 1 340 ? -7.269 -11.483 26.808 1.00 70.69 340 ASP A O 1
ATOM 2635 N N . SER A 1 341 ? -6.639 -9.991 25.267 1.00 81.06 341 SER A N 1
ATOM 2636 C CA . SER A 1 341 ? -5.704 -9.272 26.137 1.00 81.06 341 SER A CA 1
ATOM 2637 C C . SER A 1 341 ? -5.907 -7.767 26.017 1.00 81.06 341 SER A C 1
ATOM 2639 O O . SER A 1 341 ? -5.727 -7.190 24.945 1.00 81.06 341 SER A O 1
ATOM 2641 N N . PHE A 1 342 ? -6.263 -7.138 27.136 1.00 84.31 342 PHE A N 1
ATOM 2642 C CA . PHE A 1 342 ? -6.448 -5.694 27.261 1.00 84.31 342 PHE A CA 1
ATOM 2643 C C . PHE A 1 342 ? -5.228 -5.037 27.912 1.00 84.31 342 PHE A C 1
ATOM 2645 O O . PHE A 1 342 ? -4.661 -5.577 28.868 1.00 84.31 342 PHE A O 1
ATOM 2652 N N . ARG A 1 343 ? -4.832 -3.865 27.413 1.00 86.94 343 ARG A N 1
ATOM 2653 C CA . ARG A 1 343 ? -3.784 -3.019 27.988 1.00 86.94 343 ARG A CA 1
ATOM 2654 C C . ARG A 1 343 ? -4.184 -1.552 27.902 1.00 86.94 343 ARG A C 1
ATOM 2656 O O . ARG A 1 343 ? -4.644 -1.099 26.859 1.00 86.94 343 ARG A O 1
ATOM 2663 N N . GLU A 1 344 ? -3.937 -0.820 28.979 1.00 88.19 344 GLU A N 1
ATOM 2664 C CA . GLU A 1 344 ? -3.865 0.639 28.960 1.00 88.19 344 GLU A CA 1
ATOM 2665 C C . GLU A 1 344 ? -2.381 1.022 28.875 1.00 88.19 344 GLU A C 1
ATOM 2667 O O . GLU A 1 344 ? -1.570 0.544 29.670 1.00 88.19 344 GLU A O 1
ATOM 2672 N N . ILE A 1 345 ? -2.005 1.793 27.854 1.00 89.31 345 ILE A N 1
ATOM 2673 C CA . ILE A 1 345 ? -0.613 2.054 27.470 1.00 89.31 345 ILE A CA 1
ATOM 2674 C C . ILE A 1 345 ? -0.377 3.561 27.466 1.00 89.31 345 ILE A C 1
ATOM 2676 O O . ILE A 1 345 ? -1.105 4.310 26.816 1.00 89.31 345 ILE A O 1
ATOM 2680 N N . SER A 1 346 ? 0.659 4.012 28.172 1.00 85.56 346 SER A N 1
ATOM 2681 C CA . SER A 1 346 ? 1.028 5.427 28.209 1.00 85.56 346 SER A CA 1
ATOM 2682 C C . SER A 1 346 ? 1.673 5.872 26.898 1.00 85.56 346 SER A C 1
ATOM 2684 O O . SER A 1 346 ? 2.541 5.192 26.350 1.00 85.56 346 SER A O 1
ATOM 2686 N N . PHE A 1 347 ? 1.294 7.057 26.423 1.00 79.88 347 PHE A N 1
ATOM 2687 C CA . PHE A 1 347 ? 1.966 7.709 25.300 1.00 79.88 347 PHE A CA 1
ATOM 2688 C C . PHE A 1 347 ? 3.312 8.352 25.670 1.00 79.88 347 PHE A C 1
ATOM 2690 O O . PHE A 1 347 ? 3.968 8.861 24.779 1.00 79.88 347 PHE A O 1
ATOM 2697 N N . GLY A 1 348 ? 3.750 8.339 26.933 1.00 74.38 348 GLY A N 1
ATOM 2698 C CA . GLY A 1 348 ? 5.118 8.737 27.298 1.00 74.38 348 GLY A CA 1
ATOM 2699 C C . GLY A 1 348 ? 5.591 10.102 26.757 1.00 74.38 348 GLY A C 1
ATOM 2700 O O . GLY A 1 348 ? 4.805 11.038 26.595 1.00 74.38 348 GLY A O 1
ATOM 2701 N N . GLU A 1 349 ? 6.902 10.221 26.523 1.00 64.75 349 GLU A N 1
ATOM 2702 C CA . GLU A 1 349 ? 7.553 11.395 25.924 1.00 64.75 349 GLU A CA 1
ATOM 2703 C C . GLU A 1 349 ? 7.479 11.390 24.385 1.00 64.75 349 GLU A C 1
ATOM 2705 O O . GLU A 1 349 ? 7.362 12.456 23.770 1.00 64.75 349 GLU A O 1
ATOM 2710 N N . PHE A 1 350 ? 7.506 10.210 23.750 1.00 57.59 350 PHE A N 1
ATOM 2711 C CA . PHE A 1 350 ? 7.331 10.043 22.306 1.00 57.59 350 PHE A CA 1
ATOM 2712 C C . PHE A 1 350 ? 5.866 9.767 21.977 1.00 57.59 350 PHE A C 1
ATOM 2714 O O . PHE A 1 350 ? 5.236 8.806 22.380 1.00 57.59 350 PHE A O 1
ATOM 2721 N N . LYS A 1 351 ? 5.312 10.620 21.137 1.00 70.50 351 LYS A N 1
ATOM 2722 C CA . LYS A 1 351 ? 3.873 10.821 20.969 1.00 70.50 351 LYS A CA 1
ATOM 2723 C C . LYS A 1 351 ? 3.054 9.674 20.361 1.00 70.50 351 LYS A C 1
ATOM 2725 O O . LYS A 1 351 ? 1.860 9.869 20.148 1.00 70.50 351 LYS A O 1
ATOM 2730 N N . ASN A 1 352 ? 3.637 8.517 20.057 1.00 83.75 352 ASN A N 1
ATOM 2731 C CA . ASN A 1 352 ? 2.949 7.474 19.301 1.00 83.75 352 ASN A CA 1
ATOM 2732 C C . ASN A 1 352 ? 3.118 6.086 19.923 1.00 83.75 352 ASN A C 1
ATOM 2734 O O . ASN A 1 352 ? 4.229 5.682 20.254 1.00 83.75 352 ASN A O 1
ATOM 2738 N N . ILE A 1 353 ? 2.029 5.320 19.967 1.00 87.94 353 ILE A N 1
ATOM 2739 C CA . ILE A 1 353 ? 2.061 3.884 20.267 1.00 87.94 353 ILE A CA 1
ATOM 2740 C C . ILE A 1 353 ? 2.337 3.132 18.971 1.00 87.94 353 ILE A C 1
ATOM 2742 O O . ILE A 1 353 ? 1.702 3.399 17.948 1.00 87.94 353 ILE A O 1
ATOM 2746 N N . THR A 1 354 ? 3.264 2.176 19.007 1.00 89.81 354 THR A N 1
ATOM 2747 C CA . THR A 1 354 ? 3.616 1.375 17.827 1.00 89.81 354 THR A CA 1
ATOM 2748 C C . THR A 1 354 ? 3.207 -0.073 18.029 1.00 89.81 354 THR A C 1
ATOM 2750 O O . THR A 1 354 ? 3.654 -0.727 18.966 1.00 89.81 354 THR A O 1
ATOM 2753 N N . ILE A 1 355 ? 2.393 -0.598 17.121 1.00 91.88 355 ILE A N 1
ATOM 2754 C CA . ILE A 1 355 ? 2.061 -2.018 17.035 1.00 91.88 355 ILE A CA 1
ATOM 2755 C C . ILE A 1 355 ? 2.823 -2.585 15.843 1.00 91.88 355 ILE A C 1
ATOM 2757 O O . ILE A 1 355 ? 2.557 -2.221 14.702 1.00 91.88 355 ILE A O 1
ATOM 2761 N N . GLN A 1 356 ? 3.770 -3.474 16.099 1.00 90.88 356 GLN A N 1
ATOM 2762 C CA . GLN A 1 356 ? 4.526 -4.171 15.070 1.00 90.88 356 GLN A CA 1
ATOM 2763 C C . GLN A 1 356 ? 3.982 -5.588 14.922 1.00 90.88 356 GLN A C 1
ATOM 2765 O O . GLN A 1 356 ? 3.926 -6.332 15.899 1.00 90.88 356 GLN A O 1
ATOM 2770 N N . VAL A 1 357 ? 3.608 -5.983 13.708 1.00 89.44 357 VAL A N 1
ATOM 2771 C CA . VAL A 1 357 ? 3.140 -7.346 13.425 1.00 89.44 357 VAL A CA 1
ATOM 2772 C C . VAL A 1 357 ? 3.967 -7.948 12.300 1.00 89.44 357 VAL A C 1
ATOM 2774 O O . VAL A 1 357 ? 4.285 -7.264 11.328 1.00 89.44 357 VAL A O 1
ATOM 2777 N N . SER A 1 358 ? 4.313 -9.224 12.470 1.00 87.12 358 SER A N 1
ATOM 2778 C CA . SER A 1 358 ? 5.014 -10.072 11.516 1.00 87.12 358 SER A CA 1
ATOM 2779 C C . SER A 1 358 ? 4.198 -11.312 11.205 1.00 87.12 358 SER A C 1
ATOM 2781 O O . SER A 1 358 ? 4.148 -12.223 12.029 1.00 87.12 358 SER A O 1
ATOM 2783 N N . LEU A 1 359 ? 3.572 -11.361 10.028 1.00 86.12 359 LEU A N 1
ATOM 2784 C CA . LEU A 1 359 ? 2.836 -12.536 9.552 1.00 86.12 359 LEU A CA 1
ATOM 2785 C C . LEU A 1 359 ? 3.570 -13.137 8.355 1.00 86.12 359 LEU A C 1
ATOM 2787 O O . LEU A 1 359 ? 4.018 -12.416 7.470 1.00 86.12 359 LEU A O 1
ATOM 2791 N N . THR A 1 360 ? 3.688 -14.459 8.314 1.00 82.69 360 THR A N 1
ATOM 2792 C CA . THR A 1 360 ? 4.394 -15.201 7.253 1.00 82.69 360 THR A CA 1
ATOM 2793 C C . THR A 1 360 ? 3.535 -16.296 6.624 1.00 82.69 360 THR A C 1
ATOM 2795 O O . THR A 1 360 ? 3.923 -16.865 5.605 1.00 82.69 360 THR A O 1
ATOM 2798 N N . ASN A 1 361 ? 2.363 -16.588 7.193 1.00 84.50 361 ASN A N 1
ATOM 2799 C CA . ASN A 1 361 ? 1.441 -17.602 6.705 1.00 84.50 361 ASN A CA 1
ATOM 2800 C C . ASN A 1 361 ? 0.067 -16.995 6.376 1.00 84.50 361 ASN A C 1
ATOM 2802 O O . ASN A 1 361 ? -0.502 -16.249 7.164 1.00 84.50 361 ASN A O 1
ATOM 2806 N N . ARG A 1 362 ? -0.507 -17.369 5.225 1.00 85.19 362 ARG A N 1
ATOM 2807 C CA . ARG A 1 362 ? -1.800 -16.873 4.710 1.00 85.19 362 ARG A CA 1
ATOM 2808 C C . ARG A 1 362 ? -3.016 -17.079 5.609 1.00 85.19 362 ARG A C 1
ATOM 2810 O O . ARG A 1 362 ? -4.029 -16.420 5.394 1.00 85.19 362 ARG A O 1
ATOM 2817 N N . TRP A 1 363 ? -2.945 -18.001 6.563 1.00 86.69 363 TRP A N 1
ATOM 2818 C CA . TRP A 1 363 ? -4.020 -18.226 7.533 1.00 86.69 363 TRP A CA 1
ATOM 2819 C C . TRP A 1 363 ? -3.839 -17.423 8.822 1.00 86.69 363 TRP A C 1
ATOM 2821 O O . TRP A 1 363 ? -4.766 -17.348 9.631 1.00 86.69 363 TRP A O 1
ATOM 2831 N N . SER A 1 364 ? -2.676 -16.800 9.004 1.00 89.81 364 SER A N 1
ATOM 2832 C CA . SER A 1 364 ? -2.376 -16.019 10.191 1.00 89.81 364 SER A CA 1
ATOM 2833 C C . SER A 1 364 ? -3.076 -14.670 10.166 1.00 89.81 364 SER A C 1
ATOM 2835 O O . SER A 1 364 ? -3.180 -14.006 9.126 1.00 89.81 364 SER A O 1
ATOM 2837 N N . ASN A 1 365 ? -3.572 -14.269 11.331 1.00 90.00 365 ASN A N 1
ATOM 2838 C CA . ASN A 1 365 ? -4.287 -13.017 11.505 1.00 90.00 365 ASN A CA 1
ATOM 2839 C C . ASN A 1 365 ? -4.155 -12.486 12.935 1.00 90.00 365 ASN A C 1
ATOM 2841 O O . ASN A 1 365 ? -3.943 -13.236 13.885 1.00 90.00 365 ASN A O 1
ATOM 2845 N N . VAL A 1 366 ? -4.309 -11.174 13.069 1.00 90.88 366 VAL A N 1
ATOM 2846 C CA . VAL A 1 366 ? -4.338 -10.452 14.335 1.00 90.88 366 VAL A CA 1
ATOM 2847 C C . VAL A 1 366 ? -5.492 -9.458 14.282 1.00 90.88 366 VAL A C 1
ATOM 2849 O O . VAL A 1 366 ? -5.565 -8.640 13.367 1.00 90.88 366 VAL A O 1
ATOM 2852 N N . LYS A 1 367 ? -6.374 -9.488 15.281 1.00 90.06 367 LYS A N 1
ATOM 2853 C CA . LYS A 1 367 ? -7.456 -8.511 15.441 1.00 90.06 367 LYS A CA 1
ATOM 2854 C C . LYS A 1 367 ? -7.244 -7.682 16.692 1.00 90.06 367 LYS A C 1
ATOM 2856 O O . LYS A 1 367 ? -7.092 -8.243 17.778 1.00 90.06 367 LYS A O 1
ATOM 2861 N N . ILE A 1 368 ? -7.267 -6.362 16.543 1.00 90.19 368 ILE A N 1
ATOM 2862 C CA . ILE A 1 368 ? -7.041 -5.408 17.629 1.00 90.19 368 ILE A CA 1
ATOM 2863 C C . ILE A 1 368 ? -8.141 -4.352 17.612 1.00 90.19 368 ILE A C 1
ATOM 2865 O O . ILE A 1 368 ? -8.358 -3.728 16.581 1.00 90.19 368 ILE A O 1
ATOM 2869 N N . ASP A 1 369 ? -8.784 -4.105 18.745 1.00 87.25 369 ASP A N 1
ATOM 2870 C CA . ASP A 1 369 ? -9.572 -2.892 18.958 1.00 87.25 369 ASP A CA 1
ATOM 2871 C C . ASP A 1 369 ? -8.688 -1.893 19.724 1.00 87.25 369 ASP A C 1
ATOM 2873 O O . ASP A 1 369 ? -7.976 -2.281 20.651 1.00 87.25 369 ASP A O 1
ATOM 2877 N N . PHE A 1 370 ? -8.692 -0.617 19.352 1.00 88.19 370 PHE A N 1
ATOM 2878 C CA . PHE A 1 370 ? -7.907 0.404 20.048 1.00 88.19 370 PHE A CA 1
ATOM 2879 C C . PHE A 1 370 ? -8.709 1.690 20.233 1.00 88.19 370 PHE A C 1
ATOM 2881 O O . PHE A 1 370 ? -9.628 1.973 19.467 1.00 88.19 370 PHE A O 1
ATOM 2888 N N . GLY A 1 371 ? -8.336 2.481 21.232 1.00 85.38 371 GLY A N 1
ATOM 2889 C CA . GLY A 1 371 ? -8.886 3.808 21.477 1.00 85.38 371 GLY A CA 1
ATOM 2890 C C . GLY A 1 371 ? -7.886 4.705 22.196 1.00 85.38 371 GLY A C 1
ATOM 2891 O O . GLY A 1 371 ? -7.033 4.221 22.933 1.00 85.38 371 GLY A O 1
ATOM 2892 N N . THR A 1 372 ? -7.978 6.010 21.990 1.00 85.69 372 THR A N 1
ATOM 2893 C CA . THR A 1 372 ? -7.138 7.020 22.636 1.00 85.69 372 THR A CA 1
ATOM 2894 C C . THR A 1 372 ? -7.970 7.812 23.629 1.00 85.69 372 THR A C 1
ATOM 2896 O O . THR A 1 372 ? -9.021 8.348 23.272 1.00 85.69 372 THR A O 1
ATOM 2899 N N . LEU A 1 373 ? -7.484 7.904 24.860 1.00 87.00 373 LEU A N 1
ATOM 2900 C CA . LEU A 1 373 ? -8.097 8.665 25.938 1.00 87.00 373 LEU A CA 1
ATOM 2901 C C . LEU A 1 373 ? -7.142 9.778 26.374 1.00 87.00 373 LEU A C 1
ATOM 2903 O O . LEU A 1 373 ? -5.922 9.612 26.321 1.00 87.00 373 LEU A O 1
ATOM 2907 N N . ASN A 1 374 ? -7.681 10.899 26.843 1.00 85.38 374 ASN A N 1
ATOM 2908 C CA . ASN A 1 374 ? -6.882 11.969 27.446 1.00 85.38 374 ASN A CA 1
ATOM 2909 C C . ASN A 1 374 ? -6.429 11.634 28.883 1.00 85.38 374 ASN A C 1
ATOM 2911 O O . ASN A 1 374 ? -5.525 12.284 29.393 1.00 85.38 374 ASN A O 1
ATOM 2915 N N . GLN A 1 375 ? -7.046 10.627 29.509 1.00 85.56 375 GLN A N 1
ATOM 2916 C CA . GLN A 1 375 ? -6.726 10.082 30.827 1.00 85.56 375 GLN A CA 1
ATOM 2917 C C . GLN A 1 375 ? -7.264 8.647 30.944 1.00 85.56 375 GLN A C 1
ATOM 2919 O O . GLN A 1 375 ? -8.156 8.253 30.189 1.00 85.56 375 GLN A O 1
ATOM 2924 N N . GLY A 1 376 ? -6.751 7.873 31.902 1.00 87.06 376 GLY A N 1
ATOM 2925 C CA . GLY A 1 376 ? -7.179 6.490 32.136 1.00 87.06 376 GLY A CA 1
ATOM 2926 C C . GLY A 1 376 ? -8.661 6.342 32.491 1.00 87.06 376 GLY A C 1
ATOM 2927 O O . GLY A 1 376 ? -9.307 7.278 32.980 1.00 87.06 376 GLY A O 1
ATOM 2928 N N . LEU A 1 377 ? -9.208 5.140 32.280 1.00 88.12 377 LEU A N 1
ATOM 2929 C CA . LEU A 1 377 ? -10.622 4.847 32.567 1.00 88.12 377 LEU A CA 1
ATOM 2930 C C . LEU A 1 377 ? -10.974 5.029 34.053 1.00 88.12 377 LEU A C 1
ATOM 2932 O O . LEU A 1 377 ? -12.099 5.412 34.383 1.00 88.12 377 LEU A O 1
ATOM 2936 N N . ASP A 1 378 ? -10.015 4.835 34.959 1.00 87.38 378 ASP A N 1
ATOM 2937 C CA . ASP A 1 378 ? -10.212 5.041 36.399 1.00 87.38 378 ASP A CA 1
ATOM 2938 C C . ASP A 1 378 ? -10.545 6.500 36.751 1.00 87.38 378 ASP A C 1
ATOM 2940 O O . ASP A 1 378 ? -11.297 6.765 37.694 1.00 87.38 378 ASP A O 1
ATOM 2944 N N . SER A 1 379 ? -10.068 7.451 35.945 1.00 89.44 379 SER A N 1
ATOM 2945 C CA . SER A 1 379 ? -10.337 8.883 36.100 1.00 89.44 379 SER A CA 1
ATOM 2946 C C . SER A 1 379 ? -11.658 9.326 35.456 1.00 89.44 379 SER A C 1
ATOM 2948 O O . SER A 1 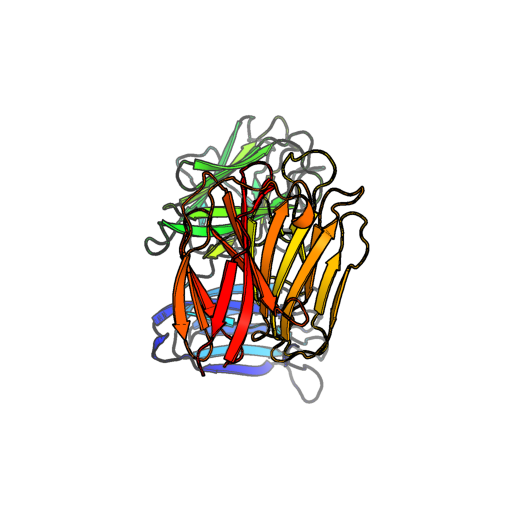379 ? -11.959 10.519 35.439 1.00 89.44 379 SER A O 1
ATOM 2950 N N . ALA A 1 380 ? -12.461 8.410 34.906 1.00 92.38 380 ALA A N 1
ATOM 2951 C CA . ALA A 1 380 ? -13.688 8.764 34.198 1.00 92.38 380 ALA A CA 1
ATOM 2952 C C . ALA A 1 380 ? -14.711 9.509 35.075 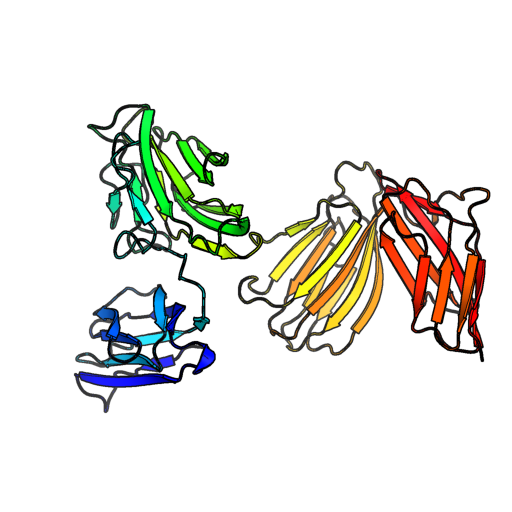1.00 92.38 380 ALA A C 1
ATOM 2954 O O . ALA A 1 380 ? -15.002 9.117 36.212 1.00 92.38 380 ALA A O 1
ATOM 2955 N N . ILE A 1 381 ? -15.308 10.557 34.501 1.00 93.94 381 ILE A N 1
ATOM 2956 C CA . ILE A 1 381 ? -16.284 11.423 35.173 1.00 93.94 381 ILE A CA 1
ATOM 2957 C C . ILE A 1 381 ? -17.632 10.703 35.256 1.00 93.94 381 ILE A C 1
ATOM 2959 O O . ILE A 1 381 ? -18.196 10.317 34.234 1.00 93.94 381 ILE A O 1
ATOM 2963 N N . LEU A 1 382 ? -18.173 10.534 36.464 1.00 95.31 382 LEU A N 1
ATOM 2964 C CA . LEU A 1 382 ? -19.495 9.935 36.653 1.00 95.31 382 LEU A CA 1
ATOM 2965 C C . LEU A 1 382 ? -20.587 10.852 36.081 1.00 95.31 382 LEU A C 1
ATOM 2967 O O . LEU A 1 382 ? -20.705 12.008 36.487 1.00 95.31 382 LEU A O 1
ATOM 2971 N N . VAL A 1 383 ? -21.413 10.324 35.178 1.00 95.00 383 VAL A N 1
ATOM 2972 C CA . VAL A 1 383 ? -22.564 11.051 34.627 1.00 95.00 383 VAL A CA 1
ATOM 2973 C C . VAL A 1 383 ? -23.795 10.744 35.470 1.00 95.00 383 VAL A C 1
ATOM 2975 O O . VAL A 1 383 ? -24.296 9.619 35.480 1.00 95.00 383 VAL A O 1
ATOM 2978 N N . SER A 1 384 ? -24.290 11.754 36.187 1.00 91.19 384 SER A N 1
ATOM 2979 C CA . SER A 1 384 ? -25.485 11.613 37.023 1.00 91.19 384 SER A CA 1
ATOM 2980 C C . SER A 1 384 ? -26.688 11.158 36.190 1.00 91.19 384 SER A C 1
ATOM 2982 O O . SER A 1 384 ? -26.991 11.746 35.153 1.00 91.19 384 SER A O 1
ATOM 2984 N N . GLY A 1 385 ? -27.363 10.097 36.638 1.00 88.75 385 GLY A N 1
ATOM 2985 C CA . GLY A 1 385 ? -28.534 9.528 35.963 1.00 88.75 385 GLY A CA 1
ATOM 2986 C C . GLY A 1 385 ? -28.233 8.655 34.739 1.00 88.75 385 GLY A C 1
ATOM 2987 O O . GLY A 1 385 ? -29.170 8.132 34.137 1.00 88.75 385 GLY A O 1
ATOM 2988 N N . TRP A 1 386 ? -26.963 8.454 34.367 1.00 94.25 386 TRP A N 1
ATOM 2989 C CA . TRP A 1 386 ? -26.607 7.552 33.274 1.00 94.25 386 TRP A CA 1
ATOM 2990 C C . TRP A 1 386 ? -26.479 6.110 33.773 1.00 94.25 386 TRP A C 1
ATOM 2992 O O . TRP A 1 386 ? -25.498 5.735 34.420 1.00 94.25 386 TRP A O 1
ATOM 3002 N N . ASN A 1 387 ? -27.500 5.307 33.472 1.00 90.19 387 ASN A N 1
ATOM 3003 C CA . ASN A 1 387 ? -27.651 3.941 33.964 1.00 90.19 387 ASN A CA 1
ATOM 3004 C C . ASN A 1 387 ? -27.551 2.914 32.836 1.00 90.19 387 ASN A C 1
ATOM 3006 O O . ASN A 1 387 ? -27.941 3.178 31.695 1.00 90.19 387 ASN A O 1
ATOM 3010 N N . VAL A 1 388 ? -27.091 1.715 33.191 1.00 93.88 388 VAL A N 1
ATOM 3011 C CA . VAL A 1 388 ? -27.091 0.549 32.306 1.00 93.88 388 VAL A CA 1
ATOM 3012 C C . VAL A 1 388 ? -28.321 -0.293 32.616 1.00 93.88 388 VAL A C 1
ATOM 3014 O O . VAL A 1 388 ? -28.567 -0.670 33.758 1.00 93.88 388 VAL A O 1
ATOM 3017 N N . THR A 1 389 ? -29.099 -0.596 31.587 1.00 94.12 389 THR A N 1
ATOM 3018 C CA . THR A 1 389 ? -30.273 -1.465 31.664 1.00 94.12 389 THR A CA 1
ATOM 3019 C C . THR A 1 389 ? -29.894 -2.850 31.155 1.00 94.12 389 THR A C 1
ATOM 3021 O O . THR A 1 389 ? -29.273 -2.980 30.101 1.00 94.12 389 THR A O 1
ATOM 3024 N N . ILE A 1 390 ? -30.266 -3.895 31.890 1.00 93.56 390 ILE A N 1
ATOM 3025 C CA . ILE A 1 390 ? -30.074 -5.285 31.465 1.00 93.56 390 ILE A CA 1
ATOM 3026 C C . ILE A 1 390 ? -31.371 -5.729 30.793 1.00 93.56 390 ILE A C 1
ATOM 3028 O O . ILE A 1 390 ? -32.405 -5.813 31.450 1.00 93.56 390 ILE A O 1
ATOM 3032 N N . LEU A 1 391 ? -31.324 -5.983 29.486 1.00 92.56 391 LEU A N 1
ATOM 3033 C CA . LEU A 1 391 ? -32.502 -6.378 28.709 1.00 92.56 391 LEU A CA 1
ATOM 3034 C C . LEU A 1 391 ? -32.822 -7.863 28.844 1.00 92.56 391 LEU A C 1
ATOM 3036 O O . LEU A 1 391 ? -33.983 -8.249 28.926 1.00 92.56 391 LEU A O 1
ATOM 3040 N N . ASN A 1 392 ? -31.782 -8.692 28.823 1.00 90.94 392 ASN A N 1
ATOM 3041 C CA . ASN A 1 392 ? -31.894 -10.135 28.945 1.00 90.94 392 ASN A CA 1
ATOM 3042 C C . ASN A 1 392 ? -30.588 -10.694 29.510 1.00 90.94 392 ASN A C 1
ATOM 3044 O O . ASN A 1 392 ? -29.510 -10.233 29.127 1.00 90.94 392 ASN A O 1
ATOM 3048 N N . ALA A 1 393 ? -30.679 -11.697 30.372 1.00 91.56 393 ALA A N 1
ATOM 3049 C CA . ALA A 1 393 ? -29.553 -12.500 30.813 1.00 91.56 393 ALA A CA 1
ATOM 3050 C C . ALA A 1 393 ? -29.883 -13.961 30.514 1.00 91.56 393 ALA A C 1
ATOM 3052 O O . ALA A 1 393 ? -30.958 -14.428 30.850 1.00 91.56 393 ALA A O 1
ATOM 3053 N N . ALA A 1 394 ? -28.976 -14.652 29.834 1.00 93.19 394 ALA A N 1
ATOM 3054 C CA . ALA A 1 394 ? -29.108 -16.053 29.464 1.00 93.19 394 ALA A CA 1
ATOM 3055 C C . ALA A 1 394 ? -27.978 -16.876 30.103 1.00 93.19 394 ALA A C 1
ATOM 3057 O O . ALA A 1 394 ? -27.142 -16.358 30.848 1.00 93.19 394 ALA A O 1
ATOM 3058 N N . TYR A 1 395 ? -27.928 -18.166 29.768 1.00 91.75 395 TYR A N 1
ATOM 3059 C CA . TYR A 1 395 ? -26.949 -19.125 30.289 1.00 91.75 395 TYR A CA 1
ATOM 3060 C C . TYR A 1 395 ? -25.484 -18.668 30.138 1.00 91.75 395 TYR A C 1
ATOM 3062 O O . TYR A 1 395 ? -24.698 -18.774 31.075 1.00 91.75 395 TYR A O 1
ATOM 3070 N N . ASN A 1 396 ? -25.099 -18.140 28.968 1.00 90.94 396 ASN A N 1
ATOM 3071 C CA . ASN A 1 396 ? -23.707 -17.772 28.659 1.00 90.94 396 ASN A CA 1
ATOM 3072 C C . ASN A 1 396 ? -23.528 -16.355 28.089 1.00 90.94 396 ASN A C 1
ATOM 3074 O O . ASN A 1 396 ? -22.475 -16.035 27.526 1.00 90.94 396 ASN A O 1
ATOM 3078 N N . ASN A 1 397 ? -24.562 -15.520 28.168 1.00 92.38 397 ASN A N 1
ATOM 3079 C CA . ASN A 1 397 ? -24.535 -14.168 27.628 1.00 92.38 397 ASN A CA 1
ATOM 3080 C C . ASN A 1 397 ? -25.548 -13.254 28.325 1.00 92.38 397 ASN A C 1
ATOM 3082 O O . ASN A 1 397 ? -26.452 -13.735 29.003 1.00 92.38 397 ASN A O 1
ATOM 3086 N N . PHE A 1 398 ? -25.399 -11.944 28.158 1.00 93.50 398 PHE A N 1
ATOM 3087 C CA . PHE A 1 398 ? -26.401 -10.966 28.572 1.00 93.50 398 PHE A CA 1
ATOM 3088 C C . PHE A 1 398 ? -26.375 -9.735 27.664 1.00 93.50 398 PHE A C 1
ATOM 3090 O O . PHE A 1 398 ? -25.329 -9.322 27.167 1.00 93.50 398 PHE A O 1
ATOM 3097 N N . THR A 1 399 ? -27.543 -9.130 27.454 1.00 94.44 399 THR A N 1
ATOM 3098 C CA . THR A 1 399 ? -27.710 -7.936 26.619 1.00 94.44 399 THR A CA 1
ATOM 3099 C C . THR A 1 399 ? -27.867 -6.692 27.483 1.00 94.44 399 THR A C 1
ATOM 3101 O O . THR A 1 399 ? -28.723 -6.636 28.367 1.00 94.44 399 THR A O 1
ATOM 3104 N N . LEU A 1 400 ? -27.044 -5.689 27.196 1.00 95.12 400 LEU A N 1
ATOM 3105 C CA . LEU A 1 400 ? -27.013 -4.391 27.858 1.00 95.12 400 LEU A CA 1
ATOM 3106 C C . LEU A 1 400 ? -27.624 -3.322 26.953 1.00 95.12 400 LEU A C 1
ATOM 3108 O O . LEU A 1 400 ? -27.450 -3.378 25.735 1.00 95.12 400 LEU A O 1
ATOM 3112 N N . GLN A 1 401 ? -28.266 -2.324 27.554 1.00 95.25 401 GLN A N 1
ATOM 3113 C CA . GLN A 1 401 ? -28.738 -1.108 26.898 1.00 95.25 401 GLN A CA 1
ATOM 3114 C C . GLN A 1 401 ? -28.431 0.125 27.754 1.00 95.25 401 GLN A C 1
ATOM 3116 O O . GLN A 1 401 ? -28.529 0.079 28.977 1.00 95.25 401 GLN A O 1
ATOM 3121 N N . TRP A 1 402 ? -28.090 1.243 27.123 1.00 94.75 402 TRP A N 1
ATOM 3122 C CA . TRP A 1 402 ? -27.872 2.529 27.790 1.00 94.75 402 TRP A CA 1
ATOM 3123 C C . TRP A 1 402 ? -28.413 3.681 26.945 1.00 94.75 402 TRP A C 1
ATOM 3125 O O . TRP A 1 402 ? -28.727 3.518 25.767 1.00 94.75 402 TRP A O 1
ATOM 3135 N N . THR A 1 403 ? -28.544 4.866 27.537 1.00 91.75 403 THR A N 1
ATOM 3136 C CA . THR A 1 403 ? -28.931 6.060 26.778 1.00 91.75 403 THR A CA 1
ATOM 3137 C C . THR A 1 403 ? -27.737 6.618 26.011 1.00 91.75 403 THR A C 1
ATOM 3139 O O . THR A 1 403 ? -26.605 6.618 26.504 1.00 91.75 403 THR A O 1
ATOM 3142 N N . LYS A 1 404 ? -27.990 7.088 24.785 1.00 88.25 404 LYS A N 1
ATOM 3143 C CA . LYS A 1 404 ? -26.964 7.698 23.937 1.00 88.25 404 LYS A CA 1
ATOM 3144 C C . LYS A 1 404 ? -26.462 8.997 24.571 1.00 88.25 404 LYS A C 1
ATOM 3146 O O . LYS A 1 404 ? -27.262 9.863 24.915 1.00 88.25 404 LYS A O 1
ATOM 3151 N N . LEU A 1 405 ? -25.147 9.145 24.647 1.00 87.06 405 LEU A N 1
ATOM 3152 C CA . LEU A 1 405 ? -24.458 10.401 24.911 1.00 87.06 405 LEU A CA 1
ATOM 3153 C C . LEU A 1 405 ? -23.816 10.923 23.616 1.00 87.06 405 LEU A C 1
ATOM 3155 O O . LEU A 1 405 ? -23.575 10.159 22.679 1.00 87.06 405 LEU A O 1
ATOM 3159 N N . ASP A 1 406 ? -23.527 12.223 23.570 1.00 83.00 406 ASP A N 1
ATOM 3160 C CA . ASP A 1 406 ? -22.739 12.824 22.489 1.00 83.00 406 ASP A CA 1
ATOM 3161 C C . ASP A 1 406 ? -21.257 12.450 22.661 1.00 83.00 406 ASP A C 1
ATOM 3163 O O . ASP A 1 406 ? -20.493 13.131 23.352 1.00 83.00 406 ASP A O 1
ATOM 3167 N N . LYS A 1 407 ? -20.904 11.252 22.178 1.00 80.69 407 LYS A N 1
ATOM 3168 C CA . LYS A 1 407 ? -19.619 10.572 22.394 1.00 80.69 407 LYS A CA 1
ATOM 3169 C C . LYS A 1 407 ? -19.167 9.855 21.119 1.00 80.69 407 LYS A C 1
ATOM 3171 O O . LYS A 1 407 ? -19.991 9.386 20.334 1.00 80.69 407 LYS A O 1
ATOM 3176 N N . SER A 1 408 ? -17.854 9.742 20.946 1.00 78.56 408 SER A N 1
ATOM 3177 C CA . SER A 1 408 ? -17.180 9.128 19.797 1.00 78.56 408 SER A CA 1
ATOM 3178 C C . SER A 1 408 ? -17.300 7.600 19.809 1.00 78.56 408 SER A C 1
ATOM 3180 O O . SER A 1 408 ? -17.607 6.979 18.790 1.00 78.56 408 SER A O 1
ATOM 3182 N N . PHE A 1 409 ? -17.093 6.982 20.973 1.00 87.69 409 PHE A N 1
ATOM 3183 C CA . PHE A 1 409 ? -17.200 5.535 21.178 1.00 87.69 409 PHE A CA 1
ATOM 3184 C C . PHE A 1 409 ? -17.514 5.206 22.642 1.00 87.69 409 PHE A C 1
ATOM 3186 O O . PHE A 1 409 ? -17.361 6.053 23.529 1.00 87.69 409 PHE A O 1
ATOM 3193 N N . TYR A 1 410 ? -17.968 3.976 22.885 1.00 90.94 410 TYR A N 1
ATOM 3194 C CA . TYR A 1 410 ? -18.194 3.440 24.223 1.00 90.94 410 TYR A CA 1
ATOM 3195 C C . TYR A 1 410 ? -17.242 2.287 24.528 1.00 90.94 410 TYR A C 1
ATOM 3197 O O . TYR A 1 410 ? -16.886 1.500 23.650 1.00 90.94 410 TYR A O 1
ATOM 3205 N N . VAL A 1 411 ? -16.885 2.172 25.801 1.00 90.69 411 VAL A N 1
ATOM 3206 C CA . VAL A 1 411 ? -16.079 1.099 26.377 1.00 90.69 411 VAL A CA 1
ATOM 3207 C C . VAL A 1 411 ? -16.914 0.467 27.492 1.00 90.69 411 VAL A C 1
ATOM 3209 O O . VAL A 1 411 ? -17.323 1.151 28.417 1.00 90.69 411 VAL A O 1
ATOM 3212 N N . ILE A 1 412 ? -17.234 -0.816 27.403 1.00 91.19 412 ILE A N 1
ATOM 3213 C CA . ILE A 1 412 ? -18.037 -1.558 28.373 1.00 91.19 412 ILE A CA 1
ATOM 3214 C C . ILE A 1 412 ? -17.082 -2.401 29.196 1.00 91.19 412 ILE A C 1
ATOM 3216 O O . ILE A 1 412 ? -16.502 -3.330 28.660 1.00 91.19 412 ILE A O 1
ATOM 3220 N N . GLU A 1 413 ? -16.926 -2.123 30.479 1.00 90.25 413 GLU A N 1
ATOM 3221 C CA . GLU A 1 413 ? -16.143 -2.953 31.387 1.00 90.25 413 GLU A CA 1
ATOM 3222 C C . GLU A 1 413 ? -17.027 -3.999 32.066 1.00 90.25 413 GLU A C 1
ATOM 3224 O O . GLU A 1 413 ? -18.059 -3.661 32.646 1.00 90.25 413 GLU A O 1
ATOM 3229 N N . VAL A 1 414 ? -16.598 -5.264 32.028 1.00 89.19 414 VAL A N 1
ATOM 3230 C CA . VAL A 1 414 ? -17.262 -6.400 32.673 1.00 89.19 414 VAL A CA 1
ATOM 3231 C C . VAL A 1 414 ? -16.283 -7.115 33.609 1.00 89.19 414 VAL A C 1
ATOM 3233 O O . VAL A 1 414 ? -15.317 -7.765 33.196 1.00 89.19 414 VAL A O 1
ATOM 3236 N N . LYS A 1 415 ? -16.563 -7.039 34.911 1.00 87.75 415 LYS A N 1
ATOM 3237 C CA . LYS A 1 415 ? -15.765 -7.662 35.979 1.00 87.75 415 LYS A CA 1
ATOM 3238 C C . LYS A 1 415 ? -16.597 -8.699 36.721 1.00 87.75 415 LYS A C 1
ATOM 3240 O O . LYS A 1 415 ? -17.739 -8.432 37.080 1.00 87.75 415 LYS A O 1
ATOM 3245 N N . ARG A 1 416 ? -16.048 -9.880 37.022 1.00 86.69 416 ARG A N 1
ATOM 3246 C CA . ARG A 1 416 ? -16.702 -10.796 37.981 1.00 86.69 416 ARG A CA 1
ATOM 3247 C C . ARG A 1 416 ? -16.752 -10.133 39.359 1.00 86.69 416 ARG A C 1
ATOM 3249 O O . ARG A 1 416 ? -15.786 -9.494 39.758 1.00 86.69 416 ARG A O 1
ATOM 3256 N N . ILE A 1 417 ? -17.830 -10.333 40.128 1.00 81.31 417 ILE A N 1
ATOM 3257 C CA . ILE A 1 417 ? -17.920 -9.779 41.502 1.00 81.31 417 ILE A CA 1
ATOM 3258 C C . ILE A 1 417 ? -16.784 -10.295 42.401 1.00 81.31 417 ILE A C 1
ATOM 3260 O O . ILE A 1 417 ? -16.305 -9.573 43.271 1.00 81.31 417 ILE A O 1
ATOM 3264 N N . LYS A 1 418 ? -16.376 -11.552 42.209 1.00 67.06 418 LYS A N 1
ATOM 3265 C CA . LYS A 1 418 ? -15.267 -12.193 42.921 1.00 67.06 418 LYS A CA 1
ATOM 3266 C C . LYS A 1 418 ? -14.220 -12.629 41.894 1.00 67.06 418 LYS A C 1
ATOM 3268 O O . LYS A 1 418 ? -14.348 -13.723 41.349 1.00 67.06 418 LYS A O 1
ATOM 3273 N N . GLY A 1 419 ? -13.233 -11.786 41.591 1.00 61.34 419 GLY A N 1
ATOM 3274 C CA . GLY A 1 419 ? -12.104 -12.171 40.736 1.00 61.34 419 GLY A CA 1
ATOM 3275 C C . GLY A 1 419 ? -11.632 -11.108 39.742 1.00 61.34 419 GLY A C 1
ATOM 3276 O O . GLY A 1 419 ? -11.721 -9.912 39.996 1.00 61.34 419 GLY A O 1
ATOM 3277 N N . THR A 1 420 ? -11.077 -11.598 38.634 1.00 59.97 420 THR A N 1
ATOM 3278 C CA . THR A 1 420 ? -10.355 -10.878 37.578 1.00 59.97 420 THR A CA 1
ATOM 3279 C C . THR A 1 420 ? -11.268 -10.145 36.588 1.00 59.97 420 THR A C 1
ATOM 3281 O O . THR A 1 420 ? -12.445 -10.479 36.420 1.00 59.97 420 THR A O 1
ATOM 3284 N N . LEU A 1 421 ? -10.703 -9.137 35.913 1.00 64.50 421 LEU A N 1
ATOM 3285 C CA . LEU A 1 421 ? -11.275 -8.529 34.710 1.00 64.50 421 LEU A CA 1
ATOM 3286 C C . LEU A 1 421 ? -11.502 -9.623 33.656 1.00 64.50 421 LEU A C 1
ATOM 3288 O O . LEU A 1 421 ? -10.573 -10.371 33.359 1.00 64.50 421 LEU A O 1
ATOM 3292 N N . LEU A 1 422 ? -12.723 -9.744 33.130 1.00 65.81 422 LEU A N 1
ATOM 3293 C CA . LEU A 1 422 ? -13.076 -10.813 32.180 1.00 65.81 422 LEU A CA 1
ATOM 3294 C C . LEU A 1 422 ? -13.238 -10.320 30.759 1.00 65.81 422 LEU A C 1
ATOM 3296 O O . LEU A 1 422 ? -13.035 -11.077 29.820 1.00 65.81 422 LEU A O 1
ATOM 3300 N N . GLY A 1 423 ? -13.603 -9.057 30.611 1.00 66.50 423 GLY A N 1
ATOM 3301 C CA . GLY A 1 423 ? -13.720 -8.433 29.320 1.00 66.50 423 GLY A CA 1
ATOM 3302 C C . GLY A 1 423 ? -13.966 -6.956 29.506 1.00 66.50 423 GLY A C 1
ATOM 3303 O O . GLY A 1 423 ? -14.615 -6.510 30.448 1.00 66.50 423 GLY A O 1
ATOM 3304 N N . ILE A 1 424 ? -13.430 -6.199 28.584 1.00 74.06 424 ILE A N 1
ATOM 3305 C CA . ILE A 1 424 ? -13.930 -4.898 28.220 1.00 74.06 424 ILE A CA 1
ATOM 3306 C C . ILE A 1 424 ? -14.420 -5.087 26.761 1.00 74.06 424 ILE A C 1
ATOM 3308 O O . ILE A 1 424 ? -14.011 -5.994 26.035 1.00 74.06 424 ILE A O 1
ATOM 3312 N N . GLU A 1 425 ? -15.400 -4.327 26.327 1.00 80.75 425 GLU A N 1
ATOM 3313 C CA . GLU A 1 425 ? -15.872 -4.366 24.951 1.00 80.75 425 GLU A CA 1
ATOM 3314 C C . GLU A 1 425 ? -15.927 -2.944 24.445 1.00 80.75 425 GLU A C 1
ATOM 3316 O O . GLU A 1 425 ? -16.306 -2.040 25.177 1.00 80.75 425 GLU A O 1
ATOM 3321 N N . THR A 1 426 ? -15.529 -2.716 23.203 1.00 79.62 426 THR A N 1
ATOM 3322 C CA . THR A 1 426 ? -15.616 -1.385 22.611 1.00 79.62 426 THR A CA 1
ATOM 3323 C C . THR A 1 426 ? -16.638 -1.389 21.488 1.00 79.62 426 THR A C 1
ATOM 3325 O O . THR A 1 426 ? -16.652 -2.281 20.631 1.00 79.62 426 THR A O 1
ATOM 3328 N N . VAL A 1 427 ? -17.525 -0.396 21.503 1.00 83.88 427 VAL A N 1
ATOM 3329 C CA . VAL A 1 427 ? -18.566 -0.229 20.486 1.00 83.88 427 VAL A CA 1
ATOM 3330 C C . VAL A 1 427 ? -18.590 1.213 19.974 1.00 83.88 427 VAL A C 1
ATOM 3332 O O . VAL A 1 427 ? -18.283 2.140 20.726 1.00 83.88 427 VAL A O 1
ATOM 3335 N N . PRO A 1 428 ? -18.957 1.437 18.702 1.00 82.94 428 PRO A N 1
ATOM 3336 C CA . PRO A 1 428 ? -19.072 2.787 18.151 1.00 82.94 428 PRO A CA 1
ATOM 3337 C C . PRO A 1 428 ? -20.097 3.657 18.902 1.00 82.94 428 PRO A C 1
ATOM 3339 O O . PRO A 1 428 ? -21.075 3.146 19.444 1.00 82.94 428 PRO A O 1
ATOM 3342 N N . GLY A 1 429 ? -19.930 4.985 18.879 1.00 83.12 429 GLY A N 1
ATOM 3343 C CA . GLY A 1 429 ? -20.783 5.935 19.616 1.00 83.12 429 GLY A CA 1
ATOM 3344 C C . GLY A 1 429 ? -22.257 5.993 19.176 1.00 83.12 429 GLY A C 1
ATOM 3345 O O . GLY A 1 429 ? -23.107 6.554 19.873 1.00 83.12 429 GLY A O 1
ATOM 3346 N N . ASN A 1 430 ? -22.599 5.396 18.030 1.00 83.44 430 ASN A N 1
ATOM 3347 C CA . ASN A 1 430 ? -23.983 5.237 17.576 1.00 83.44 430 ASN A CA 1
ATOM 3348 C C . ASN A 1 430 ? -24.658 3.956 18.102 1.00 83.44 430 ASN A C 1
ATOM 3350 O O . ASN A 1 430 ? -25.864 3.799 17.915 1.00 83.44 430 ASN A O 1
ATOM 3354 N N . VAL A 1 431 ? -23.916 3.070 18.770 1.00 88.00 431 VAL A N 1
ATOM 3355 C CA . VAL A 1 431 ? -24.430 1.838 19.373 1.00 88.00 431 VAL A CA 1
ATOM 3356 C C . VAL A 1 431 ? -24.784 2.095 20.835 1.00 88.00 431 VAL A C 1
ATOM 3358 O O . VAL A 1 431 ? -23.981 2.616 21.601 1.00 88.00 431 VAL A O 1
ATOM 3361 N N . THR A 1 432 ? -26.000 1.717 21.224 1.00 92.44 432 THR A N 1
ATOM 3362 C CA . THR A 1 432 ? -26.521 1.854 22.601 1.00 92.44 432 THR A CA 1
ATOM 3363 C C . THR A 1 432 ? -26.956 0.527 23.211 1.00 92.44 432 THR A C 1
ATOM 3365 O O . THR A 1 432 ? -27.535 0.493 24.295 1.00 92.44 432 THR A O 1
ATOM 3368 N N . THR A 1 433 ? -26.693 -0.572 22.505 1.00 93.00 433 THR A N 1
ATOM 3369 C CA . THR A 1 433 ? -27.032 -1.931 22.917 1.00 93.00 433 THR A CA 1
ATOM 3370 C C . THR A 1 433 ? -25.916 -2.876 22.510 1.00 93.00 433 THR A C 1
ATOM 3372 O O . THR A 1 433 ? -25.492 -2.838 21.354 1.00 93.00 433 THR A O 1
ATOM 3375 N N . THR A 1 434 ? -25.477 -3.761 23.402 1.00 92.44 434 THR A N 1
ATOM 3376 C CA . THR A 1 434 ? -24.556 -4.847 23.035 1.00 92.44 434 THR A CA 1
ATOM 3377 C C . THR A 1 434 ? -24.880 -6.137 23.778 1.00 92.44 434 THR A C 1
ATOM 3379 O O . THR A 1 434 ? -25.428 -6.109 24.880 1.00 92.44 434 THR A O 1
ATOM 3382 N N . ASN A 1 435 ? -24.554 -7.269 23.157 1.00 91.94 435 ASN A N 1
ATOM 3383 C CA . ASN A 1 435 ? -24.691 -8.593 23.746 1.00 91.94 435 ASN A CA 1
ATOM 3384 C C . ASN A 1 435 ? -23.312 -9.124 24.146 1.00 91.94 435 ASN A C 1
ATOM 3386 O O . ASN A 1 435 ? -22.517 -9.498 23.283 1.00 91.94 435 ASN A O 1
ATOM 3390 N N . ILE A 1 436 ? -23.075 -9.201 25.452 1.00 89.69 436 ILE A N 1
ATOM 3391 C CA . ILE A 1 436 ? -21.849 -9.726 26.040 1.00 89.69 436 ILE A CA 1
ATOM 3392 C C . ILE A 1 436 ? -21.939 -11.251 26.074 1.00 89.69 436 ILE A C 1
ATOM 3394 O O . ILE A 1 436 ? -22.776 -11.814 26.778 1.00 89.69 436 ILE A O 1
ATOM 3398 N N . LYS A 1 437 ? -21.073 -11.930 25.319 1.00 87.12 437 LYS A N 1
ATOM 3399 C CA . LYS A 1 437 ? -21.047 -13.398 25.180 1.00 87.12 437 LYS A CA 1
ATOM 3400 C C . LYS A 1 437 ? -19.873 -14.026 25.934 1.00 87.12 437 LYS A C 1
ATOM 3402 O O . LYS A 1 437 ? -18.967 -13.331 26.372 1.00 87.12 437 LYS A O 1
ATOM 3407 N N . GLY A 1 438 ? -19.873 -15.357 26.051 1.00 84.19 438 GLY A N 1
ATOM 3408 C CA . GLY A 1 438 ? -18.766 -16.113 26.656 1.00 84.19 438 GLY A CA 1
ATOM 3409 C C . GLY A 1 438 ? -18.749 -16.058 28.185 1.00 84.19 438 GLY A C 1
ATOM 3410 O O . GLY A 1 438 ? -17.728 -16.318 28.816 1.00 84.19 438 GLY A O 1
ATOM 3411 N N . MET A 1 439 ? -19.879 -15.702 28.791 1.00 87.38 439 MET A N 1
ATOM 3412 C CA . MET A 1 439 ? -20.006 -15.587 30.235 1.00 87.38 439 MET A CA 1
ATOM 3413 C C . MET A 1 439 ? -20.185 -16.969 30.857 1.00 87.38 439 MET A C 1
ATOM 3415 O O . MET A 1 439 ? -20.847 -17.841 30.298 1.00 87.38 439 MET A O 1
ATOM 3419 N N . SER A 1 440 ? -19.609 -17.174 32.040 1.00 88.94 440 SER A N 1
ATOM 3420 C CA . SER A 1 440 ? -19.885 -18.381 32.818 1.00 88.94 440 SER A CA 1
ATOM 3421 C C . SER A 1 440 ? -21.316 -18.348 33.369 1.00 88.94 440 SER A C 1
ATOM 3423 O O . SER A 1 440 ? -21.729 -17.283 33.844 1.00 88.94 440 SER A O 1
ATOM 3425 N N . PRO A 1 441 ? -22.037 -19.482 33.354 1.00 90.50 441 PRO A N 1
ATOM 3426 C CA . PRO A 1 441 ? -23.371 -19.623 33.944 1.00 90.50 441 PRO A CA 1
ATOM 3427 C C . PRO A 1 441 ? -23.390 -19.350 35.447 1.00 90.50 441 PRO A C 1
ATOM 3429 O O . PRO A 1 441 ? -22.354 -19.446 36.114 1.00 90.50 441 PRO A O 1
ATOM 3432 N N . SER A 1 442 ? -24.566 -19.027 35.994 1.00 90.56 442 SER A N 1
ATOM 3433 C CA . SER A 1 442 ? -24.785 -18.793 37.434 1.00 90.56 442 SER A CA 1
ATOM 3434 C C . SER A 1 442 ? -23.796 -17.812 38.085 1.00 90.56 442 SER A C 1
ATOM 3436 O O . SER A 1 442 ? -23.492 -17.911 39.277 1.00 90.56 442 SER A O 1
ATOM 3438 N N . THR A 1 443 ? -23.246 -16.874 37.315 1.00 90.38 443 THR A N 1
ATOM 3439 C CA . THR A 1 443 ? -22.148 -16.008 37.754 1.00 90.38 443 THR A CA 1
ATOM 3440 C C . THR A 1 443 ? -22.597 -14.554 37.763 1.00 90.38 443 THR A C 1
ATOM 3442 O O . THR A 1 443 ? -23.289 -14.099 36.856 1.00 90.38 443 THR A O 1
ATOM 3445 N N . LYS A 1 444 ? -22.194 -13.808 38.798 1.00 91.69 444 LYS A N 1
ATOM 3446 C CA . LYS A 1 444 ? -22.487 -12.375 38.917 1.00 91.69 444 LYS A CA 1
ATOM 3447 C C . LYS A 1 444 ? -21.340 -11.512 38.394 1.00 91.69 444 LYS A C 1
ATOM 3449 O O . LYS A 1 444 ? -20.178 -11.726 38.759 1.00 91.69 444 LYS A O 1
ATOM 3454 N N . TYR A 1 445 ? -21.698 -10.485 37.636 1.00 91.38 445 TYR A N 1
ATOM 3455 C CA . TYR A 1 445 ? -20.795 -9.532 37.008 1.00 91.38 445 TYR A CA 1
ATOM 3456 C C . TYR A 1 445 ? -21.178 -8.099 37.380 1.00 91.38 445 TYR A C 1
ATOM 3458 O O . TYR A 1 445 ? -22.357 -7.780 37.526 1.00 91.38 445 TYR A O 1
ATOM 3466 N N . ARG A 1 446 ? -20.167 -7.246 37.525 1.00 92.31 446 ARG A N 1
ATOM 3467 C CA . ARG A 1 446 ? -20.269 -5.789 37.562 1.00 92.31 446 ARG A CA 1
ATOM 3468 C C . ARG A 1 446 ? -20.026 -5.259 36.162 1.00 92.31 446 ARG A C 1
ATOM 3470 O O . ARG A 1 446 ? -19.105 -5.722 35.487 1.00 92.31 446 ARG A O 1
ATOM 3477 N N . VAL A 1 447 ? -20.848 -4.303 35.763 1.00 93.06 447 VAL A N 1
ATOM 3478 C CA . VAL A 1 447 ? -20.813 -3.674 34.450 1.00 93.06 447 VAL A CA 1
ATOM 3479 C C . VAL A 1 447 ? -20.749 -2.165 34.624 1.00 93.06 447 VAL A C 1
ATOM 3481 O O . VAL A 1 447 ? -21.567 -1.585 35.341 1.00 93.06 447 VAL A O 1
ATOM 3484 N N . VAL A 1 448 ? -19.793 -1.539 33.943 1.00 93.44 448 VAL A N 1
ATOM 3485 C CA . VAL A 1 448 ? -19.665 -0.081 33.840 1.00 93.44 448 VAL A CA 1
ATOM 3486 C C . VAL A 1 448 ? -19.518 0.273 32.369 1.00 93.44 448 VAL A C 1
ATOM 3488 O O . VAL A 1 448 ? -18.730 -0.346 31.659 1.00 93.44 448 VAL A O 1
ATOM 3491 N N . ILE A 1 449 ? -20.274 1.261 31.898 1.00 94.19 449 ILE A N 1
ATOM 3492 C CA . ILE A 1 449 ? -20.133 1.778 30.537 1.00 94.19 449 ILE A CA 1
ATOM 3493 C C . ILE A 1 449 ? -19.425 3.114 30.607 1.00 94.19 449 ILE A C 1
ATOM 3495 O O . ILE A 1 449 ? -19.824 4.003 31.356 1.00 94.19 449 ILE A O 1
ATOM 3499 N N . TYR A 1 450 ? -18.385 3.250 29.802 1.00 93.56 450 TYR A N 1
ATOM 3500 C CA . TYR A 1 450 ? -17.643 4.473 29.616 1.00 93.56 450 TYR A CA 1
ATOM 3501 C C . TYR A 1 450 ? -17.972 5.056 28.245 1.00 93.56 450 TYR A C 1
ATOM 3503 O O . TYR A 1 450 ? -17.929 4.346 27.247 1.00 93.56 450 TYR A O 1
ATOM 3511 N N . GLY A 1 451 ? -18.314 6.337 28.178 1.00 92.56 451 GLY A N 1
ATOM 3512 C CA . GLY A 1 451 ? -18.444 7.091 26.936 1.00 92.56 451 GLY A CA 1
ATOM 3513 C C . GLY A 1 451 ? -17.251 8.020 26.781 1.00 92.56 451 GLY A C 1
ATOM 3514 O O . GLY A 1 451 ? -16.905 8.721 27.730 1.00 92.56 451 GLY A O 1
ATOM 3515 N N . VAL A 1 452 ? -16.639 8.043 25.601 1.00 89.06 452 VAL A N 1
ATOM 3516 C CA . VAL A 1 452 ? -15.452 8.860 25.314 1.00 89.06 452 VAL A CA 1
ATOM 3517 C C . VAL A 1 452 ? -15.805 9.911 24.273 1.00 89.06 452 VAL A C 1
ATOM 3519 O O . VAL A 1 452 ? -16.363 9.571 23.233 1.00 89.06 452 VAL A O 1
ATOM 3522 N N . ASP A 1 453 ? -15.546 11.186 24.549 1.00 86.19 453 ASP A N 1
ATOM 3523 C CA . ASP A 1 453 ? -15.890 12.276 23.626 1.00 86.19 453 ASP A CA 1
ATOM 3524 C C . ASP A 1 453 ? -14.843 12.519 22.521 1.00 86.19 453 ASP A C 1
ATOM 3526 O O . ASP A 1 453 ? -13.911 11.737 22.326 1.00 86.19 453 ASP A O 1
ATOM 3530 N N . GLY A 1 454 ? -15.034 13.585 21.736 1.00 78.38 454 GLY A N 1
ATOM 3531 C CA . GLY A 1 454 ? -14.165 13.939 20.610 1.00 78.38 454 GLY A CA 1
ATOM 3532 C C . GLY A 1 454 ? -12.736 14.328 20.998 1.00 78.38 454 GLY A C 1
ATOM 3533 O O . GLY A 1 454 ? -11.861 14.292 20.140 1.00 78.38 454 GLY A O 1
ATOM 3534 N N . ILE A 1 455 ? -12.487 14.660 22.270 1.00 79.25 455 ILE A N 1
ATOM 3535 C CA . ILE A 1 455 ? -11.156 15.021 22.785 1.00 79.25 455 ILE A CA 1
ATOM 3536 C C . ILE A 1 455 ? -10.540 13.908 23.645 1.00 79.25 455 ILE A C 1
ATOM 3538 O O . ILE A 1 455 ? -9.505 14.114 24.276 1.00 79.25 455 ILE A O 1
ATOM 3542 N N . GLY A 1 456 ? -11.168 12.729 23.681 1.00 82.25 456 GLY A N 1
ATOM 3543 C CA . GLY A 1 456 ? -10.680 11.573 24.425 1.00 82.25 456 GLY A CA 1
ATOM 3544 C C . GLY A 1 456 ? -11.060 11.561 25.909 1.00 82.25 456 GLY A C 1
ATOM 3545 O O . GLY A 1 456 ? -10.529 10.724 26.632 1.00 82.25 456 GLY A O 1
ATOM 3546 N N . GLN A 1 457 ? -11.952 12.435 26.388 1.00 88.44 457 GLN A N 1
ATOM 3547 C CA . GLN A 1 457 ? -12.363 12.463 27.797 1.00 88.44 457 GLN A CA 1
ATOM 3548 C C . GLN A 1 457 ? -13.303 11.293 28.123 1.00 88.44 457 GLN A C 1
ATOM 3550 O O . GLN A 1 457 ? -14.396 11.222 27.547 1.00 88.44 457 GLN A O 1
ATOM 3555 N N . PRO A 1 458 ? -12.946 10.400 29.070 1.00 92.19 458 PRO A N 1
ATOM 3556 C CA . PRO A 1 458 ? -13.832 9.332 29.500 1.00 92.19 458 PRO A CA 1
ATOM 3557 C C . PRO A 1 458 ? -14.855 9.818 30.541 1.00 92.19 458 PRO A C 1
ATOM 3559 O O . PRO A 1 458 ? -14.544 10.548 31.490 1.00 92.19 458 PRO A O 1
ATOM 3562 N N . TYR A 1 459 ? -16.084 9.342 30.380 1.00 93.94 459 TYR A N 1
ATOM 3563 C CA . TYR A 1 459 ? -17.231 9.518 31.269 1.00 93.94 459 TYR A CA 1
ATOM 3564 C C . TYR A 1 459 ? -17.786 8.145 31.613 1.00 93.94 459 TYR A C 1
ATOM 3566 O O . TYR A 1 459 ? -17.816 7.310 30.722 1.00 93.94 459 TYR A O 1
ATOM 3574 N N . LYS A 1 460 ? -18.255 7.888 32.834 1.00 95.44 460 LYS A N 1
ATOM 3575 C CA . LYS A 1 460 ? -18.761 6.566 33.240 1.00 95.44 460 LYS A CA 1
ATOM 3576 C C . LYS A 1 460 ? -20.205 6.588 33.726 1.00 95.44 460 LYS A C 1
ATOM 3578 O O . LYS A 1 460 ? -20.661 7.581 34.298 1.00 95.44 460 LYS A O 1
ATOM 3583 N N . SER A 1 461 ? -20.900 5.479 33.500 1.00 95.56 461 SER A N 1
ATOM 3584 C CA . SER A 1 461 ? -22.220 5.181 34.051 1.00 95.56 461 SER A CA 1
ATOM 3585 C C . SER A 1 461 ? -22.133 4.826 35.535 1.00 95.56 461 SER A C 1
ATOM 3587 O O . SER A 1 461 ? -21.049 4.578 36.075 1.00 95.56 461 SER A O 1
ATOM 3589 N N . LEU A 1 462 ? -23.288 4.722 36.192 1.00 93.19 462 LEU A N 1
ATOM 3590 C CA . LEU A 1 462 ? -23.374 4.009 37.466 1.00 93.19 462 LEU A CA 1
ATOM 3591 C C . LEU A 1 462 ? -23.057 2.513 37.273 1.00 93.19 462 LEU A C 1
ATOM 3593 O O . LEU A 1 462 ? -23.388 1.924 36.237 1.00 93.19 462 LEU A O 1
ATOM 3597 N N . GLU A 1 463 ? -22.401 1.909 38.271 1.00 92.12 463 GLU A N 1
ATOM 3598 C CA . GLU A 1 463 ? -22.114 0.469 38.289 1.00 92.12 463 GLU A CA 1
ATOM 3599 C C . GLU A 1 463 ? -23.432 -0.309 38.345 1.00 92.12 463 GLU A C 1
ATOM 3601 O O . GLU A 1 463 ? -24.301 -0.032 39.172 1.00 92.12 463 GLU A O 1
ATOM 3606 N N . SER A 1 464 ? -23.574 -1.292 37.460 1.00 92.50 464 SER A N 1
ATOM 3607 C CA . SER A 1 464 ? -24.728 -2.190 37.413 1.00 92.50 464 SER A CA 1
ATOM 3608 C C . SER A 1 464 ? -24.291 -3.631 37.646 1.00 92.50 464 SER A C 1
ATOM 3610 O O . SER A 1 464 ? -23.181 -4.021 37.288 1.00 92.50 464 SER A O 1
ATOM 3612 N N . VAL A 1 465 ? -25.163 -4.440 38.249 1.00 93.12 465 VAL A N 1
ATOM 3613 C CA . VAL A 1 465 ? -24.881 -5.850 38.544 1.00 93.12 465 VAL A CA 1
ATOM 3614 C C . VAL A 1 465 ? -25.814 -6.745 37.739 1.00 93.12 465 VAL A C 1
ATOM 3616 O O . VAL A 1 465 ? -27.030 -6.608 37.831 1.00 93.12 465 VAL A O 1
ATOM 3619 N N . VAL A 1 466 ? -25.242 -7.695 37.001 1.00 92.00 466 VAL A N 1
ATOM 3620 C CA . VAL A 1 466 ? -25.966 -8.714 36.226 1.00 92.00 466 VAL A CA 1
ATOM 3621 C C . VAL A 1 466 ? -25.582 -10.113 36.698 1.00 92.00 466 VAL A C 1
ATOM 3623 O O . VAL A 1 466 ? -24.440 -10.353 37.091 1.00 92.00 466 VAL A O 1
ATOM 3626 N N . ALA A 1 467 ? -26.530 -11.046 36.679 1.00 92.25 467 ALA A N 1
ATOM 3627 C CA . ALA A 1 467 ? -26.290 -12.465 36.920 1.00 92.25 467 ALA A CA 1
ATOM 3628 C C . ALA A 1 467 ? -26.704 -13.253 35.675 1.00 92.25 467 ALA A C 1
ATOM 3630 O O . ALA A 1 467 ? -27.790 -13.016 35.157 1.00 92.25 467 ALA A O 1
ATOM 3631 N N . THR A 1 468 ? -25.848 -14.156 35.198 1.00 91.06 468 THR A N 1
ATOM 3632 C CA . THR A 1 468 ? -26.226 -15.122 34.157 1.00 91.06 468 THR A CA 1
ATOM 3633 C C . THR A 1 468 ? -27.126 -16.207 34.732 1.00 91.06 468 THR A C 1
ATOM 3635 O O . THR A 1 468 ? -27.022 -16.553 35.915 1.00 91.06 468 THR A O 1
ATOM 3638 N N . ASP A 1 469 ? -27.990 -16.750 33.879 1.00 91.25 469 ASP A N 1
ATOM 3639 C CA . ASP A 1 469 ? -28.921 -17.810 34.256 1.00 91.25 469 ASP A CA 1
ATOM 3640 C C . ASP A 1 469 ? -28.200 -19.122 34.597 1.00 91.25 469 ASP A C 1
ATOM 3642 O O . ASP A 1 469 ? -26.994 -19.290 34.366 1.00 91.25 469 ASP A O 1
ATOM 3646 N N . LYS A 1 470 ? -28.956 -20.033 35.217 1.00 82.50 470 LYS A N 1
ATOM 3647 C CA . LYS A 1 470 ? -28.477 -21.358 35.616 1.00 82.50 470 LYS A CA 1
ATOM 3648 C C . LYS A 1 470 ? -28.226 -22.284 34.443 1.00 82.50 470 LYS A C 1
ATOM 3650 O O . LYS A 1 470 ? -29.061 -22.289 33.513 1.00 82.50 470 LYS A O 1
#

Organism: NCBI:txid174260

Foldseek 3Di:
DKDKDFFAPPHAAFDKDKDKDFDDPVQQQFFKKKKKKKAWAFQFAAWKWKDQDPDTFDIDGHHPDGDIDMDITTDRHHRMIMIMGGTGHGRRHMMMMGDIDMGGNDHFQWFQCQVHDDPQKDWDPPPFDDAWDKDAAADPDPQAGARGGPPRHGIWTKDFLAPPHDAFGKIKMKGFDDPVQQQFWKKKKKKKAWTFQFAAKKFKDQVNHTFDIDGGHPDHDIDMDITTDRHHRMIMIMGGTGDHRNHMMIMGGIGMGGDHGDDAQAEDQDQWDKDKFFDDPVPQFKGKYKDFLNPQDDWKKKKKKWAWWAAPAQAWKKWKAALVRHTPDIDGGGDDTDGIDIDIGTNPPRGIIIIITGHDDRVTIIMMIMGMASHDQVPAAEDPPWAKDWPDAEFFKTKIFTDQDQAQKKWKWKAFPPDDGDDIDIGGSVDGMDMGGRHHGQTKIKIKMWGAHPSRHTHIYPIDMDHHHD

Secondary structure (DSSP, 8-state):
--EEE--STT--TT-EEEEEEEPPTTTTT-EEEEEEEEEE-STT--EEEEEETTEEEEEEES--EEEEEEEEEEEE--SEEEEEEE--SSSS--EEEEEEEEEET-----B--TTSSPTTEEE-TTTSSS--EEEESS-SSTTSS-SSSTTSSSEEEEE--STT--TT-EEEEEEEPPTTTTT-EEEEEEEEEE-STT--EEEEEETTEEEEEEES--EEEEEEEEEEEE--SEEEEEEE--SSSS--EEEEEEEEEES----SSEEE-SSEEEEEEE--TTS-SEEEEEEE-TT--SS-EEEEEEEEEEE-STT-EEEEE-TTS-EEEEEES-EEEEEEEEEEEE--SSSEEEEEEE--STT-EEEEEEEEESS-GGGPEE-TT--EEEEEE-SSEEEEEE---S-SEEEEEEEESSS-EEEEEEEETT--EEEEESPPTT-EEEEEEEEE-TT--EEEPPPEEEE---

Sequence (470 aa):
KYMYIEASSPRVFGDNAKLEYSVSSSDVGKLSCLTFYYHMYGNDINTLIVFNGNSTVFNKTGNQGKAWFKANITMTLQSRVTFEGIIGTNYRGDIAIDDASITAGISCQACDFDDGLCPGWRQNYNQDVFNWTNRYGSTISSGTGPTSGHGGSGKYMYIEASLPGVFGDNAKLEYSVSSSDVGKLSCLTFYYHMYGNGINTLNVFNGNSTVFNKTGNQGKAWFKANITMTLQSRVTFEGIIGTNFMGDIAIDDASITAGICQVCPVNVTQSFGKLDIRYTSQFNPHCNWVIAHDGIARQTVAIVWIRQIDFYSNCEYIKIFDGNGTEVFALHGLVSSFHDSFREISFGEFKNITIQVSLTNRWSNVKIDFGTLNQGLDSAILVSGWNVTILNAAYNNFTLQWTKLDKSFYVIEVKRIKGTLLGIETVPGNVTTTNIKGMSPSTKYRVVIYGVDGIGQPYKSLESVVATDK

Radius of gyration: 28.83 Å; chains: 1; bounding box: 60×61×73 Å